Protein AF-0000000067839565 (afdb_homodimer)

Foldseek 3Di:
DAEDEQVLLVVLADLVVLLVLLLVLLLQVVVVQKDKDDKDKDDDPVQQKMKIWTWMDGPPDQKIKIKMKMARPCVVVVVHDRIFIWMWIAGPVPRHTDYIYRNGCVLVLQLLLSVLLLQCLAAAFPDKQEEEEEDQDDSSLSNVVSVVVRDVAQEYEYADQDPVSQVVSCVSSVVVPHDYHYDNQLLVRQQRTQEYEYAAQALDERDEQVSHAFLHEYEYANFQDPRGEHHDLVNCLQAPAEEESDLVRVCRIWHVVVNVVVPSDDSVRYHYPSCVSVVVDHHDDHRRGYYYYIYNDGNSSVRSSVVSSVVSSVD/DAEDEQVLLVVLADLVVLLVLLLVLLLQVVVVQKDKDDKDKDDDPVQRKMKIWTWMDGPPDQKIKIKMKMARPCVVVVVHDRIFIWMWIAGPVPRHTDYIYRNGCVLVLQLLLSVLLLQCLQAAFPDKQEEEEEDQDDSSLSNVVSVVVRHVAQEYEYADQDPVSQVVSCVSSVVVPHDYHYDNQLLVRQQRTQEYEYAAQALDERDEQVSHAFLHEYEYANFQDPRGEHHDLVNCLQAPAEEESDLVRVCRIWHVVVNVVVPSDDSVRYHYPSCVSVVVDHHDDHRRGYYYYIYNDGNSSVRSSVVSSVVSSVD

Sequence (630 aa):
MRVFSKAQIVAHFNPELAVSQLEEGFIAYSEGKVQVPPVQGFAFKGANGDCCVKSAYIEGSPTFTVKLSTGFYDNPSKGLPSNDGLMLVLSAHTGQPLALLQDQGWLTAMRTALAGRIAARLLAPSQVKAIGILGTGMQAQMQLEQLRAVTDCRQVIVWGRHERGLAAYTAFARELGFAVHSTQDAAEVAGAANLIVCTTPSRQALLHSDWVQPGTHITAVGADAPGKQELDPALVARADRIIVDAIAQCSQYGEVAHALGCGRIDANQLIELGTLLAGRAKGREHDSQITLADLTGVAVQDAQVASHALAALCTMRVFSKAQIVAHFNPELAVSQLEEGFIAYSEGKVQVPPVQGFAFKGANGDCCVKSAYIEGSPTFTVKLSTGFYDNPSKGLPSNDGLMLVLSAHTGQPLALLQDQGWLTAMRTALAGRIAARLLAPSQVKAIGILGTGMQAQMQLEQLRAVTDCRQVIVWGRHERGLAAYTAFARELGFAVHSTQDAAEVAGAANLIVCTTPSRQALLHSDWVQPGTHITAVGADAPGKQELDPALVARADRIIVDAIAQCSQYGEVAHALGCGRIDANQLIELGTLLAGRAKGREHDSQITLADLTGVAVQDAQVASHALAALCT

Organism: Pseudomonas putida (strain ATCC 47054 / DSM 6125 / CFBP 8728 / NCIMB 11950 / KT2440) (NCBI:txid160488)

Solvent-accessible surface area (backbone atoms only — not comparable to full-atom values): 31027 Å² total; per-residue (Å²): 106,50,75,42,48,37,70,62,46,62,74,49,54,53,69,71,63,41,46,56,41,36,53,53,30,37,30,35,47,67,68,67,44,43,52,63,47,64,69,26,64,49,76,29,77,94,35,50,26,34,36,40,39,37,32,16,33,50,72,88,46,67,43,31,24,42,33,42,38,20,40,12,70,57,28,53,85,73,78,36,68,36,56,28,30,35,38,40,34,26,32,49,68,59,41,46,64,50,33,39,40,46,34,52,28,48,62,60,46,47,50,52,18,46,49,48,31,53,47,43,64,61,38,44,36,93,72,57,74,16,35,15,33,38,32,50,50,70,56,34,52,44,35,56,61,42,38,56,81,67,43,86,61,46,38,36,33,38,25,35,95,42,67,69,42,41,52,54,39,44,53,52,41,42,73,73,63,32,48,74,44,76,39,79,47,53,58,58,31,30,66,60,23,33,34,34,40,37,44,36,82,32,67,49,61,62,45,51,45,90,42,51,48,80,16,19,17,36,40,39,48,26,17,55,42,77,72,25,19,45,51,26,41,65,32,63,47,64,32,73,39,42,32,22,67,38,63,75,56,30,56,68,23,17,50,57,18,55,16,43,72,73,62,61,44,58,75,86,62,55,38,38,45,14,38,42,74,67,65,78,47,83,68,64,85,56,58,62,46,28,30,34,36,42,39,48,78,59,34,45,43,52,30,32,47,50,50,49,41,50,55,44,67,76,100,108,48,78,41,49,36,70,62,46,61,74,48,53,53,68,71,64,40,47,58,42,36,52,52,30,37,30,36,47,67,70,67,44,44,52,61,47,65,69,26,66,47,77,30,76,95,38,50,26,36,36,40,38,39,32,18,33,49,71,89,46,67,44,30,24,41,34,40,39,20,41,11,70,55,28,54,85,74,77,35,68,37,55,26,29,36,36,39,36,27,32,50,68,59,42,45,65,49,32,40,39,46,34,51,29,47,61,62,47,46,50,51,18,46,49,50,31,54,48,43,63,61,39,43,36,93,72,56,75,16,36,16,34,37,32,52,49,69,57,34,51,44,33,56,60,43,38,58,80,66,43,87,62,46,38,35,32,36,25,34,94,43,67,69,43,40,52,55,38,45,54,53,42,42,73,73,63,31,48,73,46,74,41,80,49,55,57,57,32,30,65,62,23,34,34,35,38,36,44,36,84,32,67,50,61,62,46,51,45,91,42,50,49,80,16,20,17,37,40,39,48,26,17,54,41,78,71,27,19,45,51,26,40,65,32,62,48,64,33,74,37,42,32,22,65,40,64,73,56,29,55,66,22,17,51,57,18,54,15,44,73,72,61,60,45,58,77,86,64,56,38,37,45,14,38,42,73,68,64,79,45,82,69,65,84,56,57,64,46,28,30,34,37,40,38,46,76,61,34,45,44,54,30,34,49,49,51,47,45,49,55,43,68,75,98

Structure (mmCIF, N/CA/C/O backbone):
data_AF-0000000067839565-model_v1
#
loop_
_entity.id
_entity.type
_entity.pdbx_description
1 polymer 'Ornithine cyclodeaminase/mu-crystallin family protein'
#
loop_
_atom_site.group_PDB
_atom_site.id
_atom_site.type_symbol
_atom_site.label_atom_id
_atom_site.label_alt_id
_atom_site.label_comp_id
_atom_site.label_asym_id
_atom_site.label_entity_id
_atom_site.label_seq_id
_atom_site.pdbx_PDB_ins_code
_atom_site.Cartn_x
_atom_site.Cartn_y
_atom_site.Cartn_z
_atom_site.occupancy
_atom_site.B_iso_or_equiv
_atom_site.auth_seq_id
_atom_site.auth_comp_id
_atom_site.auth_asym_id
_atom_site.auth_atom_id
_atom_site.pdbx_PDB_model_num
ATOM 1 N N . MET A 1 1 ? 11.969 -8.82 12.898 1 92.44 1 MET A N 1
ATOM 2 C CA . MET A 1 1 ? 11.453 -7.457 12.898 1 92.44 1 MET A CA 1
ATOM 3 C C . MET A 1 1 ? 11.117 -7.004 14.312 1 92.44 1 MET A C 1
ATOM 5 O O . MET A 1 1 ? 10.555 -7.77 15.102 1 92.44 1 MET A O 1
ATOM 9 N N . ARG A 1 2 ? 11.539 -5.766 14.719 1 95.38 2 ARG A N 1
ATOM 10 C CA . ARG A 1 2 ? 11.219 -5.191 16.016 1 95.38 2 ARG A CA 1
ATOM 11 C C . ARG A 1 2 ? 9.852 -4.52 16 1 95.38 2 ARG A C 1
ATOM 13 O O . ARG A 1 2 ? 9.453 -3.943 14.984 1 95.38 2 ARG A O 1
ATOM 20 N N . VAL A 1 3 ? 9.078 -4.613 17.062 1 96.81 3 VAL A N 1
ATOM 21 C CA . VAL A 1 3 ? 7.773 -3.973 17.219 1 96.81 3 VAL A CA 1
ATOM 22 C C . VAL A 1 3 ? 7.828 -2.936 18.328 1 96.81 3 VAL A C 1
ATOM 24 O O . VAL A 1 3 ? 8.242 -3.246 19.453 1 96.81 3 VAL A O 1
ATOM 27 N N . PHE A 1 4 ? 7.508 -1.722 18.062 1 98 4 PHE A N 1
ATOM 28 C CA . PHE A 1 4 ? 7.535 -0.645 19.047 1 98 4 PHE A CA 1
ATOM 29 C C . PHE A 1 4 ? 6.129 -0.125 19.312 1 98 4 PHE A C 1
ATOM 31 O O . PHE A 1 4 ? 5.359 0.113 18.391 1 98 4 PHE A O 1
ATOM 38 N N . SER A 1 5 ? 5.824 0.078 20.578 1 97.75 5 SER A N 1
ATOM 39 C CA . SER A 1 5 ? 4.512 0.566 20.984 1 97.75 5 SER A CA 1
ATOM 40 C C . SER A 1 5 ? 4.414 2.082 20.844 1 97.75 5 SER A C 1
ATOM 42 O O . SER A 1 5 ? 5.434 2.766 20.734 1 97.75 5 SER A O 1
ATOM 44 N N . LYS A 1 6 ? 3.188 2.561 20.875 1 97.88 6 LYS A N 1
ATOM 45 C CA . LYS A 1 6 ? 2.951 4 20.844 1 97.88 6 LYS A CA 1
ATOM 46 C C . LYS A 1 6 ? 3.67 4.703 22 1 97.88 6 LYS A C 1
ATOM 48 O O . LYS A 1 6 ? 4.293 5.75 21.797 1 97.88 6 LYS A O 1
ATOM 53 N N . ALA A 1 7 ? 3.559 4.164 23.172 1 98.19 7 ALA A N 1
ATOM 54 C CA . ALA A 1 7 ? 4.176 4.77 24.359 1 98.19 7 ALA A CA 1
ATOM 55 C C . ALA A 1 7 ? 5.684 4.914 24.172 1 98.19 7 ALA A C 1
ATOM 57 O O . ALA A 1 7 ? 6.258 5.957 24.5 1 98.19 7 ALA A O 1
ATOM 58 N N . GLN A 1 8 ? 6.352 3.834 23.656 1 98.19 8 GLN A N 1
ATOM 59 C CA . GLN A 1 8 ? 7.785 3.875 23.391 1 98.19 8 GLN A CA 1
ATOM 60 C C . GLN A 1 8 ? 8.125 4.945 22.359 1 98.19 8 GLN A C 1
ATOM 62 O O . GLN A 1 8 ? 9.102 5.688 22.516 1 98.19 8 GLN A O 1
ATOM 67 N N . ILE A 1 9 ? 7.309 5.066 21.312 1 98.56 9 ILE A N 1
ATOM 68 C CA . ILE A 1 9 ? 7.535 6 20.219 1 98.56 9 ILE A CA 1
ATOM 69 C C . ILE A 1 9 ? 7.422 7.434 20.734 1 98.56 9 ILE A C 1
ATOM 71 O O . ILE A 1 9 ? 8.312 8.25 20.5 1 98.56 9 ILE A O 1
ATOM 75 N N . VAL A 1 10 ? 6.34 7.703 21.453 1 97.94 10 VAL A N 1
ATOM 76 C CA . VAL A 1 10 ? 6.062 9.047 21.953 1 97.94 10 VAL A CA 1
ATOM 77 C C . VAL A 1 10 ? 7.16 9.477 22.922 1 97.94 10 VAL A C 1
ATOM 79 O O . VAL A 1 10 ? 7.613 10.617 22.891 1 97.94 10 VAL A O 1
ATOM 82 N N . ALA A 1 11 ? 7.648 8.57 23.734 1 97.81 11 ALA A N 1
ATOM 83 C CA . ALA A 1 11 ? 8.633 8.875 24.781 1 97.81 11 ALA A CA 1
ATOM 84 C C . ALA A 1 11 ? 9.969 9.273 24.172 1 97.81 11 ALA A C 1
ATOM 86 O O . ALA A 1 11 ? 10.742 10.008 24.781 1 97.81 11 ALA A O 1
ATOM 87 N N . HIS A 1 12 ? 10.234 8.828 22.984 1 97.69 12 HIS A N 1
ATOM 88 C CA . HIS A 1 12 ? 11.57 9.031 22.422 1 97.69 12 HIS A CA 1
ATOM 89 C C . HIS A 1 12 ? 11.539 10.008 21.25 1 97.69 12 HIS A C 1
ATOM 91 O O . HIS A 1 12 ? 12.578 10.352 20.703 1 97.69 12 HIS A O 1
ATOM 97 N N . PHE A 1 13 ? 10.375 10.516 20.906 1 97.75 13 PHE A N 1
ATOM 98 C CA . PHE A 1 13 ? 10.211 11.359 19.719 1 97.75 13 PHE A CA 1
ATOM 99 C C . PHE A 1 13 ? 10.609 12.797 20.031 1 97.75 13 PHE A C 1
ATOM 101 O O . PHE A 1 13 ? 10.227 13.352 21.062 1 97.75 13 PHE A O 1
ATOM 108 N N . ASN A 1 14 ? 11.414 13.391 19.141 1 97.75 14 ASN A N 1
ATOM 109 C CA . ASN A 1 14 ? 11.82 14.789 19.234 1 97.75 14 ASN A CA 1
ATOM 110 C C . ASN A 1 14 ? 11.258 15.609 18.078 1 97.75 14 ASN A C 1
ATOM 112 O O . ASN A 1 14 ? 11.781 15.547 16.953 1 97.75 14 ASN A O 1
ATOM 116 N N . PRO A 1 15 ? 10.258 16.453 18.328 1 97.38 15 PRO A N 1
ATOM 117 C CA . PRO A 1 15 ? 9.602 17.188 17.25 1 97.38 15 PRO A CA 1
ATOM 118 C C . PRO A 1 15 ? 10.562 18.109 16.5 1 97.38 15 PRO A C 1
ATOM 120 O O . PRO A 1 15 ? 10.438 18.281 15.281 1 97.38 15 PRO A O 1
ATOM 123 N N . GLU A 1 16 ? 11.562 18.719 17.172 1 97.69 16 GLU A N 1
ATOM 124 C CA . GLU A 1 16 ? 12.469 19.656 16.531 1 97.69 16 GLU A CA 1
ATOM 125 C C . GLU A 1 16 ? 13.344 18.953 15.492 1 97.69 16 GLU A C 1
ATOM 127 O O . GLU A 1 16 ? 13.523 19.469 14.375 1 97.69 16 GLU A O 1
ATOM 132 N N . LEU A 1 17 ? 13.82 17.828 15.883 1 97.56 17 LEU A N 1
ATOM 133 C CA . LEU A 1 17 ? 14.609 17.047 14.938 1 97.56 17 LEU A CA 1
ATOM 134 C C . LEU A 1 17 ? 13.742 16.531 13.797 1 97.56 17 LEU A C 1
ATOM 136 O O . LEU A 1 17 ? 14.18 16.5 12.641 1 97.56 17 LEU A O 1
ATOM 140 N N . ALA A 1 18 ? 12.539 16.156 14.117 1 98.38 18 ALA A N 1
ATOM 141 C CA . ALA A 1 18 ? 11.617 15.656 13.102 1 98.38 18 ALA A CA 1
ATOM 142 C C . ALA A 1 18 ? 11.289 16.734 12.078 1 98.38 18 ALA A C 1
ATOM 144 O O . ALA A 1 18 ? 11.164 16.453 10.883 1 98.38 18 ALA A O 1
ATOM 145 N N . VAL A 1 19 ? 11.125 18.016 12.531 1 98.56 19 VAL A N 1
ATOM 146 C CA . VAL A 1 19 ? 10.82 19.125 11.633 1 98.56 19 VAL A CA 1
ATOM 147 C C . VAL A 1 19 ? 11.914 19.25 10.578 1 98.56 19 VAL A C 1
ATOM 149 O O . VAL A 1 19 ? 11.617 19.359 9.383 1 98.56 19 VAL A O 1
ATOM 152 N N . SER A 1 20 ? 13.156 19.219 11.047 1 98.38 20 SER A N 1
ATOM 153 C CA . SER A 1 20 ? 14.281 19.328 10.133 1 98.38 20 SER A CA 1
ATOM 154 C C . SER A 1 20 ? 14.273 18.188 9.109 1 98.38 20 SER A C 1
ATOM 156 O O . SER A 1 20 ? 14.508 18.422 7.918 1 98.38 20 SER A O 1
ATOM 158 N N . GLN A 1 21 ? 13.977 17.047 9.523 1 98.31 21 GLN A N 1
ATOM 159 C CA . GLN A 1 21 ? 13.938 15.883 8.633 1 98.31 21 GLN A CA 1
ATOM 160 C C . GLN A 1 21 ? 12.766 15.969 7.664 1 98.31 21 GLN A C 1
ATOM 162 O O . GLN A 1 21 ? 12.891 15.586 6.5 1 98.31 21 GLN A O 1
ATOM 167 N N . LEU A 1 22 ? 11.641 16.438 8.148 1 98.81 22 LEU A N 1
ATOM 168 C CA . LEU A 1 22 ? 10.484 16.625 7.27 1 98.81 22 LEU A CA 1
ATOM 169 C C . LEU A 1 22 ? 10.805 17.625 6.164 1 98.81 22 LEU A C 1
ATOM 171 O O . LEU A 1 22 ? 10.438 17.422 5.008 1 98.81 22 LEU A O 1
ATOM 175 N N . GLU A 1 23 ? 11.469 18.75 6.523 1 98.81 23 GLU A N 1
ATOM 176 C CA . GLU A 1 23 ? 11.844 19.75 5.531 1 98.81 23 GLU A CA 1
ATOM 177 C C . GLU A 1 23 ? 12.734 19.141 4.453 1 98.81 23 GLU A C 1
ATOM 179 O O . GLU A 1 23 ? 12.523 19.375 3.26 1 98.81 23 GLU A O 1
ATOM 184 N N . GLU A 1 24 ? 13.68 18.328 4.863 1 98.62 24 GLU A N 1
ATOM 185 C CA . GLU A 1 24 ? 14.547 17.641 3.908 1 98.62 24 GLU A CA 1
ATOM 186 C C . GLU A 1 24 ? 13.734 16.734 2.994 1 98.62 24 GLU A C 1
ATOM 188 O O . GLU A 1 24 ? 14.016 16.625 1.799 1 98.62 24 GLU A O 1
ATOM 193 N N . GLY A 1 25 ? 12.781 16.078 3.561 1 98.75 25 GLY A N 1
ATOM 194 C CA . GLY A 1 25 ? 11.922 15.203 2.783 1 98.75 25 GLY A CA 1
ATOM 195 C C . GLY A 1 25 ? 11.109 15.938 1.732 1 98.75 25 GLY A C 1
ATOM 196 O O . GLY A 1 25 ? 11.039 15.5 0.581 1 98.75 25 GLY A O 1
ATOM 197 N N . PHE A 1 26 ? 10.5 17.062 2.145 1 98.88 26 PHE A N 1
ATOM 198 C CA . PHE A 1 26 ? 9.727 17.859 1.203 1 98.88 26 PHE A CA 1
ATOM 199 C C . PHE A 1 26 ? 10.602 18.344 0.049 1 98.88 26 PHE A C 1
ATOM 201 O O . PHE A 1 26 ? 10.18 18.312 -1.108 1 98.88 26 PHE A O 1
ATOM 208 N N . ILE A 1 27 ? 11.812 18.766 0.344 1 98.88 27 ILE A N 1
ATOM 209 C CA . ILE A 1 27 ? 12.742 19.25 -0.678 1 98.88 27 ILE A CA 1
ATOM 210 C C . ILE A 1 27 ? 13.086 18.094 -1.628 1 98.88 27 ILE A C 1
ATOM 212 O O . ILE A 1 27 ? 13.016 18.25 -2.85 1 98.88 27 ILE A O 1
ATOM 216 N N . ALA A 1 28 ? 13.406 16.922 -1.077 1 98.81 28 ALA A N 1
ATOM 217 C CA . ALA A 1 28 ? 13.742 15.758 -1.889 1 98.81 28 ALA A CA 1
ATOM 218 C C . ALA A 1 28 ? 12.586 15.383 -2.814 1 98.81 28 ALA A C 1
ATOM 220 O O . ALA A 1 28 ? 12.805 15.047 -3.984 1 98.81 28 ALA A O 1
ATOM 221 N N . TYR A 1 29 ? 11.406 15.477 -2.299 1 98.69 29 TYR A N 1
ATOM 222 C CA . TYR A 1 29 ? 10.227 15.148 -3.096 1 98.69 29 TYR A CA 1
ATOM 223 C C . TYR A 1 29 ? 10.102 16.094 -4.289 1 98.69 29 TYR A C 1
ATOM 225 O O . TYR A 1 29 ? 9.938 15.648 -5.426 1 98.69 29 TYR A O 1
ATOM 233 N N . SER A 1 30 ? 10.18 17.375 -4 1 98.62 30 SER A N 1
ATOM 234 C CA . SER A 1 30 ? 10.008 18.359 -5.055 1 98.62 30 SER A CA 1
ATOM 235 C C . SER A 1 30 ? 11.156 18.312 -6.059 1 98.62 30 SER A C 1
ATOM 237 O O . SER A 1 30 ? 11.016 18.781 -7.188 1 98.62 30 SER A O 1
ATOM 239 N N . GLU A 1 31 ? 12.297 17.703 -5.676 1 98.38 31 GLU A N 1
ATOM 240 C CA . GLU A 1 31 ? 13.453 17.562 -6.559 1 98.38 31 GLU A CA 1
ATOM 241 C C . GLU A 1 31 ? 13.391 16.266 -7.336 1 98.38 31 GLU A C 1
ATOM 243 O O . GLU A 1 31 ? 14.297 15.953 -8.117 1 98.38 31 GLU A O 1
ATOM 248 N N . GLY A 1 32 ? 12.422 15.469 -7.141 1 97.94 32 GLY A N 1
ATOM 249 C CA . GLY A 1 32 ? 12.25 14.234 -7.887 1 97.94 32 GLY A CA 1
ATOM 250 C C . GLY A 1 32 ? 13.148 13.109 -7.402 1 97.94 32 GLY A C 1
ATOM 251 O O . GLY A 1 32 ? 13.469 12.195 -8.164 1 97.94 32 GLY A O 1
ATOM 252 N N . LYS A 1 33 ? 13.523 13.156 -6.137 1 98.19 33 LYS A N 1
ATOM 253 C CA . LYS A 1 33 ? 14.477 12.195 -5.602 1 98.19 33 LYS A CA 1
ATOM 254 C C . LYS A 1 33 ? 13.789 11.18 -4.691 1 98.19 33 LYS A C 1
ATOM 256 O O . LYS A 1 33 ? 14.438 10.547 -3.857 1 98.19 33 LYS A O 1
ATOM 261 N N . VAL A 1 34 ? 12.492 11.086 -4.797 1 98.5 34 VAL A N 1
ATOM 262 C CA . VAL A 1 34 ? 11.711 10.203 -3.939 1 98.5 34 VAL A CA 1
ATOM 263 C C . VAL A 1 34 ? 10.766 9.352 -4.793 1 98.5 34 VAL A C 1
ATOM 265 O O . VAL A 1 34 ? 10.172 9.852 -5.75 1 98.5 34 VAL A O 1
ATOM 268 N N . GLN A 1 35 ? 10.75 8.023 -4.586 1 98.12 35 GLN A N 1
ATOM 269 C CA . GLN A 1 35 ? 9.672 7.188 -5.109 1 98.12 35 GLN A CA 1
ATOM 270 C C . GLN A 1 35 ? 8.43 7.27 -4.223 1 98.12 35 GLN A C 1
ATOM 272 O O . GLN A 1 35 ? 8.492 6.941 -3.035 1 98.12 35 GLN A O 1
ATOM 277 N N . VAL A 1 36 ? 7.371 7.738 -4.762 1 98 36 VAL A N 1
ATOM 278 C CA . VAL A 1 36 ? 6.078 7.812 -4.09 1 98 36 VAL A CA 1
ATOM 279 C C . VAL A 1 36 ? 4.996 7.215 -4.984 1 98 36 VAL A C 1
ATOM 281 O O . VAL A 1 36 ? 4.336 7.934 -5.738 1 98 36 VAL A O 1
ATOM 284 N N . PRO A 1 37 ? 4.781 5.93 -4.891 1 96.75 37 PRO A N 1
ATOM 285 C CA . PRO A 1 37 ? 3.75 5.301 -5.719 1 96.75 37 PRO A CA 1
ATOM 286 C C . PRO A 1 37 ? 2.348 5.82 -5.406 1 96.75 37 PRO A C 1
ATOM 288 O O . PRO A 1 37 ? 2.154 6.535 -4.422 1 96.75 37 PRO A O 1
ATOM 291 N N . PRO A 1 38 ? 1.381 5.512 -6.273 1 94.38 38 PRO A N 1
ATOM 292 C CA . PRO A 1 38 ? 0.015 5.996 -6.066 1 94.38 38 PRO A CA 1
ATOM 293 C C . PRO A 1 38 ? -0.574 5.551 -4.73 1 94.38 38 PRO A C 1
ATOM 295 O O . PRO A 1 38 ? -0.348 4.418 -4.301 1 94.38 38 PRO A O 1
ATOM 298 N N . VAL A 1 39 ? -1.341 6.457 -4.129 1 96.06 39 VAL A N 1
ATOM 299 C CA . VAL A 1 39 ? -2 6.145 -2.863 1 96.06 39 VAL A CA 1
ATOM 300 C C . VAL A 1 39 ? -3.029 5.039 -3.076 1 96.06 39 VAL A C 1
ATOM 302 O O . VAL A 1 39 ? -3.73 5.02 -4.09 1 96.06 39 VAL A O 1
ATOM 305 N N . GLN A 1 40 ? -3.012 4.098 -2.17 1 97.06 40 GLN A N 1
ATOM 306 C CA . GLN A 1 40 ? -4.098 3.125 -2.146 1 97.06 40 GLN A CA 1
ATOM 307 C C . GLN A 1 40 ? -5.199 3.553 -1.179 1 97.06 40 GLN A C 1
ATOM 309 O O . GLN A 1 40 ? -4.938 3.777 0.005 1 97.06 40 GLN A O 1
ATOM 314 N N . GLY A 1 41 ? -6.434 3.65 -1.672 1 95.62 41 GLY A N 1
ATOM 315 C CA . GLY A 1 41 ? -7.555 4.055 -0.839 1 95.62 41 GLY A CA 1
ATOM 316 C C . GLY A 1 41 ? -8.656 3.014 -0.78 1 95.62 41 GLY A C 1
ATOM 317 O O . GLY A 1 41 ? -8.922 2.326 -1.768 1 95.62 41 GLY A O 1
ATOM 318 N N . PHE A 1 42 ? -9.242 2.865 0.349 1 96.81 42 PHE A N 1
ATOM 319 C CA . PHE A 1 42 ? -10.422 2.035 0.564 1 96.81 42 PHE A CA 1
ATOM 320 C C . PHE A 1 42 ? -11.57 2.861 1.131 1 96.81 42 PHE A C 1
ATOM 322 O O . PHE A 1 42 ? -11.344 3.797 1.901 1 96.81 42 PHE A O 1
ATOM 329 N N . ALA A 1 43 ? -12.734 2.523 0.765 1 94.88 43 ALA A N 1
ATOM 330 C CA . ALA A 1 43 ? -13.953 3.061 1.356 1 94.88 43 ALA A CA 1
ATOM 331 C C . ALA A 1 43 ? -14.828 1.944 1.925 1 94.88 43 ALA A C 1
ATOM 333 O O . ALA A 1 43 ? -15.07 0.939 1.254 1 94.88 43 ALA A O 1
ATOM 334 N N . PHE A 1 44 ? -15.164 2.086 3.1 1 96.31 44 PHE A N 1
ATOM 335 C CA . PHE A 1 44 ? -16.062 1.16 3.781 1 96.31 44 PHE A CA 1
ATOM 336 C C . PHE A 1 44 ? -17.391 1.827 4.09 1 96.31 44 PHE A C 1
ATOM 338 O O . PHE A 1 44 ? -17.641 2.242 5.223 1 96.31 44 PHE A O 1
ATOM 345 N N . LYS A 1 45 ? -18.312 1.894 3.168 1 91.56 45 LYS A N 1
ATOM 346 C CA . LYS A 1 45 ? -19.547 2.662 3.258 1 91.56 45 LYS A CA 1
ATOM 347 C C . LYS A 1 45 ? -20.391 2.195 4.434 1 91.56 45 LYS A C 1
ATOM 349 O O . LYS A 1 45 ? -20.938 3.016 5.18 1 91.56 45 LYS A O 1
ATOM 354 N N . GLY A 1 46 ? -20.469 0.898 4.609 1 92.44 46 GLY A N 1
ATOM 355 C CA . GLY A 1 46 ? -21.297 0.358 5.68 1 92.44 46 GLY A CA 1
ATOM 356 C C . GLY A 1 46 ? -20.797 0.724 7.062 1 92.44 46 GLY A C 1
ATOM 357 O O . GLY A 1 46 ? -21.578 0.791 8.016 1 92.44 46 GLY A O 1
ATOM 358 N N . ALA A 1 47 ? -19.531 1.075 7.199 1 94.5 47 ALA A N 1
ATOM 359 C CA . ALA A 1 47 ? -18.922 1.356 8.492 1 94.5 47 ALA A CA 1
ATOM 360 C C . ALA A 1 47 ? -18.531 2.826 8.609 1 94.5 47 ALA A C 1
ATOM 362 O O . ALA A 1 47 ? -17.953 3.244 9.617 1 94.5 47 ALA A O 1
ATOM 363 N N . ASN A 1 48 ? -18.859 3.623 7.602 1 93.81 48 ASN A N 1
ATOM 364 C CA . ASN A 1 48 ? -18.422 5.016 7.57 1 93.81 48 ASN A CA 1
ATOM 365 C C . ASN A 1 48 ? -16.938 5.148 7.852 1 93.81 48 ASN A C 1
ATOM 367 O O . ASN A 1 48 ? -16.531 5.867 8.766 1 93.81 48 ASN A O 1
ATOM 371 N N . GLY A 1 49 ? -16.219 4.41 7.059 1 94.19 49 GLY A N 1
ATOM 372 C CA . GLY A 1 49 ? -14.781 4.355 7.285 1 94.19 49 GLY A CA 1
ATOM 373 C C . GLY A 1 49 ? -13.969 4.305 6.004 1 94.19 49 GLY A C 1
ATOM 374 O O . GLY A 1 49 ? -14.523 4.078 4.926 1 94.19 49 GLY A O 1
ATOM 375 N N . ASP A 1 50 ? -12.734 4.594 6.109 1 95.06 50 ASP A N 1
ATOM 376 C CA . ASP A 1 50 ? -11.805 4.531 4.984 1 95.06 50 ASP A CA 1
ATOM 377 C C . ASP A 1 50 ? -10.406 4.125 5.449 1 95.06 50 ASP A C 1
ATOM 379 O O . ASP A 1 50 ? -10.148 4.02 6.652 1 95.06 50 ASP A O 1
ATOM 383 N N . CYS A 1 51 ? -9.617 3.785 4.543 1 96.75 51 CYS A N 1
ATOM 384 C CA . CYS A 1 51 ? -8.211 3.471 4.773 1 96.75 51 CYS A CA 1
ATOM 385 C C . CYS A 1 51 ? -7.336 4.035 3.662 1 96.75 51 CYS A C 1
ATOM 387 O O . CYS A 1 51 ? -7.738 4.051 2.498 1 96.75 51 CYS A O 1
ATOM 389 N N . CYS A 1 52 ? -6.211 4.488 4.078 1 96.5 52 CYS A N 1
ATOM 390 C CA . CYS A 1 52 ? -5.203 4.965 3.135 1 96.5 52 CYS A CA 1
ATOM 391 C C . CYS A 1 52 ? -3.867 4.273 3.371 1 96.5 52 CYS A C 1
ATOM 393 O O . CYS A 1 52 ? -3.41 4.164 4.512 1 96.5 52 CYS A O 1
ATOM 395 N N . VAL A 1 53 ? -3.311 3.73 2.277 1 98.25 53 VAL A N 1
ATOM 396 C CA . VAL A 1 53 ? -1.964 3.17 2.293 1 98.25 53 VAL A CA 1
ATOM 397 C C . VAL A 1 53 ? -1.027 4.047 1.465 1 98.25 53 VAL A C 1
ATOM 399 O O . VAL A 1 53 ? -1.249 4.246 0.268 1 98.25 53 VAL A O 1
ATOM 402 N N . LYS A 1 54 ? -0.022 4.598 2.104 1 98.31 54 LYS A N 1
ATOM 403 C CA . LYS A 1 54 ? 1 5.41 1.451 1 98.31 54 LYS A CA 1
ATOM 404 C C . LYS A 1 54 ? 2.396 4.852 1.712 1 98.31 54 LYS A C 1
ATOM 406 O O . LYS A 1 54 ? 2.658 4.301 2.781 1 98.31 54 LYS A O 1
ATOM 411 N N . SER A 1 55 ? 3.285 5 0.732 1 98.75 55 SER A N 1
ATOM 412 C CA . SER A 1 55 ? 4.656 4.516 0.881 1 98.75 55 SER A CA 1
ATOM 413 C C . SER A 1 55 ? 5.641 5.422 0.154 1 98.75 55 SER A C 1
ATOM 415 O O . SER A 1 55 ? 5.27 6.137 -0.779 1 98.75 55 SER A O 1
ATOM 417 N N . ALA A 1 56 ? 6.852 5.375 0.644 1 98.88 56 ALA A N 1
ATOM 418 C CA . ALA A 1 56 ? 7.855 6.238 0.022 1 98.88 56 ALA A CA 1
ATOM 419 C C . ALA A 1 56 ? 9.266 5.699 0.26 1 98.88 56 ALA A C 1
ATOM 421 O O . ALA A 1 56 ? 9.516 5.031 1.266 1 98.88 56 ALA A O 1
ATOM 422 N N . TYR A 1 57 ? 10.125 5.973 -0.675 1 98.81 57 TYR A N 1
ATOM 423 C CA . TYR A 1 57 ? 11.562 5.723 -0.611 1 98.81 57 TYR A CA 1
ATOM 424 C C . TYR A 1 57 ? 12.344 6.941 -1.082 1 98.81 57 TYR A C 1
ATOM 426 O O . TYR A 1 57 ? 12.18 7.395 -2.217 1 98.81 57 TYR A O 1
ATOM 434 N N . ILE A 1 58 ? 13.07 7.512 -0.184 1 98.5 58 ILE A N 1
ATOM 435 C CA . ILE A 1 58 ? 13.984 8.578 -0.564 1 98.5 58 ILE A CA 1
ATOM 436 C C . ILE A 1 58 ? 15.281 7.977 -1.102 1 98.5 58 ILE A C 1
ATOM 438 O O . ILE A 1 58 ? 15.922 7.168 -0.428 1 98.5 58 ILE A O 1
ATOM 442 N N . GLU A 1 59 ? 15.719 8.375 -2.271 1 97.25 59 GLU A N 1
ATOM 443 C CA . GLU A 1 59 ? 16.922 7.836 -2.904 1 97.25 59 GLU A CA 1
ATOM 444 C C . GLU A 1 59 ? 18.125 7.906 -1.96 1 97.25 59 GLU A C 1
ATOM 446 O O . GLU A 1 59 ? 18.391 8.953 -1.361 1 97.25 59 GLU A O 1
ATOM 451 N N . GLY A 1 60 ? 18.766 6.781 -1.814 1 96.12 60 GLY A N 1
ATOM 452 C CA . GLY A 1 60 ? 19.953 6.73 -0.986 1 96.12 60 GLY A CA 1
ATOM 453 C C . GLY A 1 60 ? 19.656 6.402 0.465 1 96.12 60 GLY A C 1
ATOM 454 O O . GLY A 1 60 ? 20.562 6.086 1.233 1 96.12 60 GLY A O 1
ATOM 455 N N . SER A 1 61 ? 18.438 6.516 0.914 1 97.38 61 SER A N 1
ATOM 456 C CA . SER A 1 61 ? 18.062 6.172 2.283 1 97.38 61 SER A CA 1
ATOM 457 C C . SER A 1 61 ? 18.234 4.68 2.541 1 97.38 61 SER A C 1
ATOM 459 O O . SER A 1 61 ? 18.016 3.859 1.647 1 97.38 61 SER A O 1
ATOM 461 N N . PRO A 1 62 ? 18.609 4.301 3.746 1 97.44 62 PRO A N 1
ATOM 462 C CA . PRO A 1 62 ? 18.766 2.879 4.055 1 97.44 62 PRO A CA 1
ATOM 463 C C . PRO A 1 62 ? 17.422 2.162 4.219 1 97.44 62 PRO A C 1
ATOM 465 O O . PRO A 1 62 ? 17.391 0.93 4.262 1 97.44 62 PRO A O 1
ATOM 468 N N . THR A 1 63 ? 16.328 2.963 4.328 1 98.25 63 THR A N 1
ATOM 469 C CA . THR A 1 63 ? 15.031 2.357 4.586 1 98.25 63 THR A CA 1
ATOM 470 C C . THR A 1 63 ? 13.961 2.961 3.678 1 98.25 63 THR A C 1
ATOM 472 O O . THR A 1 63 ? 14.188 4 3.053 1 98.25 63 THR A O 1
ATOM 475 N N . PHE A 1 64 ? 12.898 2.289 3.5 1 98.62 64 PHE A N 1
ATOM 476 C CA . PHE A 1 64 ? 11.648 2.82 2.969 1 98.62 64 PHE A CA 1
ATOM 477 C C . PHE A 1 64 ? 10.477 2.467 3.879 1 98.62 64 PHE A C 1
ATOM 479 O O . PHE A 1 64 ? 10.609 1.635 4.777 1 98.62 64 PHE A O 1
ATOM 486 N N . THR A 1 65 ? 9.391 3.213 3.707 1 98.88 65 THR A N 1
ATOM 487 C CA . THR A 1 65 ? 8.32 3.117 4.691 1 98.88 65 THR A CA 1
ATOM 488 C C . THR A 1 65 ? 6.973 2.912 4 1 98.88 65 THR A C 1
ATOM 490 O O . THR A 1 65 ? 6.703 3.52 2.965 1 98.88 65 THR A O 1
ATOM 493 N N . VAL A 1 66 ? 6.152 2.025 4.566 1 98.88 66 VAL A N 1
ATOM 494 C CA . VAL A 1 66 ? 4.75 1.836 4.207 1 98.88 66 VAL A CA 1
ATOM 495 C C . VAL A 1 66 ? 3.857 2.209 5.391 1 98.88 66 VAL A C 1
ATOM 497 O O . VAL A 1 66 ? 4 1.652 6.48 1 98.88 66 VAL A O 1
ATOM 500 N N . LYS A 1 67 ? 2.994 3.105 5.141 1 98.75 67 LYS A N 1
ATOM 501 C CA . LYS A 1 67 ? 2.098 3.584 6.188 1 98.75 67 LYS A CA 1
ATOM 502 C C . LYS A 1 67 ? 0.651 3.197 5.895 1 98.75 67 LYS A C 1
ATOM 504 O O . LYS A 1 67 ? 0.196 3.299 4.754 1 98.75 67 LYS A O 1
ATOM 509 N N . LEU A 1 68 ? -0.047 2.754 6.918 1 98.5 68 LEU A N 1
ATOM 510 C CA . LEU A 1 68 ? -1.493 2.568 6.887 1 98.5 68 LEU A CA 1
ATOM 511 C C . LEU A 1 68 ? -2.186 3.539 7.836 1 98.5 68 LEU A C 1
ATOM 513 O O . LEU A 1 68 ? -1.745 3.725 8.977 1 98.5 68 LEU A O 1
ATOM 517 N N . SER A 1 69 ? -3.145 4.137 7.359 1 97.44 69 SER A N 1
ATOM 518 C CA . SER A 1 69 ? -3.988 5.012 8.164 1 97.44 69 SER A CA 1
ATOM 519 C C . SER A 1 69 ? -5.469 4.715 7.941 1 97.44 69 SER A C 1
ATOM 521 O O . SER A 1 69 ? -5.914 4.59 6.801 1 97.44 69 SER A O 1
ATOM 523 N N . THR A 1 70 ? -6.188 4.59 9.008 1 96.88 70 THR A N 1
ATOM 524 C CA . THR A 1 70 ? -7.617 4.316 8.914 1 96.88 70 THR A CA 1
ATOM 525 C C . THR A 1 70 ? -8.422 5.395 9.625 1 96.88 70 THR A C 1
ATOM 527 O O . THR A 1 70 ? -7.961 5.973 10.609 1 96.88 70 THR A O 1
ATOM 530 N N . GLY A 1 71 ? -9.5 5.742 9.07 1 94.5 71 GLY A N 1
ATOM 531 C CA . GLY A 1 71 ? -10.523 6.578 9.68 1 94.5 71 GLY A CA 1
ATOM 532 C C . GLY A 1 71 ? -11.891 5.922 9.703 1 94.5 71 GLY A C 1
ATOM 533 O O . GLY A 1 71 ? -12.438 5.562 8.656 1 94.5 71 GLY A O 1
ATOM 534 N N . PHE A 1 72 ? -12.359 5.617 10.844 1 96 72 PHE A N 1
ATOM 535 C CA . PHE A 1 72 ? -13.688 5.07 11.062 1 96 72 PHE A CA 1
ATOM 536 C C . PHE A 1 72 ? -14.484 5.961 12.008 1 96 72 PHE A C 1
ATOM 538 O O . PHE A 1 72 ? -14.305 5.906 13.227 1 96 72 PHE A O 1
ATOM 545 N N . TYR A 1 73 ? -15.398 6.648 11.508 1 91.31 73 TYR A N 1
ATOM 546 C CA . TYR A 1 73 ? -15.891 7.875 12.117 1 91.31 73 TYR A CA 1
ATOM 547 C C . TYR A 1 73 ? -17.078 7.59 13.039 1 91.31 73 TYR A C 1
ATOM 549 O O . TYR A 1 73 ? -17.516 8.469 13.781 1 91.31 73 TYR A O 1
ATOM 557 N N . ASP A 1 74 ? -17.594 6.336 13.07 1 94 74 ASP A N 1
ATOM 558 C CA . ASP A 1 74 ? -18.609 5.926 14.023 1 94 74 ASP A CA 1
ATOM 559 C C . ASP A 1 74 ? -17.984 5.27 15.25 1 94 74 ASP A C 1
ATOM 561 O O . ASP A 1 74 ? -18.688 4.961 16.219 1 94 74 ASP A O 1
ATOM 565 N N . ASN A 1 75 ? -16.719 5.125 15.188 1 94.75 75 ASN A N 1
ATOM 566 C CA . ASN A 1 75 ? -16 4.422 16.25 1 94.75 75 ASN A CA 1
ATOM 567 C C . ASN A 1 75 ? -16.219 5.09 17.609 1 94.75 75 ASN A C 1
ATOM 569 O O . ASN A 1 75 ? -16.406 4.406 18.609 1 94.75 75 ASN A O 1
ATOM 573 N N . PRO A 1 76 ? -16.219 6.422 17.672 1 88.94 76 PRO A N 1
ATOM 574 C CA . PRO A 1 76 ? -16.375 7.051 18.984 1 88.94 76 PRO A CA 1
ATOM 575 C C . PRO A 1 76 ? -17.656 6.641 19.688 1 88.94 76 PRO A C 1
ATOM 577 O O . PRO A 1 76 ? -17.672 6.504 20.922 1 88.94 76 PRO A O 1
ATOM 580 N N . SER A 1 77 ? -18.688 6.434 18.984 1 90.69 77 SER A N 1
ATOM 581 C CA . SER A 1 77 ? -19.953 5.996 19.578 1 90.69 77 SER A CA 1
ATOM 582 C C . SER A 1 77 ? -19.812 4.605 20.188 1 90.69 77 SER A C 1
ATOM 584 O O . SER A 1 77 ? -20.641 4.203 21.016 1 90.69 77 SER A O 1
ATOM 586 N N . LYS A 1 78 ? -18.766 3.879 19.812 1 91.12 78 LYS A N 1
ATOM 587 C CA . LYS A 1 78 ? -18.5 2.535 20.328 1 91.12 78 LYS A CA 1
ATOM 588 C C . LYS A 1 78 ? -17.344 2.547 21.328 1 91.12 78 LYS A C 1
ATOM 590 O O . LYS A 1 78 ? -16.828 1.491 21.703 1 91.12 78 LYS A O 1
ATOM 595 N N . GLY A 1 79 ? -16.859 3.748 21.641 1 90.56 79 GLY A N 1
ATOM 596 C CA . GLY A 1 79 ? -15.766 3.873 22.594 1 90.56 79 GLY A CA 1
ATOM 597 C C . GLY A 1 79 ? -14.406 3.641 21.969 1 90.56 79 GLY A C 1
ATOM 598 O O . GLY A 1 79 ? -13.438 3.34 22.656 1 90.56 79 GLY A O 1
ATOM 599 N N . LEU A 1 80 ? -14.312 3.66 20.672 1 93.12 80 LEU A N 1
ATOM 600 C CA . LEU A 1 80 ? -13.078 3.467 19.938 1 93.12 80 LEU A CA 1
ATOM 601 C C . LEU A 1 80 ? -12.625 4.77 19.281 1 93.12 80 LEU A C 1
ATOM 603 O O . LEU A 1 80 ? -13.453 5.637 18.984 1 93.12 80 LEU A O 1
ATOM 607 N N . PRO A 1 81 ? -11.344 4.906 19.141 1 90.94 81 PRO A N 1
ATOM 608 C CA . PRO A 1 81 ? -10.875 6.086 18.406 1 90.94 81 PRO A CA 1
ATOM 609 C C . PRO A 1 81 ? -11.305 6.074 16.938 1 90.94 81 PRO A C 1
ATOM 611 O O . PRO A 1 81 ? -11.367 5.012 16.312 1 90.94 81 PRO A O 1
ATOM 614 N N . SER A 1 82 ? -11.484 7.277 16.391 1 92 82 SER A N 1
ATOM 615 C CA . SER A 1 82 ? -11.891 7.402 15 1 92 82 SER A CA 1
ATOM 616 C C . SER A 1 82 ? -10.734 7.09 14.062 1 92 82 SER A C 1
ATOM 618 O O . SER A 1 82 ? -10.945 6.617 12.938 1 92 82 SER A O 1
ATOM 620 N N . ASN A 1 83 ? -9.492 7.422 14.523 1 94 83 ASN A N 1
ATOM 621 C CA . ASN A 1 83 ? -8.312 7.242 13.68 1 94 83 ASN A CA 1
ATOM 622 C C . ASN A 1 83 ? -7.371 6.188 14.258 1 94 83 ASN A C 1
ATOM 624 O O . ASN A 1 83 ? -7.25 6.051 15.477 1 94 83 ASN A O 1
ATOM 628 N N . ASP A 1 84 ? -6.793 5.41 13.422 1 96.38 84 ASP A N 1
ATOM 629 C CA . ASP A 1 84 ? -5.773 4.418 13.75 1 96.38 84 ASP A CA 1
ATOM 630 C C . ASP A 1 84 ? -4.742 4.297 12.633 1 96.38 84 ASP A C 1
ATOM 632 O O . ASP A 1 84 ? -4.836 4.988 11.617 1 96.38 84 ASP A O 1
ATOM 636 N N . GLY A 1 85 ? -3.734 3.531 12.938 1 97.25 85 GLY A N 1
ATOM 637 C CA . GLY A 1 85 ? -2.725 3.344 11.906 1 97.25 85 GLY A CA 1
ATOM 638 C C . GLY A 1 85 ? -1.435 2.746 12.438 1 97.25 85 GLY A C 1
ATOM 639 O O . GLY A 1 85 ? -1.341 2.412 13.625 1 97.25 85 GLY A O 1
ATOM 640 N N . LEU A 1 86 ? -0.54 2.537 11.547 1 98.69 86 LEU A N 1
ATOM 641 C CA . LEU A 1 86 ? 0.794 2.023 11.836 1 98.69 86 LEU A CA 1
ATOM 642 C C . LEU A 1 86 ? 1.745 2.295 10.672 1 98.69 86 LEU A C 1
ATOM 644 O O . LEU A 1 86 ? 1.312 2.711 9.594 1 98.69 86 LEU A O 1
ATOM 648 N N . MET A 1 87 ? 3.037 2.113 10.93 1 98.75 87 MET A N 1
ATOM 649 C CA . MET A 1 87 ? 4.043 2.246 9.883 1 98.75 87 MET A CA 1
ATOM 650 C C . MET A 1 87 ? 4.992 1.051 9.883 1 98.75 87 MET A C 1
ATOM 652 O O . MET A 1 87 ? 5.406 0.584 10.945 1 98.75 87 MET A O 1
ATOM 656 N N . LEU A 1 88 ? 5.246 0.536 8.719 1 98.75 88 LEU A N 1
ATOM 657 C CA . LEU A 1 88 ? 6.238 -0.51 8.492 1 98.75 88 LEU A CA 1
ATOM 658 C C . LEU A 1 88 ? 7.508 0.066 7.879 1 98.75 88 LEU A C 1
ATOM 660 O O . LEU A 1 88 ? 7.445 0.779 6.875 1 98.75 88 LEU A O 1
ATOM 664 N N . VAL A 1 89 ? 8.594 -0.216 8.555 1 98.75 89 VAL A N 1
ATOM 665 C CA . VAL A 1 89 ? 9.898 0.218 8.055 1 98.75 89 VAL A CA 1
ATOM 666 C C . VAL A 1 89 ? 10.68 -0.987 7.535 1 98.75 89 VAL A C 1
ATOM 668 O O . VAL A 1 89 ? 10.859 -1.975 8.25 1 98.75 89 VAL A O 1
ATOM 671 N N . LEU A 1 90 ? 11.164 -0.887 6.273 1 98.69 90 LEU A N 1
ATOM 672 C CA . LEU A 1 90 ? 11.898 -1.985 5.656 1 98.69 90 LEU A CA 1
ATOM 673 C C . LEU A 1 90 ? 13.281 -1.528 5.199 1 98.69 90 LEU A C 1
ATOM 675 O O . LEU A 1 90 ? 13.5 -0.336 4.973 1 98.69 90 LEU A O 1
ATOM 679 N N . SER A 1 91 ? 14.172 -2.475 5.066 1 98.31 91 SER A N 1
ATOM 680 C CA . SER A 1 91 ? 15.508 -2.203 4.555 1 98.31 91 SER A CA 1
ATOM 681 C C . SER A 1 91 ? 15.484 -1.955 3.049 1 98.31 91 SER A C 1
ATOM 683 O O . SER A 1 91 ? 14.945 -2.762 2.289 1 98.31 91 SER A O 1
ATOM 685 N N . ALA A 1 92 ? 16.062 -0.853 2.623 1 98 92 ALA A N 1
ATOM 686 C CA . ALA A 1 92 ? 16.203 -0.573 1.196 1 98 92 ALA A CA 1
ATOM 687 C C . ALA A 1 92 ? 17.375 -1.342 0.597 1 98 92 ALA A C 1
ATOM 689 O O . ALA A 1 92 ? 17.547 -1.361 -0.623 1 98 92 ALA A O 1
ATOM 690 N N . HIS A 1 93 ? 18.125 -2.045 1.447 1 97.5 93 HIS A N 1
ATOM 691 C CA . HIS A 1 93 ? 19.312 -2.783 1.005 1 97.5 93 HIS A CA 1
ATOM 692 C C . HIS A 1 93 ? 19 -4.27 0.85 1 97.5 93 HIS A C 1
ATOM 694 O O . HIS A 1 93 ? 19.594 -4.945 0.003 1 97.5 93 HIS A O 1
ATOM 700 N N . THR A 1 94 ? 18.062 -4.785 1.656 1 97.62 94 THR A N 1
ATOM 701 C CA . THR A 1 94 ? 17.828 -6.227 1.661 1 97.62 94 THR A CA 1
ATOM 702 C C . THR A 1 94 ? 16.344 -6.543 1.493 1 97.62 94 THR A C 1
ATOM 704 O O . THR A 1 94 ? 15.977 -7.691 1.237 1 97.62 94 THR A O 1
ATOM 707 N N . GLY A 1 95 ? 15.5 -5.57 1.688 1 97.88 95 GLY A N 1
ATOM 708 C CA . GLY A 1 95 ? 14.07 -5.77 1.567 1 97.88 95 GLY A CA 1
ATOM 709 C C . GLY A 1 95 ? 13.438 -6.348 2.82 1 97.88 95 GLY A C 1
ATOM 710 O O . GLY A 1 95 ? 12.219 -6.484 2.9 1 97.88 95 GLY A O 1
ATOM 711 N N . GLN A 1 96 ? 14.242 -6.648 3.861 1 97.56 96 GLN A N 1
ATOM 712 C CA . GLN A 1 96 ? 13.727 -7.266 5.078 1 97.56 96 GLN A CA 1
ATOM 713 C C . GLN A 1 96 ? 12.938 -6.262 5.914 1 97.56 96 GLN A C 1
ATOM 715 O O . GLN A 1 96 ? 13.312 -5.086 5.996 1 97.56 96 GLN A O 1
ATOM 720 N N . PRO A 1 97 ? 11.812 -6.688 6.496 1 97.81 97 PRO A N 1
ATOM 721 C CA . PRO A 1 97 ? 11.148 -5.828 7.477 1 97.81 97 PRO A CA 1
ATOM 722 C C . PRO A 1 97 ? 12.016 -5.562 8.711 1 97.81 97 PRO A C 1
ATOM 724 O O . PRO A 1 97 ? 12.516 -6.504 9.328 1 97.81 97 PRO A O 1
ATOM 727 N N . LEU A 1 98 ? 12.172 -4.301 9.047 1 97.62 98 LEU A N 1
ATOM 728 C CA . LEU A 1 98 ? 13.047 -3.941 10.156 1 97.62 98 LEU A CA 1
ATOM 729 C C . LEU A 1 98 ? 12.234 -3.637 11.414 1 97.62 98 LEU A C 1
ATOM 731 O O . LEU A 1 98 ? 12.617 -4.035 12.516 1 97.62 98 LEU A O 1
ATOM 735 N N . ALA A 1 99 ? 11.117 -2.908 11.219 1 98.12 99 ALA A N 1
ATOM 736 C CA . ALA A 1 99 ? 10.375 -2.463 12.391 1 98.12 99 ALA A CA 1
ATOM 737 C C . ALA A 1 99 ? 8.906 -2.232 12.055 1 98.12 99 ALA A C 1
ATOM 739 O O . ALA A 1 99 ? 8.578 -1.783 10.953 1 98.12 99 ALA A O 1
ATOM 740 N N . LEU A 1 100 ? 8.07 -2.617 12.938 1 98.31 100 LEU A N 1
ATOM 741 C CA . LEU A 1 100 ? 6.672 -2.197 12.977 1 98.31 100 LEU A CA 1
ATOM 742 C C . LEU A 1 100 ? 6.453 -1.134 14.047 1 98.31 100 LEU A C 1
ATOM 744 O O . LEU A 1 100 ? 6.645 -1.395 15.234 1 98.31 100 LEU A O 1
ATOM 748 N N . LEU A 1 101 ? 6.133 0.033 13.594 1 98.56 101 LEU A N 1
ATOM 749 C CA . LEU A 1 101 ? 5.773 1.107 14.516 1 98.56 101 LEU A CA 1
ATOM 750 C C . LEU A 1 101 ? 4.27 1.135 14.758 1 98.56 101 LEU A C 1
ATOM 752 O O . LEU A 1 101 ? 3.52 1.704 13.961 1 98.56 101 LEU A O 1
ATOM 756 N N . GLN A 1 102 ? 3.898 0.564 15.883 1 97.94 102 GLN A N 1
ATOM 757 C CA . GLN A 1 102 ? 2.488 0.536 16.25 1 97.94 102 GLN A CA 1
ATOM 758 C C . GLN A 1 102 ? 2.074 1.838 16.938 1 97.94 102 GLN A C 1
ATOM 760 O O . GLN A 1 102 ? 1.737 1.845 18.125 1 97.94 102 GLN A O 1
ATOM 765 N N . ASP A 1 103 ? 1.943 2.799 16.156 1 97.94 103 ASP A N 1
ATOM 766 C CA . ASP A 1 103 ? 1.821 4.145 16.703 1 97.94 103 ASP A CA 1
ATOM 767 C C . ASP A 1 103 ? 0.356 4.559 16.828 1 97.94 103 ASP A C 1
ATOM 769 O O . ASP A 1 103 ? 0.052 5.645 17.328 1 97.94 103 ASP A O 1
ATOM 773 N N . GLN A 1 104 ? -0.577 3.701 16.328 1 97.44 104 GLN A N 1
ATOM 774 C CA . GLN A 1 104 ? -2.014 3.949 16.406 1 97.44 104 GLN A CA 1
ATOM 775 C C . GLN A 1 104 ? -2.377 5.289 15.773 1 97.44 104 GLN A C 1
ATOM 777 O O . GLN A 1 104 ? -3.238 6.008 16.281 1 97.44 104 GLN A O 1
ATOM 782 N N . GLY A 1 105 ? -1.633 5.645 14.75 1 97 105 GLY A N 1
ATOM 783 C CA . GLY A 1 105 ? -1.931 6.84 13.984 1 97 105 GLY A CA 1
ATOM 784 C C . GLY A 1 105 ? -1.234 8.078 14.508 1 97 105 GLY A C 1
ATOM 785 O O . GLY A 1 105 ? -1.319 9.148 13.906 1 97 105 GLY A O 1
ATOM 786 N N . TRP A 1 106 ? -0.507 7.992 15.609 1 97.81 106 TRP A N 1
ATOM 787 C CA . TRP A 1 106 ? 0.098 9.156 16.25 1 97.81 106 TRP A CA 1
ATOM 788 C C . TRP A 1 106 ? 1.178 9.766 15.367 1 97.81 106 TRP A C 1
ATOM 790 O O . TRP A 1 106 ? 1.262 10.992 15.227 1 97.81 106 TRP A O 1
ATOM 800 N N . LEU A 1 107 ? 2.014 8.953 14.766 1 98.62 107 LEU A N 1
ATOM 801 C CA . LEU A 1 107 ? 3.072 9.469 13.898 1 98.62 107 LEU A CA 1
ATOM 802 C C . LEU A 1 107 ? 2.484 10.195 12.688 1 98.62 107 LEU A C 1
ATOM 804 O O . LEU A 1 107 ? 3.012 11.219 12.266 1 98.62 107 LEU A O 1
ATOM 808 N N . THR A 1 108 ? 1.418 9.602 12.125 1 98 108 THR A N 1
ATOM 809 C CA . THR A 1 108 ? 0.727 10.266 11.023 1 98 108 THR A CA 1
ATOM 810 C C . THR A 1 108 ? 0.217 11.641 11.461 1 98 108 THR A C 1
ATOM 812 O O . THR A 1 108 ? 0.404 12.633 10.758 1 98 108 THR A O 1
ATOM 815 N N . ALA A 1 109 ? -0.4 11.664 12.609 1 97.38 109 ALA A N 1
ATOM 816 C CA . ALA A 1 109 ? -0.935 12.914 13.133 1 97.38 109 ALA A CA 1
ATOM 817 C C . ALA A 1 109 ? 0.183 13.922 13.398 1 97.38 109 ALA A C 1
ATOM 819 O O . ALA A 1 109 ? 0.057 15.102 13.07 1 97.38 109 ALA A O 1
ATOM 820 N N . MET A 1 110 ? 1.228 13.438 13.945 1 98.38 110 MET A N 1
ATOM 821 C CA . MET A 1 110 ? 2.34 14.305 14.312 1 98.38 110 MET A CA 1
ATOM 822 C C . MET A 1 110 ? 3.004 14.898 13.078 1 98.38 110 MET A C 1
ATOM 824 O O . MET A 1 110 ? 3.217 16.109 13 1 98.38 110 MET A O 1
ATOM 828 N N . ARG A 1 111 ? 3.342 14.047 12.125 1 98.56 111 ARG A N 1
ATOM 829 C CA . ARG A 1 111 ? 3.994 14.586 10.938 1 98.56 111 ARG A CA 1
ATOM 830 C C . ARG A 1 111 ? 3.072 15.547 10.195 1 98.56 111 ARG A C 1
ATOM 832 O O . ARG A 1 111 ? 3.535 16.5 9.555 1 98.56 111 ARG A O 1
ATOM 839 N N . THR A 1 112 ? 1.751 15.391 10.242 1 98.38 112 THR A N 1
ATOM 840 C CA . THR A 1 112 ? 0.785 16.312 9.656 1 98.38 112 THR A CA 1
ATOM 841 C C . THR A 1 112 ? 0.821 17.656 10.383 1 98.38 112 THR A C 1
ATOM 843 O O . THR A 1 112 ? 0.873 18.703 9.742 1 98.38 112 THR A O 1
ATOM 846 N N . ALA A 1 113 ? 0.83 17.578 11.695 1 98.62 113 ALA A N 1
ATOM 847 C CA . ALA A 1 113 ? 0.887 18.797 12.492 1 98.62 113 ALA A CA 1
ATOM 848 C C . ALA A 1 113 ? 2.197 19.547 12.266 1 98.62 113 ALA A C 1
ATOM 850 O O . ALA A 1 113 ? 2.213 20.781 12.18 1 98.62 113 ALA A O 1
ATOM 851 N N . LEU A 1 114 ? 3.273 18.797 12.164 1 98.81 114 LEU A N 1
ATOM 852 C CA . LEU A 1 114 ? 4.574 19.422 11.922 1 98.81 114 LEU A CA 1
ATOM 853 C C . LEU A 1 114 ? 4.621 20.062 10.539 1 98.81 114 LEU A C 1
ATOM 855 O O . LEU A 1 114 ? 5.273 21.094 10.352 1 98.81 114 LEU A O 1
ATOM 859 N N . ALA A 1 115 ? 3.986 19.469 9.578 1 98.81 115 ALA A N 1
ATOM 860 C CA . ALA A 1 115 ? 3.877 20.109 8.266 1 98.81 115 ALA A CA 1
ATOM 861 C C . ALA A 1 115 ? 3.135 21.438 8.367 1 98.81 115 ALA A C 1
ATOM 863 O O . ALA A 1 115 ? 3.504 22.422 7.707 1 98.81 115 ALA A O 1
ATOM 864 N N . GLY A 1 116 ? 2.09 21.453 9.156 1 98.81 116 GLY A N 1
ATOM 865 C CA . GLY A 1 116 ? 1.398 22.703 9.414 1 98.81 116 GLY A CA 1
ATOM 866 C C . GLY A 1 116 ? 2.283 23.75 10.062 1 98.81 116 GLY A C 1
ATOM 867 O O . GLY A 1 116 ? 2.23 24.922 9.703 1 98.81 116 GLY A O 1
ATOM 868 N N . ARG A 1 117 ? 3.062 23.344 11.016 1 98.81 117 ARG A N 1
ATOM 869 C CA . ARG A 1 117 ? 4.039 24.219 11.656 1 98.81 117 ARG A CA 1
ATOM 870 C C . ARG A 1 117 ? 4.996 24.812 10.633 1 98.81 117 ARG A C 1
ATOM 872 O O . ARG A 1 117 ? 5.27 26.016 10.648 1 98.81 117 ARG A O 1
ATOM 879 N N . ILE A 1 118 ? 5.523 23.953 9.742 1 98.88 118 ILE A N 1
ATOM 880 C CA . ILE A 1 118 ? 6.453 24.375 8.703 1 98.88 118 ILE A CA 1
ATOM 881 C C . ILE A 1 118 ? 5.773 25.406 7.805 1 98.88 118 ILE A C 1
ATOM 883 O O . ILE A 1 118 ? 6.344 26.469 7.516 1 98.88 118 ILE A O 1
ATOM 887 N N . ALA A 1 119 ? 4.543 25.125 7.414 1 98.81 119 ALA A N 1
ATOM 888 C CA . ALA A 1 119 ? 3.795 26.031 6.551 1 98.81 119 ALA A CA 1
ATOM 889 C C . ALA A 1 119 ? 3.576 27.391 7.234 1 98.81 119 ALA A C 1
ATOM 891 O O . ALA A 1 119 ? 3.783 28.438 6.625 1 98.81 119 ALA A O 1
ATOM 892 N N . ALA A 1 120 ? 3.172 27.359 8.477 1 98.69 120 ALA A N 1
ATOM 893 C CA . ALA A 1 120 ? 2.922 28.594 9.219 1 98.69 120 ALA A CA 1
ATOM 894 C C . ALA A 1 120 ? 4.199 29.406 9.375 1 98.69 120 ALA A C 1
ATOM 896 O O . ALA A 1 120 ? 4.18 30.625 9.219 1 98.69 120 ALA A O 1
ATOM 897 N N . ARG A 1 121 ? 5.301 28.75 9.656 1 98.25 121 ARG A N 1
ATOM 898 C CA . ARG A 1 121 ? 6.578 29.438 9.789 1 98.25 121 ARG A CA 1
ATOM 899 C C . ARG A 1 121 ? 6.93 30.203 8.516 1 98.25 121 ARG A C 1
ATOM 901 O O . ARG A 1 121 ? 7.441 31.312 8.57 1 98.25 121 ARG A O 1
ATOM 908 N N . LEU A 1 122 ? 6.617 29.625 7.402 1 97.88 122 LEU A N 1
ATOM 909 C CA . LEU A 1 122 ? 7.027 30.172 6.109 1 97.88 122 LEU A CA 1
ATOM 910 C C . LEU A 1 122 ? 6.027 31.203 5.613 1 97.88 122 LEU A C 1
ATOM 912 O O . LEU A 1 122 ? 6.395 32.125 4.867 1 97.88 122 LEU A O 1
ATOM 916 N N . LEU A 1 123 ? 4.707 31.094 6.098 1 98.62 123 LEU A N 1
ATOM 917 C CA . LEU A 1 123 ? 3.686 31.781 5.316 1 98.62 123 LEU A CA 1
ATOM 918 C C . LEU A 1 123 ? 2.811 32.656 6.215 1 98.62 123 LEU A C 1
ATOM 920 O O . LEU A 1 123 ? 2.068 33.5 5.727 1 98.62 123 LEU A O 1
ATOM 924 N N . ALA A 1 124 ? 2.836 32.406 7.492 1 98.12 124 ALA A N 1
ATOM 925 C CA . ALA A 1 124 ? 2.004 33.219 8.391 1 98.12 124 ALA A CA 1
ATOM 926 C C . ALA A 1 124 ? 2.396 34.688 8.344 1 98.12 124 ALA A C 1
ATOM 928 O O . ALA A 1 124 ? 3.523 35.031 7.973 1 98.12 124 ALA A O 1
ATOM 929 N N . PRO A 1 125 ? 1.416 35.594 8.672 1 97.75 125 PRO A N 1
ATOM 930 C CA . PRO A 1 125 ? 1.789 37 8.766 1 97.75 125 PRO A CA 1
ATOM 931 C C . PRO A 1 125 ? 2.725 37.281 9.945 1 97.75 125 PRO A C 1
ATOM 933 O O . PRO A 1 125 ? 2.803 36.5 10.883 1 97.75 125 PRO A O 1
ATOM 936 N N . SER A 1 126 ? 3.428 38.406 9.836 1 96.62 126 SER A N 1
ATOM 937 C CA . SER A 1 126 ? 4.391 38.781 10.875 1 96.62 126 SER A CA 1
ATOM 938 C C . SER A 1 126 ? 3.711 38.938 12.234 1 96.62 126 SER A C 1
ATOM 940 O O . SER A 1 126 ? 4.289 38.594 13.266 1 96.62 126 SER A O 1
ATOM 942 N N . GLN A 1 127 ? 2.52 39.406 12.156 1 96.75 127 GLN A N 1
ATOM 943 C CA . GLN A 1 127 ? 1.733 39.562 13.375 1 96.75 127 GLN A CA 1
ATOM 944 C C . GLN A 1 127 ? 0.483 38.688 13.32 1 96.75 127 GLN A C 1
ATOM 946 O O . GLN A 1 127 ? -0.405 38.906 12.5 1 96.75 127 GLN A O 1
ATOM 951 N N . VAL A 1 128 ? 0.435 37.688 14.18 1 98.44 128 VAL A N 1
ATOM 952 C CA . VAL A 1 128 ? -0.748 36.844 14.32 1 98.44 128 VAL A CA 1
ATOM 953 C C . VAL A 1 128 ? -1.638 37.375 15.438 1 98.44 128 VAL A C 1
ATOM 955 O O . VAL A 1 128 ? -1.238 37.406 16.609 1 98.44 128 VAL A O 1
ATOM 958 N N . LYS A 1 129 ? -2.836 37.781 15.078 1 97.69 129 LYS A N 1
ATOM 959 C CA . LYS A 1 129 ? -3.764 38.375 16.047 1 97.69 129 LYS A CA 1
ATOM 960 C C . LYS A 1 129 ? -4.543 37.281 16.797 1 97.69 129 LYS A C 1
ATOM 962 O O . LYS A 1 129 ? -4.809 37.438 17.984 1 97.69 129 LYS A O 1
ATOM 967 N N . ALA A 1 130 ? -4.895 36.344 16.109 1 98.69 130 ALA A N 1
ATOM 968 C CA . ALA A 1 130 ? -5.613 35.188 16.656 1 98.69 130 ALA A CA 1
ATOM 969 C C . ALA A 1 130 ? -5.453 33.969 15.75 1 98.69 130 ALA A C 1
ATOM 971 O O . ALA A 1 130 ? -5.293 34.094 14.531 1 98.69 130 ALA A O 1
ATOM 972 N N . ILE A 1 131 ? -5.484 32.812 16.453 1 98.94 131 ILE A N 1
ATOM 973 C CA . ILE A 1 131 ? -5.438 31.547 15.734 1 98.94 131 ILE A CA 1
ATOM 974 C C . ILE A 1 131 ? -6.844 30.969 15.609 1 98.94 131 ILE A C 1
ATOM 976 O O . ILE A 1 131 ? -7.594 30.938 16.578 1 98.94 131 ILE A O 1
ATOM 980 N N . GLY A 1 132 ? -7.258 30.688 14.391 1 98.88 132 GLY A N 1
ATOM 981 C CA . GLY A 1 132 ? -8.516 30 14.141 1 98.88 132 GLY A CA 1
ATOM 982 C C . GLY A 1 132 ? -8.352 28.531 13.859 1 98.88 132 GLY A C 1
ATOM 983 O O . GLY A 1 132 ? -7.48 28.141 13.078 1 98.88 132 GLY A O 1
ATOM 984 N N . ILE A 1 133 ? -9.141 27.719 14.516 1 98.81 133 ILE A N 1
ATOM 985 C CA . ILE A 1 133 ? -9.125 26.266 14.297 1 98.81 133 ILE A CA 1
ATOM 986 C C . ILE A 1 133 ? -10.523 25.781 13.906 1 98.81 133 ILE A C 1
ATOM 988 O O . ILE A 1 133 ? -11.492 26.047 14.617 1 98.81 133 ILE A O 1
ATOM 992 N N . LEU A 1 134 ? -10.625 25.141 12.773 1 98.69 134 LEU A N 1
ATOM 993 C CA . LEU A 1 134 ? -11.859 24.453 12.422 1 98.69 134 LEU A CA 1
ATOM 994 C C . LEU A 1 134 ? -11.727 22.953 12.664 1 98.69 134 LEU A C 1
ATOM 996 O O . LEU A 1 134 ? -11.008 22.266 11.93 1 98.69 134 LEU A O 1
ATOM 1000 N N . GLY A 1 135 ? -12.492 22.453 13.594 1 97.25 135 GLY A N 1
ATOM 1001 C CA . GLY A 1 135 ? -12.391 21.078 14.07 1 97.25 135 GLY A CA 1
ATOM 1002 C C . GLY A 1 135 ? -11.922 20.984 15.508 1 97.25 135 GLY A C 1
ATOM 1003 O O . GLY A 1 135 ? -11.25 21.891 16.016 1 97.25 135 GLY A O 1
ATOM 1004 N N . THR A 1 136 ? -12.281 19.859 16.156 1 96.12 136 THR A N 1
ATOM 1005 C CA . THR A 1 136 ? -11.953 19.719 17.562 1 96.12 136 THR A CA 1
ATOM 1006 C C . THR A 1 136 ? -11.234 18.391 17.828 1 96.12 136 THR A C 1
ATOM 1008 O O . THR A 1 136 ? -11.031 18 18.969 1 96.12 136 THR A O 1
ATOM 1011 N N . GLY A 1 137 ? -10.844 17.672 16.797 1 92.62 137 GLY A N 1
ATOM 1012 C CA . GLY A 1 137 ? -10.258 16.359 16.938 1 92.62 137 GLY A CA 1
ATOM 1013 C C . GLY A 1 137 ? -8.766 16.391 17.203 1 92.62 137 GLY A C 1
ATOM 1014 O O . GLY A 1 137 ? -8.203 17.438 17.516 1 92.62 137 GLY A O 1
ATOM 1015 N N . MET A 1 138 ? -8.18 15.266 17.016 1 92.5 138 MET A N 1
ATOM 1016 C CA . MET A 1 138 ? -6.766 15.062 17.312 1 92.5 138 MET A CA 1
ATOM 1017 C C . MET A 1 138 ? -5.895 16 16.484 1 92.5 138 MET A C 1
ATOM 1019 O O . MET A 1 138 ? -4.977 16.641 17.016 1 92.5 138 MET A O 1
ATOM 1023 N N . GLN A 1 139 ? -6.188 16.062 15.258 1 95.25 139 GLN A N 1
ATOM 1024 C CA . GLN A 1 139 ? -5.379 16.922 14.406 1 95.25 139 GLN A CA 1
ATOM 1025 C C . GLN A 1 139 ? -5.52 18.391 14.812 1 95.25 139 GLN A C 1
ATOM 1027 O O . GLN A 1 139 ? -4.539 19.141 14.805 1 95.25 139 GLN A O 1
ATOM 1032 N N . ALA A 1 140 ? -6.707 18.781 15.141 1 97.5 140 ALA A N 1
ATOM 1033 C CA . ALA A 1 140 ? -6.922 20.141 15.609 1 97.5 140 ALA A CA 1
ATOM 1034 C C . ALA A 1 140 ? -6.031 20.469 16.812 1 97.5 140 ALA A C 1
ATOM 1036 O O . ALA A 1 140 ? -5.379 21.5 16.844 1 97.5 140 ALA A O 1
ATOM 1037 N N . GLN A 1 141 ? -6.004 19.547 17.719 1 97.81 141 GLN A N 1
ATOM 1038 C CA . GLN A 1 141 ? -5.207 19.719 18.938 1 97.81 141 GLN A CA 1
ATOM 1039 C C . GLN A 1 141 ? -3.719 19.781 18.609 1 97.81 141 GLN A C 1
ATOM 1041 O O . GLN A 1 141 ? -3.018 20.688 19.047 1 97.81 141 GLN A O 1
ATOM 1046 N N . MET A 1 142 ? -3.271 18.906 17.812 1 97.94 142 MET A N 1
ATOM 1047 C CA . MET A 1 142 ? -1.845 18.797 17.531 1 97.94 142 MET A CA 1
ATOM 1048 C C . MET A 1 142 ? -1.367 20 16.703 1 97.94 142 MET A C 1
ATOM 1050 O O . MET A 1 142 ? -0.241 20.469 16.875 1 97.94 142 MET A O 1
ATOM 1054 N N . GLN A 1 143 ? -2.197 20.469 15.844 1 98.62 143 GLN A N 1
ATOM 1055 C CA . GLN A 1 143 ? -1.856 21.672 15.086 1 98.62 143 GLN A CA 1
ATOM 1056 C C . GLN A 1 143 ? -1.638 22.859 16.016 1 98.62 143 GLN A C 1
ATOM 1058 O O . GLN A 1 143 ? -0.64 23.578 15.883 1 98.62 143 GLN A O 1
ATOM 1063 N N . LEU A 1 144 ? -2.549 23.047 16.938 1 98.81 144 LEU A N 1
ATOM 1064 C CA . LEU A 1 144 ? -2.408 24.156 17.875 1 98.81 144 LEU A CA 1
ATOM 1065 C C . LEU A 1 144 ? -1.136 24.016 18.703 1 98.81 144 LEU A C 1
ATOM 1067 O O . LEU A 1 144 ? -0.39 24.984 18.859 1 98.81 144 LEU A O 1
ATOM 1071 N N . GLU A 1 145 ? -0.896 22.844 19.172 1 98.5 145 GLU A N 1
ATOM 1072 C CA . GLU A 1 145 ? 0.305 22.578 19.953 1 98.5 145 GLU A CA 1
ATOM 1073 C C . GLU A 1 145 ? 1.564 22.984 19.188 1 98.5 145 GLU A C 1
ATOM 1075 O O . GLU A 1 145 ? 2.451 23.641 19.734 1 98.5 145 GLU A O 1
ATOM 1080 N N . GLN A 1 146 ? 1.596 22.594 17.969 1 98.5 146 GLN A N 1
ATOM 1081 C CA . GLN A 1 146 ? 2.818 22.781 17.203 1 98.5 146 GLN A CA 1
ATOM 1082 C C . GLN A 1 146 ? 2.959 24.234 16.734 1 98.5 146 GLN A C 1
ATOM 1084 O O . GLN A 1 146 ? 4.066 24.688 16.453 1 98.5 146 GLN A O 1
ATOM 1089 N N . LEU A 1 147 ? 1.875 25 16.672 1 98.5 147 LEU A N 1
ATOM 1090 C CA . LEU A 1 147 ? 1.93 26.391 16.266 1 98.5 147 LEU A CA 1
ATOM 1091 C C . LEU A 1 147 ? 2.596 27.25 17.344 1 98.5 147 LEU A C 1
ATOM 1093 O O . LEU A 1 147 ? 3.047 28.359 17.062 1 98.5 147 LEU A O 1
ATOM 1097 N N . ARG A 1 148 ? 2.67 26.719 18.562 1 97.94 148 ARG A N 1
ATOM 1098 C CA . ARG A 1 148 ? 3.301 27.453 19.656 1 97.94 148 ARG A CA 1
ATOM 1099 C C . ARG A 1 148 ? 4.766 27.734 19.344 1 97.94 148 ARG A C 1
ATOM 1101 O O . ARG A 1 148 ? 5.324 28.734 19.828 1 97.94 148 ARG A O 1
ATOM 1108 N N . ALA A 1 149 ? 5.332 26.953 18.547 1 96.94 149 ALA A N 1
ATOM 1109 C CA . ALA A 1 149 ? 6.754 27.078 18.234 1 96.94 149 ALA A CA 1
ATOM 1110 C C . ALA A 1 149 ? 7 28.188 17.219 1 96.94 149 ALA A C 1
ATOM 1112 O O . ALA A 1 149 ? 8.133 28.625 17.047 1 96.94 149 ALA A O 1
ATOM 1113 N N . VAL A 1 150 ? 5.91 28.703 16.594 1 97.25 150 VAL A N 1
ATOM 1114 C CA . VAL A 1 150 ? 6.184 29.578 15.469 1 97.25 150 VAL A CA 1
ATOM 1115 C C . VAL A 1 150 ? 5.473 30.922 15.672 1 97.25 150 VAL A C 1
ATOM 1117 O O . VAL A 1 150 ? 5.656 31.859 14.883 1 97.25 150 VAL A O 1
ATOM 1120 N N . THR A 1 151 ? 4.676 31.078 16.703 1 98.19 151 TH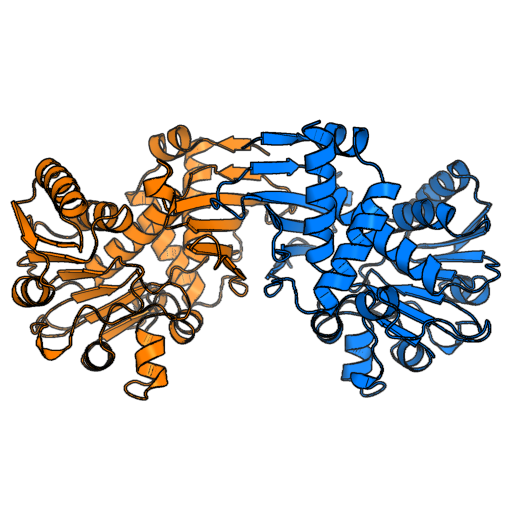R A N 1
ATOM 1121 C CA . THR A 1 151 ? 4.016 32.344 17.016 1 98.19 151 THR A CA 1
ATOM 1122 C C . THR A 1 151 ? 3.842 32.5 18.531 1 98.19 151 THR A C 1
ATOM 1124 O O . THR A 1 151 ? 3.66 31.5 19.234 1 98.19 151 THR A O 1
ATOM 1127 N N . ASP A 1 152 ? 3.822 33.688 19.031 1 97.69 152 ASP A N 1
ATOM 1128 C CA . ASP A 1 152 ? 3.611 34 20.438 1 97.69 152 ASP A CA 1
ATOM 1129 C C . ASP A 1 152 ? 2.133 34.219 20.734 1 97.69 152 ASP A C 1
ATOM 1131 O O . ASP A 1 152 ? 1.75 34.406 21.891 1 97.69 152 ASP A O 1
ATOM 1135 N N . CYS A 1 153 ? 1.346 34.188 19.672 1 98.62 153 CYS A N 1
ATOM 1136 C CA . CYS A 1 153 ? -0.084 34.406 19.859 1 98.62 153 CYS A CA 1
ATOM 1137 C C . CYS A 1 153 ? -0.683 33.344 20.781 1 98.62 153 CYS A C 1
ATOM 1139 O O . CYS A 1 153 ? -0.416 32.156 20.625 1 98.62 153 CYS A O 1
ATOM 1141 N N . ARG A 1 154 ? -1.49 33.812 21.734 1 98.69 154 ARG A N 1
ATOM 1142 C CA . ARG A 1 154 ? -2.123 32.875 22.672 1 98.69 154 ARG A CA 1
ATOM 1143 C C . ARG A 1 154 ? -3.631 33.094 22.719 1 98.69 154 ARG A C 1
ATOM 1145 O O . ARG A 1 154 ? -4.262 32.875 23.766 1 98.69 154 ARG A O 1
ATOM 1152 N N . GLN A 1 155 ? -4.223 33.594 21.625 1 98.75 155 GLN A N 1
ATOM 1153 C CA . GLN A 1 155 ? -5.66 33.688 21.391 1 98.75 155 GLN A CA 1
ATOM 1154 C C . GLN A 1 155 ? -6.105 32.688 20.328 1 98.75 155 GLN A C 1
ATOM 1156 O O . GLN A 1 155 ? -5.566 32.656 19.219 1 98.75 155 GLN A O 1
ATOM 1161 N N . VAL A 1 156 ? -7.043 31.844 20.719 1 98.81 156 VAL A N 1
ATOM 1162 C CA . VAL A 1 156 ? -7.516 30.859 19.75 1 98.81 156 VAL A CA 1
ATOM 1163 C C . VAL A 1 156 ? -9.039 30.891 19.688 1 98.81 156 VAL A C 1
ATOM 1165 O O . VAL A 1 156 ? -9.711 31.047 20.719 1 98.81 156 VAL A O 1
ATOM 1168 N N . ILE A 1 157 ? -9.602 30.938 18.531 1 98.81 157 ILE A N 1
ATOM 1169 C CA . ILE A 1 157 ? -11.023 30.75 18.266 1 98.81 157 ILE A CA 1
ATOM 1170 C C . ILE A 1 157 ? -11.242 29.406 17.594 1 98.81 157 ILE A C 1
ATOM 1172 O O . ILE A 1 157 ? -10.664 29.125 16.531 1 98.81 157 ILE A O 1
ATOM 1176 N N . VAL A 1 158 ? -12.094 28.531 18.203 1 98.81 158 VAL A N 1
ATOM 1177 C CA . VAL A 1 158 ? -12.258 27.156 17.703 1 98.81 158 VAL A CA 1
ATOM 1178 C C . VAL A 1 158 ? -13.711 26.938 17.297 1 98.81 158 VAL A C 1
ATOM 1180 O O . VAL A 1 158 ? -14.633 27.312 18.016 1 98.81 158 VAL A O 1
ATOM 1183 N N . TRP A 1 159 ? -13.82 26.406 16.109 1 98.75 159 TRP A N 1
ATOM 1184 C CA . TRP A 1 159 ? -15.133 26.016 15.594 1 98.75 159 TRP A CA 1
ATOM 1185 C C . TRP A 1 159 ? -15.32 24.5 15.68 1 98.75 159 TRP A C 1
ATOM 1187 O O . TRP A 1 159 ? -14.391 23.734 15.414 1 98.75 159 TRP A O 1
ATOM 1197 N N . GLY A 1 160 ? -16.422 24.031 16.062 1 97.31 160 GLY A N 1
ATOM 1198 C CA . GLY A 1 160 ? -16.844 22.641 16.047 1 97.31 160 GLY A CA 1
ATOM 1199 C C . GLY A 1 160 ? -18.344 22.469 15.953 1 97.31 160 GLY A C 1
ATOM 1200 O O . GLY A 1 160 ? -19.094 23.422 16.203 1 97.31 160 GLY A O 1
ATOM 1201 N N . ARG A 1 161 ? -18.906 21.328 15.594 1 92.5 161 ARG A N 1
ATOM 1202 C CA . ARG A 1 161 ? -20.312 21.062 15.375 1 92.5 161 ARG A CA 1
ATOM 1203 C C . ARG A 1 161 ? -21.016 20.688 16.672 1 92.5 161 ARG A C 1
ATOM 1205 O O . ARG A 1 161 ? -22.219 20.938 16.844 1 92.5 161 ARG A O 1
ATOM 1212 N N . HIS A 1 162 ? -20.094 20.125 17.5 1 92 162 HIS A N 1
ATOM 1213 C CA . HIS A 1 162 ? -20.719 19.578 18.703 1 92 162 HIS A CA 1
ATOM 1214 C C . HIS A 1 162 ? -20.172 20.234 19.953 1 92 162 HIS A C 1
ATOM 1216 O O . HIS A 1 162 ? -18.969 20.469 20.078 1 92 162 HIS A O 1
ATOM 1222 N N . GLU A 1 163 ? -21.062 20.375 20.922 1 94.94 163 GLU A N 1
ATOM 1223 C CA . GLU A 1 163 ? -20.688 21.047 22.172 1 94.94 163 GLU A CA 1
ATOM 1224 C C . GLU A 1 163 ? -19.672 20.234 22.953 1 94.94 163 GLU A C 1
ATOM 1226 O O . GLU A 1 163 ? -18.766 20.797 23.578 1 94.94 163 GLU A O 1
ATOM 1231 N N . ARG A 1 164 ? -19.953 19.047 22.906 1 92.44 164 ARG A N 1
ATOM 1232 C CA . ARG A 1 164 ? -19.047 18.172 23.656 1 92.44 164 ARG A CA 1
ATOM 1233 C C . ARG A 1 164 ? -17.609 18.312 23.156 1 92.44 164 ARG A C 1
ATOM 1235 O O . ARG A 1 164 ? -16.672 18.422 23.953 1 92.44 164 ARG A O 1
ATOM 1242 N N . GLY A 1 165 ? -17.406 18.344 21.844 1 94.62 165 GLY A N 1
ATOM 1243 C CA . GLY A 1 165 ? -16.094 18.531 21.25 1 94.62 165 GLY A CA 1
ATOM 1244 C C . GLY A 1 165 ? -15.5 19.891 21.562 1 94.62 165 GLY A C 1
ATOM 1245 O O . GLY A 1 165 ? -14.305 19.984 21.859 1 94.62 165 GLY A O 1
ATOM 1246 N N . LEU A 1 166 ? -16.312 20.875 21.516 1 97.94 166 LEU A N 1
ATOM 1247 C CA . LEU A 1 166 ? -15.859 22.234 21.781 1 97.94 166 LEU A CA 1
ATOM 1248 C C . LEU A 1 166 ? -15.398 22.375 23.234 1 97.94 166 LEU A C 1
ATOM 1250 O O . LEU A 1 166 ? -14.391 23.016 23.516 1 97.94 166 LEU A O 1
ATOM 1254 N N . ALA A 1 167 ? -16.125 21.766 24.109 1 98 167 ALA A N 1
ATOM 1255 C CA . ALA A 1 167 ?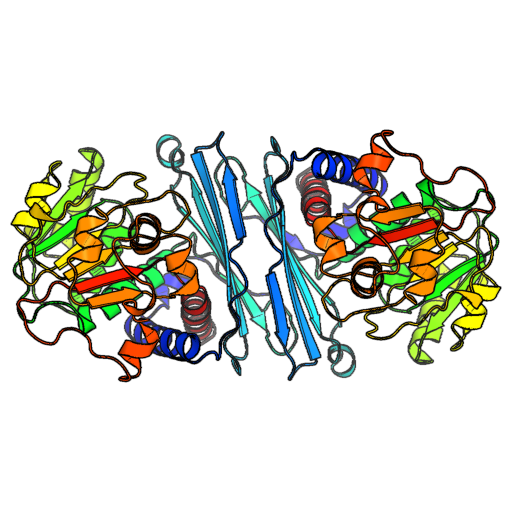 -15.766 21.812 25.531 1 98 167 ALA A CA 1
ATOM 1256 C C . ALA A 1 167 ? -14.422 21.141 25.781 1 98 167 ALA A C 1
ATOM 1258 O O . ALA A 1 167 ? -13.57 21.672 26.484 1 98 167 ALA A O 1
ATOM 1259 N N . ALA A 1 168 ? -14.289 19.984 25.234 1 96.88 168 ALA A N 1
ATOM 1260 C CA . ALA A 1 168 ? -13.047 19.234 25.375 1 96.88 168 ALA A CA 1
ATOM 1261 C C . ALA A 1 168 ? -11.867 20.016 24.797 1 96.88 168 ALA A C 1
ATOM 1263 O O . ALA A 1 168 ? -10.797 20.078 25.406 1 96.88 168 ALA A O 1
ATOM 1264 N N . TYR A 1 169 ? -12.086 20.578 23.641 1 97.94 169 TYR A N 1
ATOM 1265 C CA . TYR A 1 169 ? -11.023 21.344 23 1 97.94 169 TYR A CA 1
ATOM 1266 C C . TYR A 1 169 ? -10.68 22.578 23.828 1 97.94 169 TYR A C 1
ATOM 1268 O O . TYR A 1 169 ? -9.508 22.953 23.953 1 97.94 169 TYR A O 1
ATOM 1276 N N . THR A 1 170 ? -11.672 23.25 24.344 1 98.56 170 THR A N 1
ATOM 1277 C CA . THR A 1 170 ? -11.469 24.438 25.172 1 98.56 170 THR A CA 1
ATOM 1278 C C . THR A 1 170 ? -10.609 24.109 26.391 1 98.56 170 THR A C 1
ATOM 1280 O O . THR A 1 170 ? -9.664 24.828 26.703 1 98.56 170 THR A O 1
ATOM 1283 N N . ALA A 1 171 ? -10.938 23.047 27.031 1 98.62 171 ALA A N 1
ATOM 1284 C CA . ALA A 1 171 ? -10.156 22.625 28.188 1 98.62 171 ALA A CA 1
ATOM 1285 C C . ALA A 1 171 ? -8.703 22.344 27.812 1 98.62 171 ALA A C 1
ATOM 1287 O O . ALA A 1 171 ? -7.781 22.797 28.484 1 98.62 171 ALA A O 1
ATOM 1288 N N . PHE A 1 172 ? -8.516 21.641 26.781 1 98.06 172 PHE A N 1
ATOM 1289 C CA . PHE A 1 172 ? -7.199 21.312 26.25 1 98.06 172 PHE A CA 1
ATOM 1290 C C . PHE A 1 172 ? -6.398 22.578 25.969 1 98.06 172 PHE A C 1
ATOM 1292 O O . PHE A 1 172 ? -5.266 22.719 26.438 1 98.06 172 PHE A O 1
ATOM 1299 N N . ALA A 1 173 ? -6.996 23.516 25.203 1 98.69 173 ALA A N 1
ATOM 1300 C CA . ALA A 1 173 ? -6.305 24.719 24.766 1 98.69 173 ALA A CA 1
ATOM 1301 C C . ALA A 1 173 ? -5.969 25.625 25.953 1 98.69 173 ALA A C 1
ATOM 1303 O O . ALA A 1 173 ? -4.906 26.25 25.984 1 98.69 173 ALA A O 1
ATOM 1304 N N . ARG A 1 174 ? -6.848 25.672 26.922 1 98.69 174 ARG A N 1
ATOM 1305 C CA . ARG A 1 174 ? -6.59 26.469 28.125 1 98.69 174 ARG A CA 1
ATOM 1306 C C . ARG A 1 174 ? -5.41 25.891 28.906 1 98.69 174 ARG A C 1
ATOM 1308 O O . ARG A 1 174 ? -4.586 26.656 29.438 1 98.69 174 ARG A O 1
ATOM 1315 N N . GLU A 1 175 ? -5.383 24.625 28.953 1 98.38 175 GLU A N 1
ATOM 1316 C CA . GLU A 1 175 ? -4.266 23.969 29.609 1 98.38 175 GLU A CA 1
ATOM 1317 C C . GLU A 1 175 ? -2.941 24.297 28.922 1 98.38 175 GLU A C 1
ATOM 1319 O O . GLU A 1 175 ? -1.897 24.375 29.578 1 98.38 175 GLU A O 1
ATOM 1324 N N . LEU A 1 176 ? -3.01 24.578 27.703 1 97.88 176 LEU A N 1
ATOM 1325 C CA . LEU A 1 176 ? -1.823 24.906 26.922 1 97.88 176 LEU A CA 1
ATOM 1326 C C . LEU A 1 176 ? -1.471 26.391 27.078 1 97.88 176 LEU A C 1
ATOM 1328 O O . LEU A 1 176 ? -0.44 26.844 26.578 1 97.88 176 LEU A O 1
ATOM 1332 N N . GLY A 1 177 ? -2.363 27.156 27.688 1 98.19 177 GLY A N 1
ATOM 1333 C CA . GLY A 1 177 ? -2.07 28.547 27.969 1 98.19 177 GLY A CA 1
ATOM 1334 C C . GLY A 1 177 ? -2.781 29.5 27.031 1 98.19 177 GLY A C 1
ATOM 1335 O O . GLY A 1 177 ? -2.436 30.688 26.969 1 98.19 177 GLY A O 1
ATOM 1336 N N . PHE A 1 178 ? -3.783 29.016 26.328 1 98.75 178 PHE A N 1
ATOM 1337 C CA . PHE A 1 178 ? -4.477 29.875 25.375 1 98.75 178 PHE A CA 1
ATOM 1338 C C . PHE A 1 178 ? -5.742 30.453 26 1 98.75 178 PHE A C 1
ATOM 1340 O O . PHE A 1 178 ? -6.41 29.781 26.797 1 98.75 178 PHE A O 1
ATOM 1347 N N . ALA A 1 179 ? -6.027 31.703 25.625 1 98.75 179 ALA A N 1
ATOM 1348 C CA . ALA A 1 179 ? -7.395 32.188 25.734 1 98.75 179 ALA A CA 1
ATOM 1349 C C . ALA A 1 179 ? -8.273 31.656 24.609 1 98.75 179 ALA A C 1
ATOM 1351 O O . ALA A 1 179 ? -7.922 31.75 23.438 1 98.75 179 ALA A O 1
ATOM 1352 N N . VAL A 1 180 ? -9.461 31.094 25 1 98.69 180 VAL A N 1
ATOM 1353 C CA . VAL A 1 180 ? -10.211 30.312 24.016 1 98.69 180 VAL A CA 1
ATOM 1354 C C . VAL A 1 180 ? -11.602 30.922 23.844 1 98.69 180 VAL A C 1
ATOM 1356 O O . VAL A 1 180 ? -12.273 31.25 24.812 1 98.69 180 VAL A O 1
ATOM 1359 N N . HIS A 1 181 ? -11.977 31.141 22.641 1 98.56 181 HIS A N 1
ATOM 1360 C CA . HIS A 1 181 ? -13.344 31.406 22.234 1 98.56 181 HIS A CA 1
ATOM 1361 C C . HIS A 1 181 ? -13.891 30.281 21.359 1 98.56 181 HIS A C 1
ATOM 1363 O O . HIS A 1 181 ? -13.344 30 20.281 1 98.56 181 HIS A O 1
ATOM 1369 N N . SER A 1 182 ? -14.922 29.578 21.828 1 98.5 182 SER A N 1
ATOM 1370 C CA . SER A 1 182 ? -15.523 28.5 21.047 1 98.5 182 SER A CA 1
ATOM 1371 C C . SER A 1 182 ? -16.766 28.984 20.312 1 98.5 182 SER A C 1
ATOM 1373 O O . SER A 1 182 ? -17.469 29.875 20.797 1 98.5 182 SER A O 1
ATOM 1375 N N . THR A 1 183 ? -17 28.484 19.141 1 98.56 183 THR A N 1
ATOM 1376 C CA . THR A 1 183 ? -18.141 28.922 18.328 1 98.56 183 THR A CA 1
ATOM 1377 C C . THR A 1 183 ? -18.625 27.797 17.422 1 98.56 183 THR A C 1
ATOM 1379 O O . THR A 1 183 ? -17.891 26.844 17.156 1 98.56 183 THR A O 1
ATOM 1382 N N . GLN A 1 184 ? -19.844 27.844 16.969 1 98.25 184 GLN A N 1
ATOM 1383 C CA . GLN A 1 184 ? -20.391 26.969 15.945 1 98.25 184 GLN A CA 1
ATOM 1384 C C . GLN A 1 184 ? -20.625 27.719 14.633 1 98.25 184 GLN A C 1
ATOM 1386 O O . GLN A 1 184 ? -21.25 27.188 13.711 1 98.25 184 GLN A O 1
ATOM 1391 N N . ASP A 1 185 ? -20.062 28.953 14.602 1 98.19 185 ASP A N 1
ATOM 1392 C CA . ASP A 1 185 ? -20.141 29.797 13.414 1 98.19 185 ASP A CA 1
ATOM 1393 C C . ASP A 1 185 ? -18.75 30.016 12.812 1 98.19 185 ASP A C 1
ATOM 1395 O O . ASP A 1 185 ? -17.984 30.828 13.312 1 98.19 185 ASP A O 1
ATOM 1399 N N . ALA A 1 186 ? -18.562 29.406 11.664 1 98.25 186 ALA A N 1
ATOM 1400 C CA . ALA A 1 186 ? -17.25 29.469 11.031 1 98.25 186 ALA A CA 1
ATOM 1401 C C . ALA A 1 186 ? -16.906 30.891 10.602 1 98.25 186 ALA A C 1
ATOM 1403 O O . ALA A 1 186 ? -15.734 31.266 10.539 1 98.25 186 ALA A O 1
ATOM 1404 N N . ALA A 1 187 ? -17.891 31.688 10.328 1 98.5 187 ALA A N 1
ATOM 1405 C CA . ALA A 1 187 ? -17.672 33.062 9.938 1 98.5 187 ALA A CA 1
ATOM 1406 C C . ALA A 1 187 ? -16.984 33.844 11.055 1 98.5 187 ALA A C 1
ATOM 1408 O O . ALA A 1 187 ? -16.188 34.75 10.789 1 98.5 187 ALA A O 1
ATOM 1409 N N . GLU A 1 188 ? -17.281 33.531 12.227 1 98.5 188 GLU A N 1
ATOM 1410 C CA . GLU A 1 188 ? -16.656 34.156 13.375 1 98.5 188 GLU A CA 1
ATOM 1411 C C . GLU A 1 188 ? -15.156 33.875 13.406 1 98.5 188 GLU A C 1
ATOM 1413 O O . GLU A 1 188 ? -14.359 34.75 13.758 1 98.5 188 GLU A O 1
ATOM 1418 N N . VAL A 1 189 ? -14.773 32.688 13.062 1 98.62 189 VAL A N 1
ATOM 1419 C CA . VAL A 1 189 ? -13.359 32.281 13.023 1 98.62 189 VAL A CA 1
ATOM 1420 C C . VAL A 1 189 ? -12.625 33.156 11.992 1 98.62 189 VAL A C 1
ATOM 1422 O O . VAL A 1 189 ? -11.594 33.75 12.289 1 98.62 189 VAL A O 1
ATOM 1425 N N . ALA A 1 190 ? -13.203 33.25 10.812 1 98.19 190 ALA A N 1
ATOM 1426 C CA . ALA A 1 190 ? -12.586 33.969 9.703 1 98.19 190 ALA A CA 1
ATOM 1427 C C . ALA A 1 190 ? -12.477 35.438 10.008 1 98.19 190 ALA A C 1
ATOM 1429 O O . ALA A 1 190 ? -11.531 36.125 9.578 1 98.19 190 ALA A O 1
ATOM 1430 N N . GLY A 1 191 ? -13.461 35.938 10.727 1 97.56 191 GLY A N 1
ATOM 1431 C CA . GLY A 1 191 ? -13.484 37.344 11.039 1 97.56 191 GLY A CA 1
ATOM 1432 C C . GLY A 1 191 ? -12.531 37.75 12.148 1 97.56 191 GLY A C 1
ATOM 1433 O O . GLY A 1 191 ? -12.094 38.906 12.234 1 97.56 191 GLY A O 1
ATOM 1434 N N . ALA A 1 192 ? -12.156 36.812 12.914 1 97.75 192 ALA A N 1
ATOM 1435 C CA . ALA A 1 192 ? -11.398 37.125 14.117 1 97.75 192 ALA A CA 1
ATOM 1436 C C . ALA A 1 192 ? -9.945 36.719 13.977 1 97.75 192 ALA A C 1
ATOM 1438 O O . ALA A 1 192 ? -9.062 37.25 14.648 1 97.75 192 ALA A O 1
ATOM 1439 N N . ALA A 1 193 ? -9.648 35.75 13.18 1 98.62 193 ALA A N 1
ATOM 1440 C CA . ALA A 1 193 ? -8.32 35.156 13.133 1 98.62 193 ALA A CA 1
ATOM 1441 C C . ALA A 1 193 ? -7.645 35.438 11.789 1 98.62 193 ALA A C 1
ATOM 1443 O O . ALA A 1 193 ? -8.312 35.5 10.75 1 98.62 193 ALA A O 1
ATOM 1444 N N . ASN A 1 194 ? -6.281 35.594 11.883 1 98.75 194 ASN A N 1
ATOM 1445 C CA . ASN A 1 194 ? -5.531 35.75 10.641 1 98.75 194 ASN A CA 1
ATOM 1446 C C . ASN A 1 194 ? -4.496 34.656 10.469 1 98.75 194 ASN A C 1
ATOM 1448 O O . ASN A 1 194 ? -3.592 34.781 9.641 1 98.75 194 ASN A O 1
ATOM 1452 N N . LEU A 1 195 ? -4.484 33.656 11.203 1 98.88 195 LEU A N 1
ATOM 1453 C CA . LEU A 1 195 ? -3.861 32.344 11.047 1 98.88 195 LEU A CA 1
ATOM 1454 C C . LEU A 1 195 ? -4.871 31.219 11.312 1 98.88 195 LEU A C 1
ATOM 1456 O O . LEU A 1 195 ? -5.25 30.984 12.453 1 98.88 195 LEU A O 1
ATOM 1460 N N . ILE A 1 196 ? -5.305 30.531 10.242 1 98.94 196 ILE A N 1
ATOM 1461 C CA . ILE A 1 196 ? -6.418 29.594 10.344 1 98.94 196 ILE A CA 1
ATOM 1462 C C . ILE A 1 196 ? -5.961 28.203 9.93 1 98.94 196 ILE A C 1
ATOM 1464 O O . ILE A 1 196 ? -5.25 28.047 8.93 1 98.94 196 ILE A O 1
ATOM 1468 N N . VAL A 1 197 ? -6.293 27.203 10.727 1 98.88 197 VAL A N 1
ATOM 1469 C CA . VAL A 1 197 ? -6.051 25.812 10.383 1 98.88 197 VAL A CA 1
ATOM 1470 C C . VAL A 1 197 ? -7.383 25.062 10.273 1 98.88 197 VAL A C 1
ATOM 1472 O O . VAL A 1 197 ? -8.211 25.125 11.188 1 98.88 197 VAL A O 1
ATOM 1475 N N . CYS A 1 198 ? -7.574 24.406 9.141 1 98.5 198 CYS A N 1
ATOM 1476 C CA . CYS A 1 198 ? -8.75 23.562 8.93 1 98.5 198 CYS A CA 1
ATOM 1477 C C . CYS A 1 198 ? -8.406 22.094 9.039 1 98.5 198 CYS A C 1
ATOM 1479 O O . CYS A 1 198 ? -7.5 21.609 8.359 1 98.5 198 CYS A O 1
ATOM 1481 N N . THR A 1 199 ? -9.117 21.375 9.891 1 97.12 199 THR A N 1
ATOM 1482 C CA . THR A 1 199 ? -8.758 20 10.18 1 97.12 199 THR A CA 1
ATOM 1483 C C . THR A 1 199 ? -9.992 19.109 10.195 1 97.12 199 THR A C 1
ATOM 1485 O O . THR A 1 199 ? -10.125 18.234 11.055 1 97.12 199 THR A O 1
ATOM 1488 N N . THR A 1 200 ? -10.914 19.281 9.305 1 94.75 200 THR A N 1
ATOM 1489 C CA . THR A 1 200 ? -12.172 18.531 9.305 1 94.75 200 THR A CA 1
ATOM 1490 C C . THR A 1 200 ? -12.266 17.625 8.078 1 94.75 200 THR A C 1
ATOM 1492 O O . THR A 1 200 ? -11.828 18 6.992 1 94.75 200 THR A O 1
ATOM 1495 N N . PRO A 1 201 ? -12.867 16.453 8.273 1 91.56 201 PRO A N 1
ATOM 1496 C CA . PRO A 1 201 ? -13.156 15.617 7.105 1 91.56 201 PRO A CA 1
ATOM 1497 C C . PRO A 1 201 ? -14.453 16.016 6.402 1 91.56 201 PRO A C 1
ATOM 1499 O O . PRO A 1 201 ? -15.273 15.156 6.078 1 91.56 201 PRO A O 1
ATOM 1502 N N . SER A 1 202 ? -14.609 17.328 6.195 1 93.69 202 SER A N 1
ATOM 1503 C CA . SER A 1 202 ? -15.836 17.859 5.621 1 93.69 202 SER A CA 1
ATOM 1504 C C . SER A 1 202 ? -15.945 17.531 4.133 1 93.69 202 SER A C 1
ATOM 1506 O O . SER A 1 202 ? -14.938 17.219 3.49 1 93.69 202 SER A O 1
ATOM 1508 N N . ARG A 1 203 ? -17.156 17.469 3.641 1 93.81 203 ARG A N 1
ATOM 1509 C CA . ARG A 1 203 ? -17.391 17.281 2.213 1 93.81 203 ARG A CA 1
ATOM 1510 C C . ARG A 1 203 ? -18.047 18.516 1.6 1 93.81 203 ARG A C 1
ATOM 1512 O O . ARG A 1 203 ? -18.422 18.516 0.426 1 93.81 203 ARG A O 1
ATOM 1519 N N . GLN A 1 204 ? -18.172 19.531 2.428 1 95.94 204 GLN A N 1
ATOM 1520 C CA . GLN A 1 204 ? -18.641 20.844 2 1 95.94 204 GLN A CA 1
ATOM 1521 C C . GLN A 1 204 ? -17.75 21.953 2.533 1 95.94 204 GLN A C 1
ATOM 1523 O O . GLN A 1 204 ? -17.156 21.828 3.605 1 95.94 204 GLN A O 1
ATOM 1528 N N . ALA A 1 205 ? -17.797 23.078 1.856 1 97.88 205 ALA A N 1
ATOM 1529 C CA . ALA A 1 205 ? -16.984 24.203 2.283 1 97.88 205 ALA A CA 1
ATOM 1530 C C . ALA A 1 205 ? -17.422 24.734 3.645 1 97.88 205 ALA A C 1
ATOM 1532 O O . ALA A 1 205 ? -18.625 24.891 3.887 1 97.88 205 ALA A O 1
ATOM 1533 N N . LEU A 1 206 ? -16.5 24.953 4.445 1 98.25 206 LEU A N 1
ATOM 1534 C CA . LEU A 1 206 ? -16.75 25.516 5.762 1 98.25 206 LEU A CA 1
ATOM 1535 C C . LEU A 1 206 ? -16.359 27 5.797 1 98.25 206 LEU A C 1
ATOM 1537 O O . LEU A 1 206 ? -17.016 27.797 6.465 1 98.25 206 LEU A O 1
ATOM 1541 N N . LEU A 1 207 ? -15.273 27.344 5.102 1 98.44 207 LEU A N 1
ATOM 1542 C CA . LEU A 1 207 ? -14.773 28.719 5.059 1 98.44 207 LEU A CA 1
ATOM 1543 C C . LEU A 1 207 ? -15.047 29.344 3.701 1 98.44 207 LEU A C 1
ATOM 1545 O O . LEU A 1 207 ? -14.711 28.781 2.662 1 98.44 207 LEU A O 1
ATOM 1549 N N . HIS A 1 208 ? -15.57 30.531 3.771 1 98.25 208 HIS A N 1
ATOM 1550 C CA . HIS A 1 208 ? -15.945 31.219 2.539 1 98.25 208 HIS A CA 1
ATOM 1551 C C . HIS A 1 208 ? -15.062 32.438 2.297 1 98.25 208 HIS A C 1
ATOM 1553 O O . HIS A 1 208 ? -14.641 33.125 3.246 1 98.25 208 HIS A O 1
ATOM 1559 N N . SER A 1 209 ? -14.875 32.719 1.048 1 98.12 209 SER A N 1
ATOM 1560 C CA . SER A 1 209 ? -13.914 33.719 0.603 1 98.12 209 SER A CA 1
ATOM 1561 C C . SER A 1 209 ? -14.203 35.094 1.232 1 98.12 209 SER A C 1
ATOM 1563 O O . SER A 1 209 ? -13.297 35.75 1.76 1 98.12 209 SER A O 1
ATOM 1565 N N . ASP A 1 210 ? -15.453 35.469 1.273 1 97.44 210 ASP A N 1
ATOM 1566 C CA . ASP A 1 210 ? -15.828 36.812 1.691 1 97.44 210 ASP A CA 1
ATOM 1567 C C . ASP A 1 210 ? -15.641 37 3.197 1 97.44 210 ASP A C 1
ATOM 1569 O O . ASP A 1 210 ? -15.648 38.125 3.697 1 97.44 210 ASP A O 1
ATOM 1573 N N . TRP A 1 211 ? -15.492 35.906 3.834 1 98.5 211 TRP A N 1
ATOM 1574 C CA . TRP A 1 211 ? -15.352 36 5.285 1 98.5 211 TRP A CA 1
ATOM 1575 C C . TRP A 1 211 ? -13.906 36.281 5.684 1 98.5 211 TRP A C 1
ATOM 1577 O O . TRP A 1 211 ? -13.648 36.781 6.773 1 98.5 211 TRP A O 1
ATOM 1587 N N . VAL A 1 212 ? -12.93 35.906 4.867 1 98.38 212 VAL A N 1
ATOM 1588 C CA . VAL A 1 212 ? -11.516 35.844 5.223 1 98.38 212 VAL A CA 1
ATOM 1589 C C . VAL A 1 212 ? -10.898 37.25 5.09 1 98.38 212 VAL A C 1
ATOM 1591 O O . VAL A 1 212 ? -11.062 37.906 4.066 1 98.38 212 VAL A O 1
ATOM 1594 N N . GLN A 1 213 ? -10.148 37.625 6.051 1 97.56 213 GLN A N 1
ATOM 1595 C CA . GLN A 1 213 ? -9.516 38.969 6.109 1 97.56 213 GLN A CA 1
ATOM 1596 C C . GLN A 1 213 ? -8.258 39 5.246 1 97.56 213 GLN A C 1
ATOM 1598 O O . GLN A 1 213 ? -7.578 37.969 5.082 1 97.56 213 GLN A O 1
ATOM 1603 N N . PRO A 1 214 ? -7.965 40.25 4.746 1 97.31 214 PRO A N 1
ATOM 1604 C CA . PRO A 1 214 ? -6.645 40.375 4.133 1 97.31 214 PRO A CA 1
ATOM 1605 C C . PRO A 1 214 ? -5.512 40 5.086 1 97.31 214 PRO A C 1
ATOM 1607 O O . PRO A 1 214 ? -5.617 40.219 6.297 1 97.31 214 PRO A O 1
ATOM 1610 N N . GLY A 1 215 ? -4.48 39.406 4.555 1 98.31 215 GLY A N 1
ATOM 1611 C CA . GLY A 1 215 ? -3.305 39.062 5.344 1 98.31 215 GLY A CA 1
ATOM 1612 C C . GLY A 1 215 ? -3.375 37.719 5.992 1 98.31 215 GLY A C 1
ATOM 1613 O O . GLY A 1 215 ? -2.396 37.25 6.578 1 98.31 215 GLY A O 1
ATOM 1614 N N . THR A 1 216 ? -4.457 36.969 5.805 1 98.69 216 THR A N 1
ATOM 1615 C CA . THR A 1 216 ? -4.695 35.688 6.48 1 98.69 216 THR A CA 1
ATOM 1616 C C . THR A 1 216 ? -3.877 34.594 5.84 1 98.69 216 THR A C 1
ATOM 1618 O O . THR A 1 216 ? -3.736 34.531 4.617 1 98.69 216 THR A O 1
ATOM 1621 N N . HIS A 1 217 ? -3.281 33.75 6.695 1 98.88 217 HIS A N 1
ATOM 1622 C CA . HIS A 1 217 ? -2.742 32.469 6.262 1 98.88 217 HIS A CA 1
ATOM 1623 C C . HIS A 1 217 ? -3.67 31.328 6.641 1 98.88 217 HIS A C 1
ATOM 1625 O O . HIS A 1 217 ? -4.176 31.281 7.766 1 98.88 217 HIS A O 1
ATOM 1631 N N . ILE A 1 218 ? -3.883 30.406 5.672 1 98.94 218 ILE A N 1
ATOM 1632 C CA . ILE A 1 218 ? -4.734 29.25 5.914 1 98.94 218 ILE A CA 1
ATOM 1633 C C . ILE A 1 218 ? -3.947 27.969 5.652 1 98.94 218 ILE A C 1
ATOM 1635 O O . ILE A 1 218 ? -3.34 27.812 4.59 1 98.94 218 ILE A O 1
ATOM 1639 N N . THR A 1 219 ? -3.875 27.109 6.637 1 98.88 219 THR A N 1
ATOM 1640 C CA . THR A 1 219 ? -3.434 25.734 6.453 1 98.88 219 THR A CA 1
ATOM 1641 C C . THR A 1 219 ? -4.625 24.781 6.438 1 98.88 219 THR A C 1
ATOM 1643 O O . THR A 1 219 ? -5.344 24.656 7.434 1 98.88 219 THR A O 1
ATOM 1646 N N . ALA A 1 220 ? -4.832 24.141 5.336 1 98.75 220 ALA A N 1
ATOM 1647 C CA . ALA A 1 220 ? -5.926 23.172 5.215 1 98.75 220 ALA A CA 1
ATOM 1648 C C . ALA A 1 220 ? -5.398 21.75 5.16 1 98.75 220 ALA A C 1
ATOM 1650 O O . ALA A 1 220 ? -4.605 21.406 4.281 1 98.75 220 ALA A O 1
ATOM 1651 N N . VAL A 1 221 ? -5.875 20.891 6.098 1 97.5 221 VAL A N 1
ATOM 1652 C CA . VAL A 1 221 ? -5.309 19.547 6.172 1 97.5 221 VAL A CA 1
ATOM 1653 C C . VAL A 1 221 ? -6.43 18.5 6.078 1 97.5 221 VAL A C 1
ATOM 1655 O O . VAL A 1 221 ? -6.164 17.312 5.926 1 97.5 221 VAL A O 1
ATOM 1658 N N . GLY A 1 222 ? -7.652 18.844 6.027 1 94.44 222 GLY A N 1
ATOM 1659 C CA . GLY A 1 222 ? -8.766 17.922 6.168 1 94.44 222 GLY A CA 1
ATOM 1660 C C . GLY A 1 222 ? -9.141 17.234 4.863 1 94.44 222 GLY A C 1
ATOM 1661 O O . GLY A 1 222 ? -9.695 16.141 4.867 1 94.44 222 GLY A O 1
ATOM 1662 N N . ALA A 1 223 ? -8.945 17.875 3.764 1 93.5 223 ALA A N 1
ATOM 1663 C CA . ALA A 1 223 ? -9.336 17.344 2.461 1 93.5 223 ALA A CA 1
ATOM 1664 C C . ALA A 1 223 ? -8.25 16.422 1.907 1 93.5 223 ALA A C 1
ATOM 1666 O O . ALA A 1 223 ? -7.688 16.688 0.84 1 93.5 223 ALA A O 1
ATOM 1667 N N . ASP A 1 224 ? -8.156 15.227 2.551 1 89.56 224 ASP A N 1
ATOM 1668 C CA . ASP A 1 224 ? -7.039 14.328 2.25 1 89.56 224 ASP A CA 1
ATOM 1669 C C . ASP A 1 224 ? -7.496 13.164 1.376 1 89.56 224 ASP A C 1
ATOM 1671 O O . ASP A 1 224 ? -6.77 12.18 1.221 1 89.56 224 ASP A O 1
ATOM 1675 N N . ALA A 1 225 ? -8.719 13.172 0.927 1 89 225 ALA A N 1
ATOM 1676 C CA . ALA A 1 225 ? -9.281 12.141 0.054 1 89 225 ALA A CA 1
ATOM 1677 C C . ALA A 1 225 ? -10.289 12.742 -0.921 1 89 225 ALA A C 1
ATOM 1679 O O . ALA A 1 225 ? -10.797 13.836 -0.699 1 89 225 ALA A O 1
ATOM 1680 N N . PRO A 1 226 ? -10.602 11.969 -1.978 1 89.25 226 PRO A N 1
ATOM 1681 C CA . PRO A 1 226 ? -11.57 12.477 -2.949 1 89.25 226 PRO A CA 1
ATOM 1682 C C . PRO A 1 226 ? -12.914 12.82 -2.314 1 89.25 226 PRO A C 1
ATOM 1684 O O . PRO A 1 226 ? -13.414 12.07 -1.47 1 89.25 226 PRO A O 1
ATOM 1687 N N . GLY A 1 227 ? -13.383 13.961 -2.699 1 90.88 227 GLY A N 1
ATOM 1688 C CA . GLY A 1 227 ? -14.711 14.359 -2.25 1 90.88 227 GLY A CA 1
ATOM 1689 C C . GLY A 1 227 ? -14.68 15.25 -1.022 1 90.88 227 GLY A C 1
ATOM 1690 O O . GLY A 1 227 ? -15.656 15.945 -0.731 1 90.88 227 GLY A O 1
ATOM 1691 N N . LYS A 1 228 ? -13.641 15.266 -0.322 1 92.94 228 LYS A N 1
ATOM 1692 C CA . LYS A 1 228 ? -13.523 16.109 0.862 1 92.94 228 LYS A CA 1
ATOM 1693 C C . LYS A 1 228 ? -13.219 17.562 0.477 1 92.94 228 LYS A C 1
ATOM 1695 O O . LYS A 1 228 ? -12.555 17.812 -0.528 1 92.94 228 LYS A O 1
ATOM 1700 N N . GLN A 1 229 ? -13.766 18.453 1.35 1 97 229 GLN A N 1
ATOM 1701 C CA . GLN A 1 229 ? -13.617 19.875 1.09 1 97 229 GLN A CA 1
ATOM 1702 C C . GLN A 1 229 ? -13.836 20.703 2.357 1 97 229 GLN A C 1
ATOM 1704 O O . GLN A 1 229 ? -14.789 20.453 3.1 1 97 229 GLN A O 1
ATOM 1709 N N . GLU A 1 230 ? -12.93 21.625 2.564 1 98.19 230 GLU A N 1
ATOM 1710 C CA . GLU A 1 230 ? -13.078 22.531 3.707 1 98.19 230 GLU A CA 1
ATOM 1711 C C . GLU A 1 230 ? -13.211 23.984 3.258 1 98.19 230 GLU A C 1
ATOM 1713 O O . GLU A 1 230 ? -13.781 24.812 3.973 1 98.19 230 GLU A O 1
ATOM 1718 N N . LEU A 1 231 ? -12.695 24.312 2.078 1 98.69 231 LEU A N 1
ATOM 1719 C CA . LEU A 1 231 ? -12.609 25.703 1.639 1 98.69 231 LEU A CA 1
ATOM 1720 C C . LEU A 1 231 ? -13.469 25.922 0.398 1 98.69 231 LEU A C 1
ATOM 1722 O O . LEU A 1 231 ? -13.508 25.094 -0.502 1 98.69 231 LEU A O 1
ATOM 1726 N N . ASP A 1 232 ? -14.047 27.109 0.348 1 97.56 232 ASP A N 1
ATOM 1727 C CA . ASP A 1 232 ? -14.672 27.609 -0.874 1 97.56 232 ASP A CA 1
ATOM 1728 C C . ASP A 1 232 ? -13.641 27.766 -1.989 1 97.56 232 ASP A C 1
ATOM 1730 O O . ASP A 1 232 ? -12.602 28.406 -1.797 1 97.56 232 ASP A O 1
ATOM 1734 N N . PRO A 1 233 ? -14.008 27.188 -3.162 1 98.19 233 PRO A N 1
ATOM 1735 C CA . PRO A 1 233 ? -13.047 27.344 -4.258 1 98.19 233 PRO A CA 1
ATOM 1736 C C . PRO A 1 233 ? -12.703 28.797 -4.547 1 98.19 233 PRO A C 1
ATOM 1738 O O . PRO A 1 233 ? -11.586 29.109 -4.977 1 98.19 233 PRO A O 1
ATOM 1741 N N . ALA A 1 234 ? -13.602 29.672 -4.348 1 98.44 234 ALA A N 1
ATOM 1742 C CA . ALA A 1 234 ? -13.344 31.094 -4.555 1 98.44 234 ALA A CA 1
ATOM 1743 C C . ALA A 1 234 ? -12.273 31.594 -3.602 1 98.44 234 ALA A C 1
ATOM 1745 O O . ALA A 1 234 ? -11.5 32.5 -3.945 1 98.44 234 ALA A O 1
ATOM 1746 N N . LEU A 1 235 ? -12.25 31.062 -2.414 1 98.62 235 LEU A N 1
ATOM 1747 C CA . LEU A 1 235 ? -11.219 31.406 -1.439 1 98.62 235 LEU A CA 1
ATOM 1748 C C . LEU A 1 235 ? -9.844 30.953 -1.903 1 98.62 235 LEU A C 1
ATOM 1750 O O . LEU A 1 235 ? -8.867 31.688 -1.783 1 98.62 235 LEU A O 1
ATOM 1754 N N . VAL A 1 236 ? -9.805 29.75 -2.426 1 98.75 236 VAL A N 1
ATOM 1755 C CA . VAL A 1 236 ? -8.555 29.219 -2.971 1 98.75 236 VAL A CA 1
ATOM 1756 C C . VAL A 1 236 ? -8.047 30.141 -4.078 1 98.75 236 VAL A C 1
ATOM 1758 O O . VAL A 1 236 ? -6.863 30.484 -4.109 1 98.75 236 VAL A O 1
ATOM 1761 N N . ALA A 1 237 ? -8.922 30.562 -4.902 1 98.38 237 ALA A N 1
ATOM 1762 C CA . ALA A 1 237 ? -8.586 31.406 -6.051 1 98.38 237 ALA A CA 1
ATOM 1763 C C . ALA A 1 237 ? -8.133 32.781 -5.602 1 98.38 237 ALA A C 1
ATOM 1765 O O . ALA A 1 237 ? -7.355 33.438 -6.289 1 98.38 237 ALA A O 1
ATOM 1766 N N . ARG A 1 238 ? -8.617 33.25 -4.512 1 98.31 238 ARG A N 1
ATOM 1767 C CA . ARG A 1 238 ? -8.305 34.562 -3.996 1 98.31 238 ARG A CA 1
ATOM 1768 C C . ARG A 1 238 ? -6.914 34.594 -3.359 1 98.31 238 ARG A C 1
ATOM 1770 O O . ARG A 1 238 ? -6.332 35.656 -3.174 1 98.31 238 ARG A O 1
ATOM 1777 N N . ALA A 1 239 ? -6.371 33.469 -3.006 1 98.5 239 ALA A N 1
ATOM 1778 C CA . ALA A 1 239 ? -5.066 33.406 -2.348 1 98.5 239 ALA A CA 1
ATOM 1779 C C . ALA A 1 239 ? -3.961 33.938 -3.266 1 98.5 239 ALA A C 1
ATOM 1781 O O . ALA A 1 239 ? -3.93 33.594 -4.453 1 98.5 239 ALA A O 1
ATOM 1782 N N . ASP A 1 240 ? -3.072 34.75 -2.732 1 98.44 240 ASP A N 1
ATOM 1783 C CA . ASP A 1 240 ? -1.936 35.281 -3.475 1 98.44 240 ASP A CA 1
ATOM 1784 C C . ASP A 1 240 ? -0.857 34.219 -3.676 1 98.44 240 ASP A C 1
ATOM 1786 O O . ASP A 1 240 ? -0.109 34.25 -4.652 1 98.44 240 ASP A O 1
ATOM 1790 N N . ARG A 1 241 ? -0.721 33.375 -2.732 1 98.44 241 ARG A N 1
ATOM 1791 C CA . ARG A 1 241 ? 0.196 32.219 -2.766 1 98.44 241 ARG A CA 1
ATOM 1792 C C . ARG A 1 241 ? -0.526 30.938 -2.422 1 98.44 241 ARG A C 1
ATOM 1794 O O . ARG A 1 241 ? -1.188 30.844 -1.386 1 98.44 241 ARG A O 1
ATOM 1801 N N . ILE A 1 242 ? -0.444 29.984 -3.34 1 98.81 242 ILE A N 1
ATOM 1802 C CA . ILE A 1 242 ? -1.031 28.672 -3.105 1 98.81 242 ILE A CA 1
ATOM 1803 C C . ILE A 1 242 ? 0.073 27.625 -3.029 1 98.81 242 ILE A C 1
ATOM 1805 O O . ILE A 1 242 ? 0.643 27.234 -4.051 1 98.81 242 ILE A O 1
ATOM 1809 N N . ILE A 1 243 ? 0.346 27.234 -1.844 1 98.81 243 ILE A N 1
ATOM 1810 C CA . ILE A 1 243 ? 1.391 26.25 -1.585 1 98.81 243 ILE A CA 1
ATOM 1811 C C . ILE A 1 243 ? 0.761 24.875 -1.353 1 98.81 243 ILE A C 1
ATOM 1813 O O . ILE A 1 243 ? -0.212 24.75 -0.605 1 98.81 243 ILE A O 1
ATOM 1817 N N . VAL A 1 244 ? 1.294 23.844 -2 1 98.75 244 VAL A N 1
ATOM 1818 C CA . VAL A 1 244 ? 0.807 22.484 -1.84 1 98.75 244 VAL A CA 1
ATOM 1819 C C . VAL A 1 244 ? 1.958 21.562 -1.425 1 98.75 244 VAL A C 1
ATOM 1821 O O . VAL A 1 244 ? 3.125 21.859 -1.688 1 98.75 244 VAL A O 1
ATOM 1824 N N . ASP A 1 245 ? 1.609 20.5 -0.707 1 98.38 245 ASP A N 1
ATOM 1825 C CA . ASP A 1 245 ? 2.68 19.578 -0.352 1 98.38 245 ASP A CA 1
ATOM 1826 C C . ASP A 1 245 ? 3.098 18.734 -1.556 1 98.38 245 ASP A C 1
ATOM 1828 O O . ASP A 1 245 ? 4.238 18.266 -1.627 1 98.38 245 ASP A O 1
ATOM 1832 N N . ALA A 1 246 ? 2.184 18.484 -2.457 1 98 246 ALA A N 1
ATOM 1833 C CA . ALA A 1 246 ? 2.436 17.797 -3.719 1 98 246 ALA A CA 1
ATOM 1834 C C . ALA A 1 246 ? 1.43 18.219 -4.785 1 98 246 ALA A C 1
ATOM 1836 O O . ALA A 1 246 ? 0.23 17.969 -4.652 1 98 246 ALA A O 1
ATOM 1837 N N . ILE A 1 247 ? 1.909 18.75 -5.883 1 98 247 ILE A N 1
ATOM 1838 C CA . ILE A 1 247 ? 1.03 19.234 -6.941 1 98 247 ILE A CA 1
ATOM 1839 C C . ILE A 1 247 ? 0.208 18.078 -7.504 1 98 247 ILE A C 1
ATOM 1841 O O . ILE A 1 247 ? -1.018 18.172 -7.609 1 98 247 ILE A O 1
ATOM 1845 N N . ALA A 1 248 ? 0.857 16.984 -7.773 1 96.38 248 ALA A N 1
ATOM 1846 C CA . ALA A 1 248 ? 0.191 15.836 -8.375 1 96.38 248 ALA A CA 1
ATOM 1847 C C . ALA A 1 248 ? -0.919 15.312 -7.473 1 96.38 248 ALA A C 1
ATOM 1849 O O . ALA A 1 248 ? -2.027 15.031 -7.938 1 96.38 248 ALA A O 1
ATOM 1850 N N . GLN A 1 249 ? -0.667 15.18 -6.258 1 96.19 249 GLN A N 1
ATOM 1851 C CA . GLN A 1 249 ? -1.623 14.609 -5.316 1 96.19 249 GLN A CA 1
ATOM 1852 C C . GLN A 1 249 ? -2.742 15.594 -4.996 1 96.19 249 GLN A C 1
ATOM 1854 O O . GLN A 1 249 ? -3.92 15.234 -5.004 1 96.19 249 GLN A O 1
ATOM 1859 N N . CYS A 1 250 ? -2.396 16.828 -4.707 1 97.38 250 CYS A N 1
ATOM 1860 C CA . CYS A 1 250 ? -3.385 17.844 -4.352 1 97.38 250 CYS A CA 1
ATOM 1861 C C . CYS A 1 250 ? -4.324 18.109 -5.516 1 97.38 250 CYS A C 1
ATOM 1863 O O . CYS A 1 250 ? -5.488 18.469 -5.309 1 97.38 250 CYS A O 1
ATOM 1865 N N . SER A 1 251 ? -3.836 17.906 -6.723 1 96.5 251 SER A N 1
ATOM 1866 C CA . SER A 1 251 ? -4.672 18.125 -7.895 1 96.5 251 SER A CA 1
ATOM 1867 C C . SER A 1 251 ? -5.734 17.047 -8.031 1 96.5 251 SER A C 1
ATOM 1869 O O . SER A 1 251 ? -6.766 17.25 -8.68 1 96.5 251 SER A O 1
ATOM 1871 N N . GLN A 1 252 ? -5.449 15.922 -7.387 1 94.31 252 GLN A N 1
ATOM 1872 C CA . GLN A 1 252 ? -6.41 14.828 -7.441 1 94.31 252 GLN A CA 1
ATOM 1873 C C . GLN A 1 252 ? -7.473 14.969 -6.352 1 94.31 252 GLN A C 1
ATOM 1875 O O . GLN A 1 252 ? -8.641 14.656 -6.574 1 94.31 252 GLN A O 1
ATOM 1880 N N . TYR A 1 253 ? -6.863 15.242 -5.234 1 89.25 253 TYR A N 1
ATOM 1881 C CA . TYR A 1 253 ? -7.738 15.484 -4.094 1 89.25 253 TYR A CA 1
ATOM 1882 C C . TYR A 1 253 ? -7.141 16.531 -3.162 1 89.25 253 TYR A C 1
ATOM 1884 O O . TYR A 1 253 ? -5.973 16.906 -3.307 1 89.25 253 TYR A O 1
ATOM 1892 N N . GLY A 1 254 ? -7.77 17.406 -2.525 1 91.75 254 GLY A N 1
ATOM 1893 C CA . GLY A 1 254 ? -7.457 18.594 -1.742 1 91.75 254 GLY A CA 1
ATOM 1894 C C . GLY A 1 254 ? -8.344 19.781 -2.066 1 91.75 254 GLY A C 1
ATOM 1895 O O . GLY A 1 254 ? -9.242 19.672 -2.904 1 91.75 254 GLY A O 1
ATOM 1896 N N . GLU A 1 255 ? -7.891 20.812 -1.393 1 97.81 255 GLU A N 1
ATOM 1897 C CA . GLU A 1 255 ? -8.664 22.031 -1.615 1 97.81 255 GLU A CA 1
ATOM 1898 C C . GLU A 1 255 ? -8.461 22.562 -3.031 1 97.81 255 GLU A C 1
ATOM 1900 O O . GLU A 1 255 ? -9.406 23.031 -3.672 1 97.81 255 GLU A O 1
ATOM 1905 N N . VAL A 1 256 ? -7.262 22.422 -3.547 1 98.25 256 VAL A N 1
ATOM 1906 C CA . VAL A 1 256 ? -6.957 23 -4.852 1 98.25 256 VAL A CA 1
ATOM 1907 C C . VAL A 1 256 ? -7.629 22.188 -5.953 1 98.25 256 VAL A C 1
ATOM 1909 O O . VAL A 1 256 ? -7.898 22.703 -7.039 1 98.25 256 VAL A O 1
ATOM 1912 N N . ALA A 1 257 ? -7.84 20.844 -5.707 1 97.88 257 ALA A N 1
ATOM 1913 C CA . ALA A 1 257 ? -8.5 20.016 -6.703 1 97.88 257 ALA A CA 1
ATOM 1914 C C . ALA A 1 257 ? -9.875 20.578 -7.066 1 97.88 257 ALA A C 1
ATOM 1916 O O . ALA A 1 257 ? -10.266 20.562 -8.234 1 97.88 257 ALA A O 1
ATOM 1917 N N . HIS A 1 258 ? -10.586 21.078 -6.098 1 97.5 258 HIS A N 1
ATOM 1918 C CA . HIS A 1 258 ? -11.898 21.672 -6.324 1 97.5 258 HIS A CA 1
ATOM 1919 C C . HIS A 1 258 ? -11.789 22.938 -7.148 1 97.5 258 HIS A C 1
ATOM 1921 O O . HIS A 1 258 ? -12.594 23.172 -8.062 1 97.5 258 HIS A O 1
ATOM 1927 N N . ALA A 1 259 ? -10.836 23.734 -6.797 1 98.19 259 ALA A N 1
ATOM 1928 C CA . ALA A 1 259 ? -10.641 25 -7.516 1 98.19 259 ALA A CA 1
ATOM 1929 C C . ALA A 1 259 ? -10.18 24.75 -8.945 1 98.19 259 ALA A C 1
ATOM 1931 O O . ALA A 1 259 ? -10.625 25.422 -9.875 1 98.19 259 ALA A O 1
ATOM 1932 N N . LEU A 1 260 ? -9.281 23.797 -9.156 1 98.19 260 LEU A N 1
ATOM 1933 C CA . LEU A 1 260 ? -8.852 23.391 -10.492 1 98.19 260 LEU A CA 1
ATOM 1934 C C . LEU A 1 260 ? -10.031 22.859 -11.297 1 98.19 260 LEU A C 1
ATOM 1936 O O . LEU A 1 260 ? -10.211 23.234 -12.461 1 98.19 260 LEU A O 1
ATOM 1940 N N . GLY A 1 261 ? -10.789 22.047 -10.688 1 96.81 261 GLY A N 1
ATOM 1941 C CA . GLY A 1 261 ? -11.906 21.391 -11.344 1 96.81 261 GLY A CA 1
ATOM 1942 C C . GLY A 1 261 ? -12.938 22.375 -11.891 1 96.81 261 GLY A C 1
ATOM 1943 O O . GLY A 1 261 ? -13.539 22.125 -12.938 1 96.81 261 GLY A O 1
ATOM 1944 N N . CYS A 1 262 ? -13.133 23.438 -11.195 1 96.62 262 CYS A N 1
ATOM 1945 C CA . CYS A 1 262 ? -14.125 24.406 -11.641 1 96.62 262 CYS A CA 1
ATOM 1946 C C . CYS A 1 262 ? -13.477 25.547 -12.422 1 96.62 262 CYS A C 1
ATOM 1948 O O . CYS A 1 262 ? -14.125 26.547 -12.727 1 96.62 262 CYS A O 1
ATOM 1950 N N . GLY A 1 263 ? -12.164 25.453 -12.609 1 97.44 263 GLY A N 1
ATOM 1951 C CA . GLY A 1 263 ? -11.469 26.359 -13.508 1 97.44 263 GLY A CA 1
ATOM 1952 C C . GLY A 1 263 ? -11.125 27.688 -12.852 1 97.44 263 GLY A C 1
ATOM 1953 O O . GLY A 1 263 ? -10.852 28.672 -13.547 1 97.44 263 GLY A O 1
ATOM 1954 N N . ARG A 1 264 ? -11.109 27.75 -11.609 1 97.5 264 ARG A N 1
ATOM 1955 C CA . ARG A 1 264 ? -10.875 29.016 -10.922 1 97.5 264 ARG A CA 1
ATOM 1956 C C . ARG A 1 264 ? -9.383 29.297 -10.773 1 97.5 264 ARG A C 1
ATOM 1958 O O . ARG A 1 264 ? -8.969 30.438 -10.555 1 97.5 264 ARG A O 1
ATOM 1965 N N . ILE A 1 265 ? -8.664 28.234 -10.797 1 98.31 265 ILE A N 1
ATOM 1966 C CA . ILE A 1 265 ? -7.211 28.375 -10.789 1 98.31 265 ILE A CA 1
ATOM 1967 C C . ILE A 1 265 ? -6.59 27.453 -11.828 1 98.31 265 ILE A C 1
ATOM 1969 O O . ILE A 1 265 ? -7.277 26.594 -12.391 1 98.31 265 ILE A O 1
ATOM 1973 N N . ASP A 1 266 ? -5.289 27.719 -12.07 1 97.56 266 ASP A N 1
ATOM 1974 C CA . ASP A 1 266 ? -4.492 26.859 -12.938 1 97.56 266 ASP A CA 1
ATOM 1975 C C . ASP A 1 266 ? -3.361 26.188 -12.156 1 97.56 266 ASP A C 1
ATOM 1977 O O . ASP A 1 266 ? -2.865 26.734 -11.18 1 97.56 266 ASP A O 1
ATOM 1981 N N . ALA A 1 267 ? -2.961 25.062 -12.672 1 96.75 267 ALA A N 1
ATOM 1982 C CA . ALA A 1 267 ? -1.936 24.266 -11.992 1 96.75 267 ALA A CA 1
ATOM 1983 C C . ALA A 1 267 ? -0.629 25.047 -11.875 1 96.75 267 ALA A C 1
ATOM 1985 O O . ALA A 1 267 ? 0.139 24.844 -10.938 1 96.75 267 ALA A O 1
ATOM 1986 N N . ASN A 1 268 ? -0.369 25.922 -12.812 1 96.75 268 ASN A N 1
ATOM 1987 C CA . ASN A 1 268 ? 0.881 26.672 -12.82 1 96.75 268 ASN A CA 1
ATOM 1988 C C . ASN A 1 268 ? 0.941 27.672 -11.68 1 96.75 268 ASN A C 1
ATOM 1990 O O . ASN A 1 268 ? 2.002 28.234 -11.391 1 96.75 268 ASN A O 1
ATOM 1994 N N . GLN A 1 269 ? -0.209 27.906 -11.008 1 97.5 269 GLN A N 1
ATOM 1995 C CA . GLN A 1 269 ? -0.253 28.812 -9.859 1 97.5 269 GLN A CA 1
ATOM 1996 C C . GLN A 1 269 ? 0.2 28.094 -8.586 1 97.5 269 GLN A C 1
ATOM 1998 O O . GLN A 1 269 ? 0.427 28.734 -7.555 1 97.5 269 GLN A O 1
ATOM 2003 N N . LEU A 1 270 ? 0.272 26.812 -8.664 1 98.56 270 LEU A N 1
ATOM 2004 C CA . LEU A 1 270 ? 0.598 26.016 -7.488 1 98.56 270 LEU A CA 1
ATOM 2005 C C . LEU A 1 270 ? 2.107 25.938 -7.277 1 98.56 270 LEU A C 1
ATOM 2007 O O . LEU A 1 270 ? 2.865 25.797 -8.242 1 98.56 270 LEU A O 1
ATOM 2011 N N . ILE A 1 271 ? 2.494 26.125 -6.047 1 98.5 271 ILE A N 1
ATOM 2012 C CA . ILE A 1 271 ? 3.893 25.984 -5.656 1 98.5 271 ILE A CA 1
ATOM 2013 C C . ILE A 1 271 ? 4.031 24.859 -4.629 1 98.5 271 ILE A C 1
ATOM 2015 O O . ILE A 1 271 ? 3.295 24.812 -3.641 1 98.5 271 ILE A O 1
ATOM 2019 N N . GLU A 1 272 ? 4.945 23.984 -4.816 1 98.75 272 GLU A N 1
ATOM 2020 C CA . GLU A 1 272 ? 5.16 22.906 -3.852 1 98.75 272 GLU A CA 1
ATOM 2021 C C . GLU A 1 272 ? 5.93 23.406 -2.631 1 98.75 272 GLU A C 1
ATOM 2023 O O . GLU A 1 272 ? 6.867 24.188 -2.762 1 98.75 272 GLU A O 1
ATOM 2028 N N . LEU A 1 273 ? 5.574 22.891 -1.505 1 98.81 273 LEU A N 1
ATOM 2029 C CA . LEU A 1 273 ? 6.207 23.234 -0.239 1 98.81 273 LEU A CA 1
ATOM 2030 C C . LEU A 1 273 ? 7.711 23 -0.3 1 98.81 273 LEU A C 1
ATOM 2032 O O . LEU A 1 273 ? 8.5 23.797 0.206 1 98.81 273 LEU A O 1
ATOM 2036 N N . GLY A 1 274 ? 8.148 21.859 -0.892 1 98.81 274 GLY A N 1
ATOM 2037 C CA . GLY A 1 274 ? 9.562 21.562 -1.031 1 98.81 274 GLY A CA 1
ATOM 2038 C C . GLY A 1 274 ? 10.312 22.609 -1.836 1 98.81 274 GLY A C 1
ATOM 2039 O O . GLY A 1 274 ? 11.461 22.938 -1.529 1 98.81 274 GLY A O 1
ATOM 2040 N N . THR A 1 275 ? 9.672 23.141 -2.871 1 98.75 275 THR A N 1
ATOM 2041 C CA . THR A 1 275 ? 10.258 24.188 -3.695 1 98.75 275 THR A CA 1
ATOM 2042 C C . THR A 1 275 ? 10.43 25.469 -2.893 1 98.75 275 THR A C 1
ATOM 2044 O O . THR A 1 275 ? 11.453 26.156 -3.006 1 98.75 275 THR A O 1
ATOM 2047 N N . LEU A 1 276 ? 9.43 25.781 -2.104 1 98.62 276 LEU A N 1
ATOM 2048 C CA . LEU A 1 276 ? 9.508 26.953 -1.223 1 98.62 276 LEU A CA 1
ATOM 2049 C C . LEU A 1 276 ? 10.625 26.781 -0.202 1 98.62 276 LEU A C 1
ATOM 2051 O O . LEU A 1 276 ? 11.406 27.719 0.017 1 98.62 276 LEU A O 1
ATOM 2055 N N . LEU A 1 277 ? 10.742 25.641 0.398 1 98.75 277 LEU A N 1
ATOM 2056 C CA . LEU A 1 277 ? 11.75 25.328 1.405 1 98.75 277 LEU A CA 1
ATOM 2057 C C . LEU A 1 277 ? 13.148 25.391 0.81 1 98.75 277 LEU A C 1
ATOM 2059 O O . LEU A 1 277 ? 14.102 25.797 1.488 1 98.75 277 LEU A O 1
ATOM 2063 N N . ALA A 1 278 ? 13.266 25.047 -0.432 1 98.44 278 ALA A N 1
ATOM 2064 C CA . ALA A 1 278 ? 14.555 25.031 -1.118 1 98.44 278 ALA A CA 1
ATOM 2065 C C . ALA A 1 278 ? 14.953 26.438 -1.561 1 98.44 278 ALA A C 1
ATOM 2067 O O . ALA A 1 278 ? 16.031 26.641 -2.117 1 98.44 278 ALA A O 1
ATOM 2068 N N . GLY A 1 279 ? 14.117 27.375 -1.413 1 97.69 279 GLY A N 1
ATOM 2069 C CA . GLY A 1 279 ? 14.398 28.75 -1.783 1 97.69 279 GLY A CA 1
ATOM 2070 C C . GLY A 1 279 ? 14.195 29.031 -3.262 1 97.69 279 GLY A C 1
ATOM 2071 O O . GLY A 1 279 ? 14.719 30.016 -3.793 1 97.69 279 GLY A O 1
ATOM 2072 N N . ARG A 1 280 ? 13.5 28.234 -3.992 1 97.19 280 ARG A N 1
ATOM 2073 C CA . ARG A 1 280 ? 13.344 28.359 -5.438 1 97.19 280 ARG A CA 1
ATOM 2074 C C . ARG A 1 280 ? 12 28.984 -5.793 1 97.19 280 ARG A C 1
ATOM 2076 O O . ARG A 1 280 ? 11.602 29 -6.961 1 97.19 280 ARG A O 1
ATOM 2083 N N . ALA A 1 281 ? 11.227 29.375 -4.75 1 97.69 281 ALA A N 1
ATOM 2084 C CA . ALA A 1 281 ? 9.977 30.109 -4.895 1 97.69 281 ALA A CA 1
ATOM 2085 C C . ALA A 1 281 ? 9.781 31.094 -3.736 1 97.69 281 ALA A C 1
ATOM 2087 O O . ALA A 1 281 ? 10.438 30.969 -2.697 1 97.69 281 ALA A O 1
ATOM 2088 N N . LYS A 1 282 ? 8.875 32 -4.016 1 96 282 LYS A N 1
ATOM 2089 C CA . LYS A 1 282 ? 8.602 33 -2.982 1 96 282 LYS A CA 1
ATOM 2090 C C . LYS A 1 282 ? 7.336 32.656 -2.205 1 96 282 LYS A C 1
ATOM 2092 O O . LYS A 1 282 ? 6.352 32.188 -2.785 1 96 282 LYS A O 1
ATOM 2097 N N . GLY A 1 283 ? 7.484 32.781 -0.889 1 96.06 283 GLY A N 1
ATOM 2098 C CA . GLY A 1 283 ? 6.312 32.688 -0.031 1 96.06 283 GLY A CA 1
ATOM 2099 C C . GLY A 1 283 ? 5.59 34.031 0.112 1 96.06 283 GLY A C 1
ATOM 2100 O O . GLY A 1 283 ? 5.324 34.719 -0.883 1 96.06 283 GLY A O 1
ATOM 2101 N N . ARG A 1 284 ? 5.23 34.312 1.355 1 97.12 284 ARG A N 1
ATOM 2102 C CA . ARG A 1 284 ? 4.621 35.594 1.634 1 97.12 284 ARG A CA 1
ATOM 2103 C C . ARG A 1 284 ? 5.602 36.719 1.372 1 97.12 284 ARG A C 1
ATOM 2105 O O . ARG A 1 284 ? 6.758 36.688 1.804 1 97.12 284 ARG A O 1
ATOM 2112 N N . GLU A 1 285 ? 5.156 37.719 0.701 1 96.31 285 GLU A N 1
ATOM 2113 C CA . GLU A 1 285 ? 6.047 38.812 0.367 1 96.31 285 GLU A CA 1
ATOM 2114 C C . GLU A 1 285 ? 5.691 40.062 1.169 1 96.31 285 GLU A C 1
ATOM 2116 O O . GLU A 1 285 ? 6.527 40.969 1.337 1 96.31 285 GLU A O 1
ATOM 2121 N N . HIS A 1 286 ? 4.461 40.219 1.542 1 95.25 286 HIS A N 1
ATOM 2122 C CA . HIS A 1 286 ? 4.023 41.281 2.418 1 95.25 286 HIS A CA 1
ATOM 2123 C C . HIS A 1 286 ? 2.783 40.906 3.209 1 95.25 286 HIS A C 1
ATOM 2125 O O . HIS A 1 286 ? 2.102 39.938 2.855 1 95.25 286 HIS A O 1
ATOM 2131 N N . ASP A 1 287 ? 2.387 41.562 4.223 1 94.94 287 ASP A N 1
ATOM 2132 C CA . ASP A 1 287 ? 1.455 41.125 5.258 1 94.94 287 ASP A CA 1
ATOM 2133 C C . ASP A 1 287 ? 0.016 41.156 4.746 1 94.94 287 ASP A C 1
ATOM 2135 O O . ASP A 1 287 ? -0.872 40.562 5.34 1 94.94 287 ASP A O 1
ATOM 2139 N N . SER A 1 288 ? -0.265 41.781 3.697 1 96.56 288 SER A N 1
ATOM 2140 C CA . SER A 1 288 ? -1.642 41.875 3.225 1 96.56 288 SER A CA 1
ATOM 2141 C C . SER A 1 288 ? -2.014 40.688 2.359 1 96.56 288 SER A C 1
ATOM 2143 O O . SER A 1 288 ? -3.189 40.469 2.059 1 96.56 288 SER A O 1
ATOM 2145 N N . GLN A 1 289 ? -1.035 39.844 1.992 1 98.25 289 GLN A N 1
ATOM 2146 C CA . GLN A 1 289 ? -1.288 38.688 1.123 1 98.25 289 GLN A CA 1
ATOM 2147 C C . GLN A 1 289 ? -2.057 37.594 1.861 1 98.25 289 GLN A C 1
ATOM 2149 O O . GLN A 1 289 ? -1.789 37.344 3.033 1 98.25 289 GLN A O 1
ATOM 2154 N N . ILE A 1 290 ? -2.971 37.062 1.151 1 98.62 290 ILE A N 1
ATOM 2155 C CA . ILE A 1 290 ? -3.586 35.812 1.604 1 98.62 290 ILE A CA 1
ATOM 2156 C C . ILE A 1 290 ? -2.777 34.625 1.094 1 98.62 290 ILE A C 1
ATOM 2158 O O . ILE A 1 290 ? -2.514 34.5 -0.106 1 98.62 290 ILE A O 1
ATOM 2162 N N . THR A 1 291 ? -2.318 33.812 2.025 1 98.88 291 THR A N 1
ATOM 2163 C CA . THR A 1 291 ? -1.568 32.625 1.648 1 98.88 291 THR A CA 1
ATOM 2164 C C . THR A 1 291 ? -2.311 31.359 2.074 1 98.88 291 THR A C 1
ATOM 2166 O O . THR A 1 291 ? -3.02 31.359 3.084 1 98.88 291 THR A O 1
ATOM 2169 N N . LEU A 1 292 ? -2.18 30.312 1.267 1 98.88 292 LEU A N 1
ATOM 2170 C CA . LEU A 1 292 ? -2.848 29.047 1.494 1 98.88 292 LEU A CA 1
ATOM 2171 C C . LEU A 1 292 ? -1.86 27.891 1.384 1 98.88 292 LEU A C 1
ATOM 2173 O O . LEU A 1 292 ? -1.079 27.812 0.432 1 98.88 292 LEU A O 1
ATOM 2177 N N . ALA A 1 293 ? -1.812 27.094 2.404 1 98.88 293 ALA A N 1
ATOM 2178 C CA . ALA A 1 293 ? -1.144 25.797 2.334 1 98.88 293 ALA A CA 1
ATOM 2179 C C . ALA A 1 293 ? -2.158 24.656 2.307 1 98.88 293 ALA A C 1
ATOM 2181 O O . ALA A 1 293 ? -2.914 24.469 3.262 1 98.88 293 ALA A O 1
ATOM 2182 N N . ASP A 1 294 ? -2.248 23.969 1.224 1 98.75 294 ASP A N 1
ATOM 2183 C CA . ASP A 1 294 ? -3.064 22.766 1.066 1 98.75 294 ASP A CA 1
ATOM 2184 C C . ASP A 1 294 ? -2.229 21.516 1.268 1 98.75 294 ASP A C 1
ATOM 2186 O O . ASP A 1 294 ? -1.436 21.141 0.4 1 98.75 294 ASP A O 1
ATOM 2190 N N . LEU A 1 295 ? -2.439 20.859 2.377 1 98.44 295 LEU A N 1
ATOM 2191 C CA . LEU A 1 295 ? -1.629 19.703 2.762 1 98.44 295 LEU A CA 1
ATOM 2192 C C . LEU A 1 295 ? -2.459 18.422 2.746 1 98.44 295 LEU A C 1
ATOM 2194 O O . LEU A 1 295 ? -3.35 18.25 3.58 1 98.44 295 LEU A O 1
ATOM 2198 N N . THR A 1 296 ? -2.164 17.516 1.856 1 96.88 296 THR A N 1
ATOM 2199 C CA . THR A 1 296 ? -2.895 16.266 1.746 1 96.88 296 THR A CA 1
ATOM 2200 C C . THR A 1 296 ? -2.104 15.117 2.375 1 96.88 296 THR A C 1
ATOM 2202 O O . THR A 1 296 ? -2.617 14.008 2.521 1 96.88 296 THR A O 1
ATOM 2205 N N . GLY A 1 297 ? -0.942 15.414 2.797 1 97.06 297 GLY A N 1
ATOM 2206 C CA . GLY A 1 297 ? -0.084 14.383 3.355 1 97.06 297 GLY A CA 1
ATOM 2207 C C . GLY A 1 297 ? 0.618 13.547 2.297 1 97.06 297 GLY A C 1
ATOM 2208 O O . GLY A 1 297 ? 0.04 12.609 1.755 1 97.06 297 GLY A O 1
ATOM 2209 N N . VAL A 1 298 ? 1.907 13.836 2.074 1 97.31 298 VAL A N 1
ATOM 2210 C CA . VAL A 1 298 ? 2.688 13.07 1.109 1 97.31 298 VAL A CA 1
ATOM 2211 C C . VAL A 1 298 ? 3.545 12.039 1.841 1 97.31 298 VAL A C 1
ATOM 2213 O O . VAL A 1 298 ? 4.066 12.312 2.924 1 97.31 298 VAL A O 1
ATOM 2216 N N . ALA A 1 299 ? 3.729 10.906 1.189 1 98.31 299 ALA A N 1
ATOM 2217 C CA . ALA A 1 299 ? 4.293 9.727 1.837 1 98.31 299 ALA A CA 1
ATOM 2218 C C . ALA A 1 299 ? 5.73 9.984 2.279 1 98.31 299 ALA A C 1
ATOM 2220 O O . ALA A 1 299 ? 6.246 9.289 3.164 1 98.31 299 ALA A O 1
ATOM 2221 N N . VAL A 1 300 ? 6.41 10.914 1.702 1 98.69 300 VAL A N 1
ATOM 2222 C CA . VAL A 1 300 ? 7.785 11.219 2.088 1 98.69 300 VAL A CA 1
ATOM 2223 C C . VAL A 1 300 ? 7.824 11.68 3.543 1 98.69 300 VAL A C 1
ATOM 2225 O O . VAL A 1 300 ? 8.805 11.43 4.254 1 98.69 300 VAL A O 1
ATOM 2228 N N . GLN A 1 301 ? 6.75 12.359 4.016 1 98.69 301 GLN A N 1
ATOM 2229 C CA . GLN A 1 301 ? 6.652 12.734 5.422 1 98.69 301 GLN A CA 1
ATOM 2230 C C . GLN A 1 301 ? 6.664 11.508 6.32 1 98.69 301 GLN A C 1
ATOM 2232 O O . GLN A 1 301 ? 7.285 11.516 7.387 1 98.69 301 GLN A O 1
ATOM 2237 N N . ASP A 1 302 ? 5.984 10.469 5.91 1 98.75 302 ASP A N 1
ATOM 2238 C CA . ASP A 1 302 ? 5.914 9.227 6.676 1 98.75 302 ASP A CA 1
ATOM 2239 C C . ASP A 1 302 ? 7.277 8.539 6.73 1 98.75 302 ASP A C 1
ATOM 2241 O O . ASP A 1 302 ? 7.68 8.031 7.777 1 98.75 302 ASP A O 1
ATOM 2245 N N . ALA A 1 303 ? 7.984 8.523 5.59 1 98.75 303 ALA A N 1
ATOM 2246 C CA . ALA A 1 303 ? 9.328 7.949 5.566 1 98.75 303 ALA A CA 1
ATOM 2247 C C . ALA A 1 303 ? 10.25 8.672 6.547 1 98.75 303 ALA A C 1
ATOM 2249 O O . ALA A 1 303 ? 10.992 8.031 7.297 1 98.75 303 ALA A O 1
ATOM 2250 N N . GLN A 1 304 ? 10.141 10 6.586 1 98.75 304 GLN A N 1
ATOM 2251 C CA . GLN A 1 304 ? 11.031 10.805 7.41 1 98.75 304 GLN A CA 1
ATOM 2252 C C . GLN A 1 304 ? 10.711 10.641 8.891 1 98.75 304 GLN A C 1
ATOM 2254 O O . GLN A 1 304 ? 11.609 10.453 9.719 1 98.75 304 GLN A O 1
ATOM 2259 N N . VAL A 1 305 ? 9.438 10.711 9.25 1 98.62 305 VAL A N 1
ATOM 2260 C CA . VAL A 1 305 ? 9.078 10.617 10.664 1 98.62 305 VAL A CA 1
ATOM 2261 C C . VAL A 1 305 ? 9.344 9.203 11.18 1 98.62 305 VAL A C 1
ATOM 2263 O O . VAL A 1 305 ? 9.734 9.023 12.336 1 98.62 305 VAL A O 1
ATOM 2266 N N . ALA A 1 306 ? 9.109 8.172 10.336 1 98.62 306 ALA A N 1
ATOM 2267 C CA . ALA A 1 306 ? 9.414 6.801 10.727 1 98.62 306 ALA A CA 1
ATOM 2268 C C . ALA A 1 306 ? 10.906 6.605 10.945 1 98.62 306 ALA A C 1
ATOM 2270 O O . ALA A 1 306 ? 11.32 5.961 11.914 1 98.62 306 ALA A O 1
ATOM 2271 N N . SER A 1 307 ? 11.711 7.145 10.023 1 97.56 307 SER A N 1
ATOM 2272 C CA . SER A 1 307 ? 13.156 7.086 10.164 1 97.56 307 SER A CA 1
ATOM 2273 C C . SER A 1 307 ? 13.617 7.758 11.461 1 97.56 307 SER A C 1
ATOM 2275 O O . SER A 1 307 ? 14.453 7.219 12.18 1 97.56 307 SER A O 1
ATOM 2277 N N . HIS A 1 308 ? 13.055 8.922 11.734 1 97.88 308 HIS A N 1
ATOM 2278 C CA . HIS A 1 308 ? 13.375 9.633 12.969 1 97.88 308 HIS A CA 1
ATOM 2279 C C . HIS A 1 308 ? 13.016 8.797 14.195 1 97.88 308 HIS A C 1
ATOM 2281 O O . HIS A 1 308 ? 13.828 8.648 15.109 1 97.88 308 HIS A O 1
ATOM 2287 N N . ALA A 1 309 ? 11.773 8.289 14.227 1 98.25 309 ALA A N 1
ATOM 2288 C CA . ALA A 1 309 ? 11.312 7.488 15.352 1 98.25 309 ALA A CA 1
ATOM 2289 C C . ALA A 1 309 ? 12.203 6.266 15.562 1 98.25 309 ALA A C 1
ATOM 2291 O O . ALA A 1 309 ? 12.602 5.969 16.688 1 98.25 309 ALA A O 1
ATOM 2292 N N . LEU A 1 310 ? 12.547 5.562 14.445 1 97.38 310 LEU A N 1
ATOM 2293 C CA . LEU A 1 310 ? 13.359 4.355 14.531 1 97.38 310 LEU A CA 1
ATOM 2294 C C . LEU A 1 310 ? 14.75 4.668 15.07 1 97.38 310 LEU A C 1
ATOM 2296 O O . LEU A 1 310 ? 15.273 3.943 15.922 1 97.38 310 LEU A O 1
ATOM 2300 N N . ALA A 1 311 ? 15.352 5.75 14.586 1 96.5 311 ALA A N 1
ATOM 2301 C CA . ALA A 1 311 ? 16.672 6.16 15.047 1 96.5 311 ALA A CA 1
ATOM 2302 C C . ALA A 1 311 ? 16.672 6.461 16.547 1 96.5 311 ALA A C 1
ATOM 2304 O O . ALA A 1 311 ? 17.609 6.105 17.266 1 96.5 311 ALA A O 1
ATOM 2305 N N . ALA A 1 312 ? 15.633 7.102 17.016 1 96.31 312 ALA A N 1
ATOM 2306 C CA . ALA A 1 312 ? 15.516 7.477 18.422 1 96.31 312 ALA A CA 1
ATOM 2307 C C . ALA A 1 312 ? 15.305 6.25 19.297 1 96.31 312 ALA A C 1
ATOM 2309 O O . ALA A 1 312 ? 15.742 6.219 20.453 1 96.31 312 ALA A O 1
ATOM 2310 N N . LEU A 1 313 ? 14.625 5.227 18.828 1 95.44 313 LEU A N 1
ATOM 2311 C CA . LEU A 1 313 ? 14.273 4.031 19.578 1 95.44 313 LEU A CA 1
ATOM 2312 C C . LEU A 1 313 ? 15.445 3.062 19.641 1 95.44 313 LEU A C 1
ATOM 2314 O O . LEU A 1 313 ? 15.531 2.238 20.562 1 95.44 313 LEU A O 1
ATOM 2318 N N . CYS A 1 314 ? 16.25 2.977 18.641 1 89.12 314 CYS A N 1
ATOM 2319 C CA . CYS A 1 314 ? 17.359 2.029 18.578 1 89.12 314 CYS A CA 1
ATOM 2320 C C . CYS A 1 314 ? 18.625 2.625 19.188 1 89.12 314 CYS A C 1
ATOM 2322 O O . CYS A 1 314 ? 19.656 1.951 19.266 1 89.12 314 CYS A O 1
ATOM 2324 N N . THR A 1 315 ? 18.672 3.865 19.547 1 72.94 315 THR A N 1
ATOM 2325 C CA . THR A 1 315 ? 19.75 4.461 20.312 1 72.94 315 THR A CA 1
ATOM 2326 C C . THR A 1 315 ? 19.562 4.211 21.812 1 72.94 315 THR A C 1
ATOM 2328 O O . THR A 1 315 ? 18.422 4.191 22.297 1 72.94 315 THR A O 1
ATOM 2331 N N . MET B 1 1 ? -2.982 -5.715 18.438 1 92.56 1 MET B N 1
ATOM 2332 C CA . MET B 1 1 ? -2.799 -6.527 17.234 1 92.56 1 MET B CA 1
ATOM 2333 C C . MET B 1 1 ? -1.983 -7.781 17.547 1 92.56 1 MET B C 1
ATOM 2335 O O . MET B 1 1 ? -1.003 -7.715 18.297 1 92.56 1 MET B O 1
ATOM 2339 N N . ARG B 1 2 ? -2.424 -8.977 17.062 1 95.44 2 ARG B N 1
ATOM 2340 C CA . ARG B 1 2 ? -1.695 -10.234 17.234 1 95.44 2 ARG B CA 1
ATOM 2341 C C . ARG B 1 2 ? -0.626 -10.391 16.156 1 95.44 2 ARG B C 1
ATOM 2343 O O . ARG B 1 2 ? -0.816 -9.969 15.016 1 95.44 2 ARG B O 1
ATOM 2350 N N . VAL B 1 3 ? 0.531 -10.953 16.484 1 96.88 3 VAL B N 1
ATOM 2351 C CA . VAL B 1 3 ? 1.615 -11.227 15.555 1 96.88 3 VAL B CA 1
ATOM 2352 C C . VAL B 1 3 ? 1.842 -12.734 15.453 1 96.88 3 VAL B C 1
ATOM 2354 O O . VAL B 1 3 ? 2.023 -13.414 16.469 1 96.88 3 VAL B O 1
ATOM 2357 N N . PHE B 1 4 ? 1.769 -13.281 14.289 1 98 4 PHE B N 1
ATOM 2358 C CA . PHE B 1 4 ? 1.951 -14.711 14.07 1 98 4 PHE B CA 1
ATOM 2359 C C . PHE B 1 4 ? 3.205 -14.977 13.242 1 98 4 PHE B C 1
ATOM 2361 O O . PHE B 1 4 ? 3.436 -14.312 12.234 1 98 4 PHE B O 1
ATOM 2368 N N . SER B 1 5 ? 3.959 -15.961 13.664 1 97.81 5 SER B N 1
ATOM 2369 C CA . SER B 1 5 ? 5.195 -16.312 12.977 1 97.81 5 SER B CA 1
ATOM 2370 C C . SER B 1 5 ? 4.922 -17.219 11.773 1 97.81 5 SER B C 1
ATOM 2372 O O . SER B 1 5 ? 3.838 -17.781 11.656 1 97.81 5 SER B O 1
ATOM 2374 N N . LYS B 1 6 ? 5.93 -17.328 10.938 1 97.88 6 LYS B N 1
ATOM 2375 C CA . LYS B 1 6 ? 5.84 -18.219 9.781 1 97.88 6 LYS B CA 1
ATOM 2376 C C . LYS B 1 6 ? 5.555 -19.641 10.219 1 97.88 6 LYS B C 1
ATOM 2378 O O . LYS B 1 6 ? 4.715 -20.328 9.625 1 97.88 6 LYS B O 1
ATOM 2383 N N . ALA B 1 7 ? 6.27 -20.125 11.203 1 98.19 7 ALA B N 1
ATOM 2384 C CA . ALA B 1 7 ? 6.105 -21.484 11.68 1 98.19 7 ALA B CA 1
ATOM 2385 C C . ALA B 1 7 ? 4.668 -21.75 12.117 1 98.19 7 ALA B C 1
ATOM 2387 O O . ALA B 1 7 ? 4.094 -22.797 11.797 1 98.19 7 ALA B O 1
ATOM 2388 N N . GLN B 1 8 ? 4.059 -20.781 12.891 1 98.19 8 GLN B N 1
ATOM 2389 C CA . GLN B 1 8 ? 2.672 -20.891 13.328 1 98.19 8 GLN B CA 1
ATOM 2390 C C . GLN B 1 8 ? 1.723 -20.938 12.133 1 98.19 8 GLN B C 1
ATOM 2392 O O . GLN B 1 8 ? 0.79 -21.75 12.109 1 98.19 8 GLN B O 1
ATOM 2397 N N . ILE B 1 9 ? 1.976 -20.109 11.133 1 98.56 9 ILE B N 1
ATOM 2398 C CA . ILE B 1 9 ? 1.121 -20 9.953 1 98.56 9 ILE B CA 1
ATOM 2399 C C . ILE B 1 9 ? 1.16 -21.297 9.164 1 98.56 9 ILE B C 1
ATOM 2401 O O . ILE B 1 9 ? 0.114 -21.875 8.836 1 98.56 9 ILE B O 1
ATOM 2405 N N . VAL B 1 10 ? 2.377 -21.797 8.914 1 97.94 10 VAL B N 1
ATOM 2406 C CA . VAL B 1 10 ? 2.57 -23 8.109 1 97.94 10 VAL B CA 1
ATOM 2407 C C . VAL B 1 10 ? 1.928 -24.203 8.805 1 97.94 10 VAL B C 1
ATOM 2409 O O . VAL B 1 10 ? 1.286 -25.031 8.156 1 97.94 10 VAL B O 1
ATOM 2412 N N . ALA B 1 11 ? 2.02 -24.281 10.102 1 97.81 11 ALA B N 1
ATOM 2413 C CA . ALA B 1 11 ? 1.536 -25.406 10.883 1 97.81 11 ALA B CA 1
ATOM 2414 C C . ALA B 1 11 ? 0.014 -25.5 10.836 1 97.81 11 ALA B C 1
ATOM 2416 O O . ALA B 1 11 ? -0.553 -26.594 10.969 1 97.81 11 ALA B O 1
ATOM 2417 N N . HIS B 1 12 ? -0.639 -24.406 10.602 1 97.69 12 HIS B N 1
ATOM 2418 C CA . HIS B 1 12 ? -2.092 -24.406 10.719 1 97.69 12 HIS B CA 1
ATOM 2419 C C . HIS B 1 12 ? -2.756 -24.219 9.359 1 97.69 12 HIS B C 1
ATOM 2421 O O . HIS B 1 12 ? -3.982 -24.25 9.25 1 97.69 12 HIS B O 1
ATOM 2427 N N . PHE B 1 13 ? -1.986 -24.078 8.32 1 97.69 13 PHE B N 1
ATOM 2428 C CA . PHE B 1 13 ? -2.512 -23.766 6.992 1 97.69 13 PHE B CA 1
ATOM 2429 C C . PHE B 1 13 ? -3.018 -25.016 6.301 1 97.69 13 PHE B C 1
ATOM 2431 O O . PHE B 1 13 ? -2.348 -26.047 6.312 1 97.69 13 PHE B 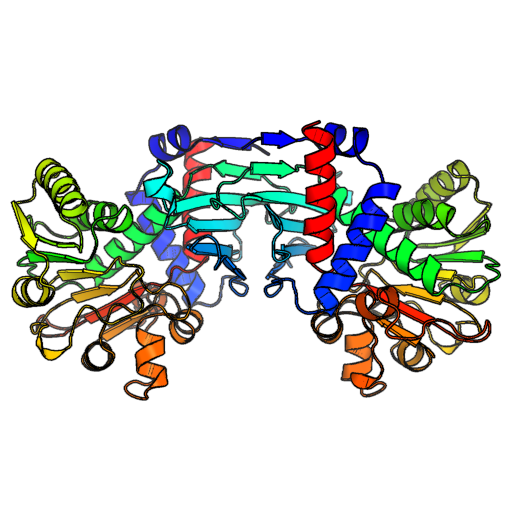O 1
ATOM 2438 N N . ASN B 1 14 ? -4.211 -24.938 5.727 1 97.69 14 ASN B N 1
ATOM 2439 C CA . ASN B 1 14 ? -4.805 -26.016 4.945 1 97.69 14 ASN B CA 1
ATOM 2440 C C . ASN B 1 14 ? -4.965 -25.625 3.479 1 97.69 14 ASN B C 1
ATOM 2442 O O . ASN B 1 14 ? -5.887 -24.891 3.127 1 97.69 14 ASN B O 1
ATOM 2446 N N . PRO B 1 15 ? -4.137 -26.188 2.584 1 97.38 15 PRO B N 1
ATOM 2447 C CA . PRO B 1 15 ? -4.164 -25.766 1.178 1 97.38 15 PRO B CA 1
ATOM 2448 C C . PRO B 1 15 ? -5.512 -26.047 0.51 1 97.38 15 PRO B C 1
ATOM 2450 O O . PRO B 1 15 ? -5.953 -25.266 -0.336 1 97.38 15 PRO B O 1
ATOM 2453 N N . GLU B 1 16 ? -6.223 -27.125 0.877 1 97.56 16 GLU B N 1
ATOM 2454 C CA . GLU B 1 16 ? -7.484 -27.469 0.232 1 97.56 16 GLU B CA 1
ATOM 2455 C C . GLU B 1 16 ? -8.562 -26.438 0.533 1 97.56 16 GLU B C 1
ATOM 2457 O O . GLU B 1 16 ? -9.289 -26 -0.365 1 97.56 16 GLU B O 1
ATOM 2462 N N . LEU B 1 17 ? -8.602 -26.047 1.76 1 97.5 17 LEU B N 1
ATOM 2463 C CA . LEU B 1 17 ? -9.547 -25 2.139 1 97.5 17 LEU B CA 1
ATOM 2464 C C . LEU B 1 17 ? -9.164 -23.672 1.506 1 97.5 17 LEU B C 1
ATOM 2466 O O . LEU B 1 17 ? -10.039 -22.906 1.076 1 97.5 17 LEU B O 1
ATOM 2470 N N . ALA B 1 18 ? -7.887 -23.422 1.442 1 98.31 18 ALA B N 1
ATOM 2471 C CA . ALA B 1 18 ? -7.402 -22.172 0.849 1 98.31 18 ALA B CA 1
ATOM 2472 C C . ALA B 1 18 ? -7.762 -22.094 -0.632 1 98.31 18 ALA B C 1
ATOM 2474 O O . ALA B 1 18 ? -8.109 -21.031 -1.138 1 98.31 18 ALA B O 1
ATOM 2475 N N . VAL B 1 19 ? -7.676 -23.25 -1.371 1 98.56 19 VAL B N 1
ATOM 2476 C CA . VAL B 1 19 ? -8 -23.281 -2.793 1 98.56 19 VAL B CA 1
ATOM 2477 C C . VAL B 1 19 ? -9.445 -22.828 -3.004 1 98.56 19 VAL B C 1
ATOM 2479 O O . VAL B 1 19 ? -9.711 -21.984 -3.859 1 98.56 19 VAL B O 1
ATOM 2482 N N . SER B 1 20 ? -10.344 -23.375 -2.193 1 98.31 20 SER B N 1
ATOM 2483 C CA . SER B 1 20 ? -11.75 -23.016 -2.295 1 98.31 20 SER B CA 1
ATOM 2484 C C . SER B 1 20 ? -11.953 -21.516 -2.053 1 98.31 20 SER B C 1
ATOM 2486 O O . SER B 1 20 ? -12.719 -20.859 -2.768 1 98.31 20 SER B O 1
ATOM 2488 N N . GLN B 1 21 ? -11.281 -21 -1.116 1 98.31 21 GLN B N 1
ATOM 2489 C CA . GLN B 1 21 ? -11.398 -19.578 -0.788 1 98.31 21 GLN B CA 1
ATOM 2490 C C . GLN B 1 21 ? -10.789 -18.719 -1.889 1 98.31 21 GLN B C 1
ATOM 2492 O O . GLN B 1 21 ? -11.32 -17.641 -2.199 1 98.31 21 GLN B O 1
ATOM 2497 N N . LEU B 1 22 ? -9.688 -19.156 -2.439 1 98.81 22 LEU B N 1
ATOM 2498 C CA . LEU B 1 22 ? -9.078 -18.422 -3.547 1 98.81 22 LEU B CA 1
ATOM 2499 C C . LEU B 1 22 ? -10.023 -18.359 -4.742 1 98.81 22 LEU B C 1
ATOM 2501 O O . LEU B 1 22 ? -10.156 -17.312 -5.383 1 98.81 22 LEU B O 1
ATOM 2505 N N . GLU B 1 23 ? -10.672 -19.484 -5.066 1 98.81 23 GLU B N 1
ATOM 2506 C CA . GLU B 1 23 ? -11.625 -19.516 -6.172 1 98.81 23 GLU B CA 1
ATOM 2507 C C . GLU B 1 23 ? -12.758 -18.516 -5.961 1 98.81 23 GLU B C 1
ATOM 2509 O O . GLU B 1 23 ? -13.117 -17.781 -6.875 1 98.81 23 GLU B O 1
ATOM 2514 N N . GLU B 1 24 ? -13.25 -18.453 -4.746 1 98.62 24 GLU B N 1
ATOM 2515 C CA . GLU B 1 24 ? -14.289 -17.484 -4.414 1 98.62 24 GLU B CA 1
ATOM 2516 C C . GLU B 1 24 ? -13.781 -16.047 -4.602 1 98.62 24 GLU B C 1
ATOM 2518 O O . GLU B 1 24 ? -14.516 -15.18 -5.074 1 98.62 24 GLU B O 1
ATOM 2523 N N . GLY B 1 25 ? -12.57 -15.836 -4.227 1 98.75 25 GLY B N 1
ATOM 2524 C CA . GLY B 1 25 ? -11.969 -14.523 -4.398 1 98.75 25 GLY B CA 1
ATOM 2525 C C . GLY B 1 25 ? -11.852 -14.109 -5.852 1 98.75 25 GLY B C 1
ATOM 2526 O O . GLY B 1 25 ? -12.188 -12.977 -6.207 1 98.75 25 GLY B O 1
ATOM 2527 N N . PHE B 1 26 ? -11.367 -15.031 -6.688 1 98.88 26 PHE B N 1
ATOM 2528 C CA . PHE B 1 26 ? -11.242 -14.742 -8.109 1 98.88 26 PHE B CA 1
ATOM 2529 C C . PHE B 1 26 ? -12.594 -14.406 -8.719 1 98.88 26 PHE B C 1
ATOM 2531 O O . PHE B 1 26 ? -12.711 -13.477 -9.516 1 98.88 26 PHE B O 1
ATOM 2538 N N . ILE B 1 27 ? -13.617 -15.141 -8.352 1 98.88 27 ILE B N 1
ATOM 2539 C CA . ILE B 1 27 ? -14.969 -14.906 -8.859 1 98.88 27 ILE B CA 1
ATOM 2540 C C . ILE B 1 27 ? -15.453 -13.531 -8.414 1 98.88 27 ILE B C 1
ATOM 2542 O O . ILE B 1 27 ? -15.938 -12.742 -9.227 1 98.88 27 ILE B O 1
ATOM 2546 N N . ALA B 1 28 ? -15.273 -13.203 -7.125 1 98.81 28 ALA B N 1
ATOM 2547 C CA . ALA B 1 28 ? -15.688 -11.906 -6.594 1 98.81 28 ALA B CA 1
ATOM 2548 C C . ALA B 1 28 ? -14.984 -10.766 -7.328 1 98.81 28 ALA B C 1
ATOM 2550 O O . ALA B 1 28 ? -15.609 -9.75 -7.641 1 98.81 28 ALA B O 1
ATOM 2551 N N . TYR B 1 29 ? 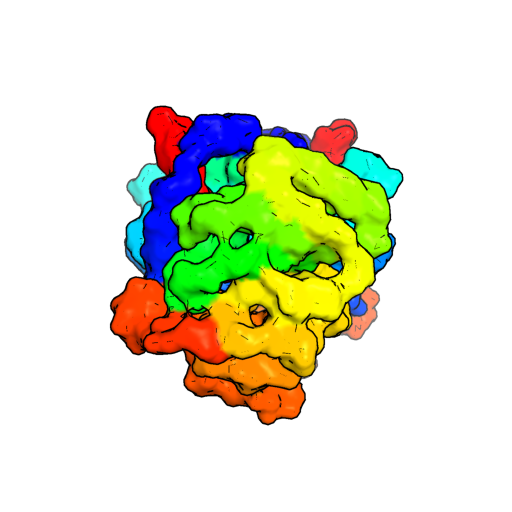-13.742 -10.969 -7.613 1 98.69 29 TYR B N 1
ATOM 2552 C CA . TYR B 1 29 ? -12.984 -9.945 -8.32 1 98.69 29 TYR B CA 1
ATOM 2553 C C . TYR B 1 29 ? -13.562 -9.695 -9.711 1 98.69 29 TYR B C 1
ATOM 2555 O O . TYR B 1 29 ? -13.812 -8.555 -10.086 1 98.69 29 TYR B O 1
ATOM 2563 N N . SER B 1 30 ? -13.75 -10.766 -10.438 1 98.62 30 SER B N 1
ATOM 2564 C CA . SER B 1 30 ? -14.242 -10.641 -11.805 1 98.62 30 SER B CA 1
ATOM 2565 C C . SER B 1 30 ? -15.672 -10.109 -11.836 1 98.62 30 SER B C 1
ATOM 2567 O O . SER B 1 30 ? -16.125 -9.594 -12.852 1 98.62 30 SER B O 1
ATOM 2569 N N . GLU B 1 31 ? -16.406 -10.219 -10.703 1 98.38 31 GLU B N 1
ATOM 2570 C CA . GLU B 1 31 ? -17.766 -9.719 -10.602 1 98.38 31 GLU B CA 1
ATOM 2571 C C . GLU B 1 31 ? -17.797 -8.266 -10.117 1 98.38 31 GLU B C 1
ATOM 2573 O O . GLU B 1 31 ? -18.875 -7.684 -9.945 1 98.38 31 GLU B O 1
ATOM 2578 N N . GLY B 1 32 ? -16.703 -7.691 -9.844 1 97.88 32 GLY B N 1
ATOM 2579 C CA . GLY B 1 32 ? -16.625 -6.293 -9.445 1 97.88 32 GLY B CA 1
ATOM 2580 C C . GLY B 1 32 ? -16.984 -6.066 -7.992 1 97.88 32 GLY B C 1
ATOM 2581 O O . GLY B 1 32 ? -17.422 -4.973 -7.617 1 97.88 32 GLY B O 1
ATOM 2582 N N . LYS B 1 33 ? -16.781 -7.082 -7.168 1 98.19 33 LYS B N 1
ATOM 2583 C CA . LYS B 1 33 ? -17.203 -7.012 -5.773 1 98.19 33 LYS B CA 1
ATOM 2584 C C . LYS B 1 33 ? -16.016 -6.844 -4.84 1 98.19 33 LYS B C 1
ATOM 2586 O O . LYS B 1 33 ? -16.094 -7.145 -3.648 1 98.19 33 LYS B O 1
ATOM 2591 N N . VAL B 1 34 ? -14.891 -6.453 -5.387 1 98.5 34 VAL B N 1
ATOM 2592 C CA . VAL B 1 34 ? -13.664 -6.328 -4.617 1 98.5 34 VAL B CA 1
ATOM 2593 C C . VAL B 1 34 ? -13.023 -4.965 -4.879 1 98.5 34 VAL B C 1
ATOM 2595 O O . VAL B 1 34 ? -13.008 -4.488 -6.016 1 98.5 34 VAL B O 1
ATOM 2598 N N . GLN B 1 35 ? -12.656 -4.211 -3.82 1 98.12 35 GLN B N 1
ATOM 2599 C CA . GLN B 1 35 ? -11.766 -3.066 -3.969 1 98.12 35 GLN B CA 1
ATOM 2600 C C . GLN B 1 35 ? -10.312 -3.512 -4.066 1 98.12 35 GLN B C 1
ATOM 2602 O O . GLN B 1 35 ? -9.789 -4.156 -3.152 1 98.12 35 GLN B O 1
ATOM 2607 N N . VAL B 1 36 ? -9.695 -3.232 -5.148 1 98 36 VAL B N 1
ATOM 2608 C CA . VAL B 1 36 ? -8.281 -3.512 -5.383 1 98 36 VAL B CA 1
ATOM 2609 C C . VAL B 1 36 ? -7.59 -2.26 -5.914 1 98 36 VAL B C 1
ATOM 2611 O O . VAL B 1 36 ? -7.473 -2.072 -7.129 1 98 36 VAL B O 1
ATOM 2614 N N . PRO B 1 37 ? -7.102 -1.43 -5.039 1 96.75 37 PRO B N 1
ATOM 2615 C CA . PRO B 1 37 ? -6.414 -0.217 -5.484 1 96.75 37 PRO B CA 1
ATOM 2616 C C . PRO B 1 37 ? -5.148 -0.52 -6.285 1 96.75 37 PRO B C 1
ATOM 2618 O O . PRO B 1 37 ? -4.699 -1.667 -6.328 1 96.75 37 PRO B O 1
ATOM 2621 N N . PRO B 1 38 ? -4.613 0.494 -6.969 1 94.38 38 PRO B N 1
ATOM 2622 C CA . PRO B 1 38 ? -3.414 0.281 -7.785 1 94.38 38 PRO B CA 1
ATOM 2623 C C . PRO B 1 38 ? -2.236 -0.254 -6.977 1 94.38 38 PRO B C 1
ATOM 2625 O O . PRO B 1 38 ? -2.027 0.16 -5.832 1 94.38 38 PRO B O 1
ATOM 2628 N N . VAL B 1 39 ? -1.473 -1.14 -7.609 1 96.06 39 VAL B N 1
ATOM 2629 C CA . VAL B 1 39 ? -0.29 -1.706 -6.969 1 96.06 39 VAL B CA 1
ATOM 2630 C C . VAL B 1 39 ? 0.744 -0.608 -6.73 1 96.06 39 VAL B C 1
ATOM 2632 O O . VAL B 1 39 ? 0.934 0.27 -7.574 1 96.06 39 VAL B O 1
ATOM 2635 N N . GLN B 1 40 ? 1.296 -0.625 -5.547 1 97 40 GLN B N 1
ATOM 2636 C CA . GLN B 1 40 ? 2.459 0.221 -5.301 1 97 40 GLN B CA 1
ATOM 2637 C C . GLN B 1 40 ? 3.758 -0.545 -5.539 1 97 40 GLN B C 1
ATOM 2639 O O . GLN B 1 40 ? 3.98 -1.599 -4.941 1 97 40 GLN B O 1
ATOM 2644 N N . GLY B 1 41 ? 4.625 -0.016 -6.402 1 95.62 41 GLY B N 1
ATOM 2645 C CA . GLY B 1 41 ? 5.891 -0.66 -6.707 1 95.62 41 GLY B CA 1
ATOM 2646 C C . GLY B 1 41 ? 7.094 0.213 -6.398 1 95.62 41 GLY B C 1
ATOM 2647 O O . GLY B 1 41 ? 7.043 1.433 -6.57 1 95.62 41 GLY B O 1
ATOM 2648 N N . PHE B 1 42 ? 8.109 -0.374 -5.906 1 96.88 42 PHE B N 1
ATOM 2649 C CA . PHE B 1 42 ? 9.406 0.26 -5.695 1 96.88 42 PHE B CA 1
ATOM 2650 C C . PHE B 1 42 ? 10.5 -0.474 -6.461 1 96.88 42 PHE B C 1
ATOM 2652 O O . PHE B 1 42 ? 10.445 -1.697 -6.609 1 96.88 42 PHE B O 1
ATOM 2659 N N . ALA B 1 43 ? 11.445 0.244 -6.922 1 95 43 ALA B N 1
ATOM 2660 C CA . ALA B 1 43 ? 12.672 -0.301 -7.504 1 95 43 ALA B CA 1
ATOM 2661 C C . ALA B 1 43 ? 13.898 0.21 -6.762 1 95 43 ALA B C 1
ATOM 2663 O O . ALA B 1 43 ? 14.039 1.412 -6.52 1 95 43 ALA B O 1
ATOM 2664 N N . PHE B 1 44 ? 14.664 -0.66 -6.348 1 96.38 44 PHE B N 1
ATOM 2665 C CA . PHE B 1 44 ? 15.93 -0.351 -5.691 1 96.38 44 PHE B CA 1
ATOM 2666 C C . PHE B 1 44 ? 17.109 -0.759 -6.562 1 96.38 44 PHE B C 1
ATOM 2668 O O . PHE B 1 44 ? 17.719 -1.801 -6.336 1 96.38 44 PHE B O 1
ATOM 2675 N N . LYS B 1 45 ? 17.5 0.039 -7.516 1 91.94 45 LYS B N 1
ATOM 2676 C CA . LYS B 1 45 ? 18.484 -0.298 -8.547 1 91.94 45 LYS B CA 1
ATOM 2677 C C . LYS B 1 45 ? 19.828 -0.663 -7.922 1 91.94 45 LYS B C 1
ATOM 2679 O O . LYS B 1 45 ? 20.469 -1.641 -8.328 1 91.94 45 LYS B O 1
ATOM 2684 N N . GLY B 1 46 ? 20.219 0.097 -6.922 1 92.62 46 GLY B N 1
ATOM 2685 C CA . GLY B 1 46 ? 21.5 -0.146 -6.293 1 92.62 46 GLY B CA 1
ATOM 2686 C C . GLY B 1 46 ? 21.578 -1.484 -5.582 1 92.62 46 GLY B C 1
ATOM 2687 O O . GLY B 1 46 ? 22.656 -2.061 -5.449 1 92.62 46 GLY B O 1
ATOM 2688 N N . ALA B 1 47 ? 20.469 -2.064 -5.219 1 94.62 47 ALA B N 1
ATOM 2689 C CA . ALA B 1 47 ? 20.422 -3.305 -4.449 1 94.62 47 ALA B CA 1
ATOM 2690 C C . ALA B 1 47 ? 19.844 -4.445 -5.277 1 94.62 47 ALA B C 1
ATOM 2692 O O . ALA B 1 47 ? 19.688 -5.562 -4.781 1 94.62 47 ALA B O 1
ATOM 2693 N N . ASN B 1 48 ? 19.547 -4.188 -6.539 1 94 48 ASN B N 1
ATOM 2694 C CA . ASN B 1 48 ? 18.875 -5.18 -7.379 1 94 48 ASN B CA 1
ATOM 2695 C C . ASN B 1 48 ? 17.656 -5.766 -6.688 1 94 48 ASN B C 1
ATOM 2697 O O . ASN B 1 48 ? 17.547 -6.984 -6.527 1 94 48 ASN B O 1
ATOM 2701 N N . GLY B 1 49 ? 16.828 -4.84 -6.281 1 94.31 49 GLY B N 1
ATOM 2702 C CA . GLY B 1 49 ? 15.664 -5.254 -5.508 1 94.31 49 GLY B CA 1
ATOM 2703 C C . GLY B 1 49 ? 14.422 -4.457 -5.836 1 94.31 49 GLY B C 1
ATOM 2704 O O . GLY B 1 49 ? 14.492 -3.42 -6.5 1 94.31 49 GLY B O 1
ATOM 2705 N N . ASP B 1 50 ? 13.312 -4.977 -5.453 1 95.12 50 ASP B N 1
ATOM 2706 C CA . ASP B 1 50 ? 12.023 -4.309 -5.633 1 95.12 50 ASP B CA 1
ATOM 2707 C C . ASP B 1 50 ? 11.07 -4.645 -4.492 1 95.12 50 ASP B C 1
ATOM 2709 O O . ASP B 1 50 ? 11.375 -5.488 -3.645 1 95.12 50 ASP B O 1
ATOM 2713 N N . CYS B 1 51 ? 10.047 -3.922 -4.414 1 96.75 51 CYS B N 1
ATOM 2714 C CA . CYS B 1 51 ? 8.969 -4.156 -3.465 1 96.75 51 CYS B CA 1
ATOM 2715 C C . CYS B 1 51 ? 7.609 -3.908 -4.113 1 96.75 51 CYS B C 1
ATOM 2717 O O . CYS B 1 51 ? 7.469 -3.008 -4.941 1 96.75 51 CYS B O 1
ATOM 2719 N N . CYS B 1 52 ? 6.707 -4.73 -3.721 1 96.5 52 CYS B N 1
ATOM 2720 C CA . CYS B 1 52 ? 5.324 -4.574 -4.156 1 96.5 52 CYS B CA 1
ATOM 2721 C C . CYS B 1 52 ? 4.379 -4.543 -2.961 1 96.5 52 CYS B C 1
ATOM 2723 O O . CYS B 1 52 ? 4.477 -5.379 -2.062 1 96.5 52 CYS B O 1
ATOM 2725 N N . VAL B 1 53 ? 3.531 -3.506 -2.945 1 98.19 53 VAL B N 1
ATOM 2726 C CA . VAL B 1 53 ? 2.459 -3.404 -1.961 1 98.19 53 VAL B CA 1
ATOM 2727 C C . VAL B 1 53 ? 1.107 -3.586 -2.648 1 98.19 53 VAL B C 1
ATOM 2729 O O . VAL B 1 53 ? 0.754 -2.82 -3.549 1 98.19 53 VAL B O 1
ATOM 2732 N N . LYS B 1 54 ? 0.385 -4.598 -2.258 1 98.31 54 LYS B N 1
ATOM 2733 C CA . LYS B 1 54 ? -0.954 -4.875 -2.766 1 98.31 54 LYS B CA 1
ATOM 2734 C C . LYS B 1 54 ? -1.967 -4.965 -1.628 1 98.31 54 LYS B C 1
ATOM 2736 O O . LYS B 1 54 ? -1.637 -5.414 -0.529 1 98.31 54 LYS B O 1
ATOM 2741 N N . SER B 1 55 ? -3.203 -4.539 -1.898 1 98.75 55 SER B N 1
ATOM 2742 C CA . SER B 1 55 ? -4.254 -4.594 -0.888 1 98.75 55 SER B CA 1
ATOM 2743 C C . SER B 1 55 ? -5.613 -4.871 -1.519 1 98.75 55 SER B C 1
ATOM 2745 O O . SER B 1 55 ? -5.816 -4.613 -2.707 1 98.75 55 SER B O 1
ATOM 2747 N N . ALA B 1 56 ? -6.469 -5.422 -0.692 1 98.88 56 ALA B N 1
ATOM 2748 C CA . ALA B 1 56 ? -7.789 -5.746 -1.227 1 98.88 56 ALA B CA 1
ATOM 2749 C C . ALA B 1 56 ? -8.828 -5.836 -0.11 1 98.88 56 ALA B C 1
ATOM 2751 O O . ALA B 1 56 ? -8.492 -6.16 1.031 1 98.88 56 ALA B O 1
ATOM 2752 N N . TYR B 1 57 ? -10.031 -5.52 -0.453 1 98.81 57 TYR B N 1
ATOM 2753 C CA . TYR B 1 57 ? -11.227 -5.684 0.372 1 98.81 57 TYR B CA 1
ATOM 2754 C C . TYR B 1 57 ? -12.359 -6.309 -0.429 1 98.81 57 TYR B C 1
ATOM 2756 O O . TYR B 1 57 ? -12.781 -5.762 -1.449 1 98.81 57 TYR B O 1
ATOM 2764 N N . ILE B 1 58 ? -12.727 -7.477 -0.036 1 98.5 58 ILE B N 1
ATOM 2765 C CA . ILE B 1 58 ? -13.914 -8.094 -0.621 1 98.5 58 ILE B CA 1
ATOM 2766 C C . ILE B 1 58 ? -15.164 -7.562 0.067 1 98.5 58 ILE B C 1
ATOM 2768 O O . ILE B 1 58 ? -15.289 -7.629 1.293 1 98.5 58 ILE B O 1
ATOM 2772 N N . GLU B 1 59 ? -16.125 -7.078 -0.669 1 97.25 59 GLU B N 1
ATOM 2773 C CA . GLU B 1 59 ? -17.359 -6.504 -0.118 1 97.25 59 GLU B CA 1
ATOM 2774 C C . GLU B 1 59 ? -18.016 -7.465 0.864 1 97.25 59 GLU B C 1
ATOM 2776 O O . GLU B 1 59 ? -18.203 -8.641 0.56 1 97.25 59 GLU B O 1
ATOM 2781 N N . GLY B 1 60 ? -18.312 -6.938 2.021 1 96.06 60 GLY B N 1
ATOM 2782 C CA . GLY B 1 60 ? -19 -7.73 3.023 1 96.06 60 GLY B CA 1
ATOM 2783 C C . GLY B 1 60 ? -18.047 -8.5 3.932 1 96.06 60 GLY B C 1
ATOM 2784 O O . GLY B 1 60 ? -18.469 -9.023 4.965 1 96.06 60 GLY B O 1
ATOM 2785 N N . SER B 1 61 ? -16.812 -8.664 3.57 1 97.38 61 SER B N 1
ATOM 2786 C CA . SER B 1 61 ? -15.828 -9.352 4.414 1 97.38 61 SER B CA 1
ATOM 2787 C C . SER B 1 61 ? -15.578 -8.57 5.703 1 97.38 61 SER B C 1
ATOM 2789 O O . SER B 1 61 ? -15.594 -7.34 5.703 1 97.38 61 SER B O 1
ATOM 2791 N N . PRO B 1 62 ? -15.328 -9.25 6.793 1 97.5 62 PRO B N 1
ATOM 2792 C CA . PRO B 1 62 ? -15.047 -8.555 8.055 1 97.5 62 PRO B CA 1
ATOM 2793 C C . PRO B 1 62 ? -13.656 -7.93 8.086 1 97.5 62 PRO B C 1
ATOM 2795 O O . PRO B 1 62 ? -13.359 -7.125 8.977 1 97.5 62 PRO B O 1
ATOM 2798 N N . THR B 1 63 ? -12.797 -8.336 7.109 1 98.25 63 THR B N 1
ATOM 2799 C CA . THR B 1 63 ? -11.414 -7.855 7.133 1 98.25 63 THR B CA 1
ATOM 2800 C C . THR B 1 63 ? -10.977 -7.398 5.742 1 98.25 63 THR B C 1
ATOM 2802 O O . THR B 1 63 ? -11.648 -7.691 4.746 1 98.25 63 THR B O 1
ATOM 2805 N N . PHE B 1 64 ? -9.984 -6.613 5.676 1 98.62 64 PHE B N 1
ATOM 2806 C CA . PHE B 1 64 ? -9.211 -6.34 4.469 1 98.62 64 PHE B CA 1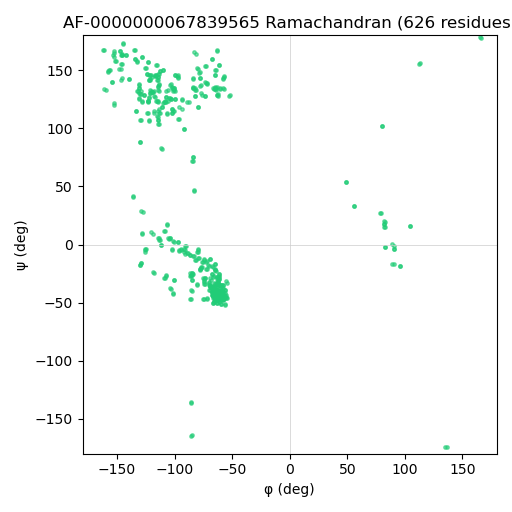
ATOM 2807 C C . PHE B 1 64 ? -7.723 -6.523 4.727 1 98.62 64 PHE B C 1
ATOM 2809 O O . PHE B 1 64 ? -7.297 -6.641 5.879 1 98.62 64 PHE B O 1
ATOM 2816 N N . THR B 1 65 ? -6.977 -6.676 3.637 1 98.88 65 THR B N 1
ATOM 2817 C CA . THR B 1 65 ? -5.594 -7.105 3.793 1 98.88 65 THR B CA 1
ATOM 2818 C C . THR B 1 65 ? -4.656 -6.211 2.984 1 98.88 65 THR B C 1
ATOM 2820 O O . THR B 1 65 ? -4.977 -5.824 1.858 1 98.88 65 THR B O 1
ATOM 2823 N N . VAL B 1 66 ? -3.527 -5.852 3.58 1 98.88 66 VAL B N 1
ATOM 2824 C CA . VAL B 1 66 ? -2.406 -5.195 2.92 1 98.88 66 VAL B CA 1
ATOM 2825 C C . VAL B 1 66 ? -1.188 -6.117 2.926 1 98.88 66 VAL B C 1
ATOM 2827 O O . VAL B 1 66 ? -0.741 -6.559 3.988 1 98.88 66 VAL B O 1
ATOM 2830 N N . LYS B 1 67 ? -0.696 -6.367 1.781 1 98.75 67 LYS B N 1
ATOM 2831 C CA . LYS B 1 67 ? 0.449 -7.258 1.633 1 98.75 67 LYS B CA 1
ATOM 2832 C C . LYS B 1 67 ? 1.676 -6.5 1.133 1 98.75 67 LYS B C 1
ATOM 2834 O O . LYS B 1 67 ? 1.571 -5.664 0.235 1 98.75 67 LYS B O 1
ATOM 2839 N N . LEU B 1 68 ? 2.809 -6.809 1.713 1 98.5 68 LEU B N 1
ATOM 2840 C CA . LEU B 1 68 ? 4.109 -6.379 1.214 1 98.5 68 LEU B CA 1
ATOM 2841 C C . LEU B 1 68 ? 4.938 -7.57 0.75 1 98.5 68 LEU B C 1
ATOM 2843 O O . LEU B 1 68 ? 4.992 -8.594 1.433 1 98.5 68 LEU B O 1
ATOM 2847 N N . SER B 1 69 ? 5.469 -7.441 -0.345 1 97.44 69 SER B N 1
ATOM 2848 C CA . SER B 1 69 ? 6.387 -8.445 -0.881 1 97.44 69 SER B CA 1
ATOM 2849 C C . SER B 1 69 ? 7.656 -7.793 -1.424 1 97.44 69 SER B C 1
ATOM 2851 O O . SER B 1 69 ? 7.59 -6.805 -2.156 1 97.44 69 SER B O 1
ATOM 2853 N N . THR B 1 70 ? 8.766 -8.32 -1.059 1 96.94 70 THR B N 1
ATOM 2854 C CA . THR B 1 70 ? 10.039 -7.793 -1.527 1 96.94 70 THR B CA 1
ATOM 2855 C C . THR B 1 70 ? 10.844 -8.867 -2.248 1 96.94 70 THR B C 1
ATOM 2857 O O . THR B 1 70 ? 10.734 -10.055 -1.922 1 96.94 70 THR B O 1
ATOM 2860 N N . GLY B 1 71 ? 11.484 -8.492 -3.264 1 94.62 71 GLY B N 1
ATOM 2861 C CA . GLY B 1 71 ? 12.484 -9.289 -3.965 1 94.62 71 GLY B CA 1
ATOM 2862 C C . GLY B 1 71 ? 13.836 -8.602 -4.062 1 94.62 71 GLY B C 1
ATOM 2863 O O . GLY B 1 71 ? 13.938 -7.512 -4.617 1 94.62 71 GLY B O 1
ATOM 2864 N N . PHE B 1 72 ? 14.789 -9.133 -3.422 1 96.12 72 PHE B N 1
ATOM 2865 C CA . PHE B 1 72 ? 16.172 -8.664 -3.477 1 96.12 72 PHE B CA 1
ATOM 2866 C C . PHE B 1 72 ? 17.094 -9.773 -3.934 1 96.12 72 PHE B C 1
ATOM 2868 O O . PHE B 1 72 ? 17.469 -10.641 -3.141 1 96.12 72 PHE B O 1
ATOM 2875 N N . TYR B 1 73 ? 17.547 -9.703 -5.09 1 91.5 73 TYR B N 1
ATOM 2876 C CA . TYR B 1 73 ? 18 -10.867 -5.844 1 91.5 73 TYR B CA 1
ATOM 2877 C C . TYR B 1 73 ? 19.484 -11.109 -5.621 1 91.5 73 TYR B C 1
ATOM 2879 O O . TYR B 1 73 ? 20.031 -12.148 -6.02 1 91.5 73 TYR B O 1
ATOM 2887 N N . ASP B 1 74 ? 20.203 -10.188 -4.938 1 94.19 74 ASP B N 1
ATOM 2888 C CA . ASP B 1 74 ? 21.594 -10.398 -4.551 1 94.19 74 ASP B CA 1
ATOM 2889 C C . ASP B 1 74 ? 21.688 -10.961 -3.133 1 94.19 74 ASP B C 1
ATOM 2891 O O . ASP B 1 74 ? 22.781 -11.312 -2.674 1 94.19 74 ASP B O 1
ATOM 2895 N N . ASN B 1 75 ? 20.562 -11.062 -2.521 1 94.88 75 ASN B N 1
ATOM 2896 C CA . ASN B 1 75 ? 20.531 -11.492 -1.127 1 94.88 75 ASN B CA 1
ATOM 2897 C C . ASN B 1 75 ? 21.172 -12.867 -0.948 1 94.88 75 ASN B C 1
ATOM 2899 O O . ASN B 1 75 ? 21.891 -13.102 0.019 1 94.88 75 ASN B O 1
ATOM 2903 N N . PRO B 1 76 ? 20.938 -13.812 -1.86 1 89.25 76 PRO B N 1
ATOM 2904 C CA . PRO B 1 76 ? 21.5 -15.148 -1.652 1 89.25 76 PRO B CA 1
ATOM 2905 C C . PRO B 1 76 ? 23.016 -15.125 -1.518 1 89.25 76 PRO B C 1
ATOM 2907 O O . PRO B 1 76 ? 23.594 -15.906 -0.75 1 89.25 76 PRO B O 1
ATOM 2910 N N . SER B 1 77 ? 23.672 -14.281 -2.195 1 90.94 77 SER B N 1
ATOM 2911 C CA . SER B 1 77 ? 25.125 -14.156 -2.098 1 90.94 77 SER B CA 1
ATOM 2912 C C . SER B 1 77 ? 25.547 -13.688 -0.711 1 90.94 77 SER B C 1
ATOM 2914 O O . SER B 1 77 ? 26.703 -13.836 -0.326 1 90.94 77 SER B O 1
ATOM 2916 N N . LYS B 1 78 ? 24.594 -13.141 0.057 1 91.19 78 LYS B N 1
ATOM 2917 C CA . LYS B 1 78 ? 24.828 -12.656 1.412 1 91.19 78 LYS B CA 1
ATOM 2918 C C . LYS B 1 78 ? 24.25 -13.609 2.451 1 91.19 78 LYS B C 1
ATOM 2920 O O . LYS B 1 78 ? 24.156 -13.266 3.633 1 91.19 78 LYS B O 1
ATOM 2925 N N . GLY B 1 79 ? 23.734 -14.742 1.967 1 90.69 79 GLY B N 1
ATOM 2926 C CA . GLY B 1 79 ? 23.156 -15.719 2.869 1 90.69 79 GLY B CA 1
ATOM 2927 C C . GLY B 1 79 ? 21.734 -15.383 3.273 1 90.69 79 GLY B C 1
ATOM 2928 O O . GLY B 1 79 ? 21.234 -15.867 4.293 1 90.69 79 GLY B O 1
ATOM 2929 N N . LEU B 1 80 ? 21.094 -14.492 2.58 1 93.19 80 LEU B N 1
ATOM 2930 C CA . LEU B 1 80 ? 19.719 -14.078 2.84 1 93.19 80 LEU B CA 1
ATOM 2931 C C . LEU B 1 80 ? 18.797 -14.57 1.735 1 93.19 80 LEU B C 1
ATOM 2933 O O . LEU B 1 80 ? 19.219 -14.773 0.598 1 93.19 80 LEU B O 1
ATOM 2937 N N . PRO B 1 81 ? 17.578 -14.812 2.107 1 91.12 81 PRO B N 1
ATOM 2938 C CA . PRO B 1 81 ? 16.609 -15.164 1.057 1 91.12 81 PRO B CA 1
ATOM 2939 C C . PRO B 1 81 ? 16.375 -14.023 0.073 1 91.12 81 PRO B C 1
ATOM 2941 O O . PRO B 1 81 ? 16.375 -12.852 0.464 1 91.12 81 PRO B O 1
ATOM 2944 N N . SER B 1 82 ? 16.062 -14.398 -1.159 1 92.12 82 SER B N 1
ATOM 2945 C CA . SER B 1 82 ? 15.805 -13.406 -2.193 1 92.12 82 SER B CA 1
ATOM 2946 C C . SER B 1 82 ? 14.445 -12.742 -2.004 1 92.12 82 SER B C 1
ATOM 2948 O O . SER B 1 82 ? 14.25 -11.594 -2.391 1 92.12 82 SER B O 1
ATOM 2950 N N . ASN B 1 83 ? 13.477 -13.531 -1.435 1 94.19 83 ASN B N 1
ATOM 2951 C CA . ASN B 1 83 ? 12.117 -13.039 -1.271 1 94.19 83 ASN B CA 1
ATOM 2952 C C . ASN B 1 83 ? 11.734 -12.922 0.202 1 94.19 83 ASN B C 1
ATOM 2954 O O . ASN B 1 83 ? 12.18 -13.719 1.028 1 94.19 83 ASN B O 1
ATOM 2958 N N . ASP B 1 84 ? 11.016 -11.914 0.54 1 96.44 84 ASP B N 1
ATOM 2959 C CA . ASP B 1 84 ? 10.453 -11.688 1.865 1 96.44 84 ASP B CA 1
ATOM 2960 C C . ASP B 1 84 ? 9.086 -11.016 1.771 1 96.44 84 ASP B C 1
ATOM 2962 O O . ASP B 1 84 ? 8.602 -10.727 0.672 1 96.44 84 ASP B O 1
ATOM 2966 N N . GLY B 1 85 ? 8.469 -10.922 2.908 1 97.25 85 GLY B N 1
ATOM 2967 C CA . GLY B 1 85 ? 7.176 -10.258 2.902 1 97.25 85 GLY B CA 1
ATOM 2968 C C . GLY B 1 85 ? 6.383 -10.492 4.176 1 97.25 85 GLY B C 1
ATOM 2969 O O . GLY B 1 85 ? 6.867 -11.133 5.105 1 97.25 85 GLY B O 1
ATOM 2970 N N . LEU B 1 86 ? 5.262 -9.875 4.215 1 98.69 86 LEU B N 1
ATOM 2971 C CA . LEU B 1 86 ? 4.309 -10.008 5.309 1 98.69 86 LEU B CA 1
ATOM 2972 C C . LEU B 1 86 ? 2.92 -9.539 4.879 1 98.69 86 LEU B C 1
ATOM 2974 O O . LEU B 1 86 ? 2.762 -8.961 3.801 1 98.69 86 LEU B O 1
ATOM 2978 N N . MET B 1 87 ? 1.919 -9.859 5.703 1 98.75 87 MET B N 1
ATOM 2979 C CA . MET B 1 87 ? 0.557 -9.398 5.457 1 98.75 87 MET B CA 1
ATOM 2980 C C . MET B 1 87 ? -0.046 -8.781 6.719 1 98.75 87 MET B C 1
ATOM 2982 O O . MET B 1 87 ? 0.133 -9.312 7.816 1 98.75 87 MET B O 1
ATOM 2986 N N . LEU B 1 88 ? -0.664 -7.656 6.551 1 98.75 88 LEU B N 1
ATOM 2987 C CA . LEU B 1 88 ? -1.427 -6.992 7.605 1 98.75 88 LEU B CA 1
ATOM 2988 C C . LEU B 1 88 ? -2.926 -7.184 7.391 1 98.75 88 LEU B C 1
ATOM 2990 O O . LEU B 1 88 ? -3.441 -6.922 6.305 1 98.75 88 LEU B O 1
ATOM 2994 N N . VAL B 1 89 ? -3.543 -7.703 8.43 1 98.75 89 VAL B N 1
ATOM 2995 C CA . VAL B 1 89 ? -4.988 -7.891 8.398 1 98.75 89 VAL B CA 1
ATOM 2996 C C . VAL B 1 89 ? -5.664 -6.867 9.312 1 98.75 89 VAL B C 1
ATOM 2998 O O . VAL B 1 89 ? -5.32 -6.758 10.492 1 98.75 89 VAL B O 1
ATOM 3001 N N . LEU B 1 90 ? -6.648 -6.129 8.75 1 98.69 90 LEU B N 1
ATOM 3002 C CA . LEU B 1 90 ? -7.344 -5.094 9.508 1 98.69 90 LEU B CA 1
ATOM 3003 C C . LEU B 1 90 ? -8.852 -5.348 9.516 1 98.69 90 LEU B C 1
ATOM 3005 O O . LEU B 1 90 ? -9.375 -6.027 8.633 1 98.69 90 LEU B O 1
ATOM 3009 N N . SER B 1 91 ? -9.5 -4.801 10.508 1 98.31 91 SER B N 1
ATOM 3010 C CA . SER B 1 91 ? -10.953 -4.883 10.594 1 98.31 91 SER B CA 1
ATOM 3011 C C . SER B 1 91 ? -11.625 -3.963 9.578 1 98.31 91 SER B C 1
ATOM 3013 O O . SER B 1 91 ? -11.312 -2.771 9.508 1 98.31 91 SER B O 1
ATOM 3015 N N . ALA B 1 92 ? -12.539 -4.504 8.789 1 98 92 ALA B N 1
ATOM 3016 C CA . ALA B 1 92 ? -13.32 -3.697 7.859 1 98 92 ALA B CA 1
ATOM 3017 C C . ALA B 1 92 ? -14.461 -2.984 8.578 1 98 92 ALA B C 1
ATOM 3019 O O . ALA B 1 92 ? -15.133 -2.133 7.992 1 98 92 ALA B O 1
ATOM 3020 N N . HIS B 1 93 ? -14.625 -3.262 9.875 1 97.44 93 HIS B N 1
ATOM 3021 C CA . HIS B 1 93 ? -15.711 -2.682 10.664 1 97.44 93 HIS B CA 1
ATOM 3022 C C . HIS B 1 93 ? -15.211 -1.515 11.508 1 97.44 93 HIS B C 1
ATOM 3024 O O . HIS B 1 93 ? -15.961 -0.57 11.773 1 97.44 93 HIS B O 1
ATOM 3030 N N . THR B 1 94 ? -13.93 -1.567 11.93 1 97.62 94 THR B N 1
ATOM 3031 C CA . THR B 1 94 ? -13.445 -0.562 12.867 1 97.62 94 THR B CA 1
ATOM 3032 C C . THR B 1 94 ? -12.148 0.06 12.367 1 97.62 94 THR B C 1
ATOM 3034 O O . THR B 1 94 ? -11.703 1.086 12.891 1 97.62 94 THR B O 1
ATOM 3037 N N . GLY B 1 95 ? -11.516 -0.57 11.422 1 97.88 95 GLY B N 1
ATOM 3038 C CA . GLY B 1 95 ? -10.258 -0.067 10.883 1 97.88 95 GLY B CA 1
ATOM 3039 C C . GLY B 1 95 ? -9.055 -0.457 11.727 1 97.88 95 GLY B C 1
ATOM 3040 O O . GLY B 1 95 ? -7.914 -0.189 11.344 1 97.88 95 GLY B O 1
ATOM 3041 N N . GLN B 1 96 ? -9.266 -1.146 12.859 1 97.56 96 GLN B N 1
ATOM 3042 C CA . GLN B 1 96 ? -8.172 -1.503 13.758 1 97.56 96 GLN B CA 1
ATOM 3043 C C . GLN B 1 96 ? -7.312 -2.619 13.164 1 97.56 96 GLN B C 1
ATOM 3045 O O . GLN B 1 96 ? -7.836 -3.535 12.523 1 97.56 96 GLN B O 1
ATOM 3050 N N . PRO B 1 97 ? -5.984 -2.529 13.312 1 97.81 97 PRO B N 1
ATOM 3051 C CA . PRO B 1 97 ? -5.152 -3.68 12.953 1 97.81 97 PRO B CA 1
ATOM 3052 C C . PRO B 1 97 ? -5.445 -4.91 13.812 1 97.81 97 PRO B C 1
ATOM 3054 O O . PRO B 1 97 ? -5.445 -4.824 15.039 1 97.81 97 PRO B O 1
ATOM 3057 N N . LEU B 1 98 ? -5.684 -6.02 13.164 1 97.69 98 LEU B N 1
ATOM 3058 C CA . LEU B 1 98 ? -6.051 -7.23 13.883 1 97.69 98 LEU B CA 1
ATOM 3059 C C . LEU B 1 98 ? -4.859 -8.172 14.016 1 97.69 98 LEU B C 1
ATOM 3061 O O . LEU B 1 98 ? -4.641 -8.766 15.07 1 97.69 98 LEU B O 1
ATOM 3065 N N . ALA B 1 99 ? -4.098 -8.305 12.906 1 98.19 99 ALA B N 1
ATOM 3066 C CA . ALA B 1 99 ? -3.023 -9.297 12.914 1 98.19 99 ALA B CA 1
ATOM 3067 C C . ALA B 1 99 ? -1.916 -8.922 11.938 1 98.19 99 ALA B C 1
ATOM 3069 O O . ALA B 1 99 ? -2.186 -8.375 10.867 1 98.19 99 ALA B O 1
ATOM 3070 N N . LEU B 1 100 ? -0.733 -9.125 12.344 1 98.31 100 LEU B N 1
ATOM 3071 C CA . LEU B 1 100 ? 0.433 -9.164 11.469 1 98.31 100 LEU B CA 1
ATOM 3072 C C . LEU B 1 100 ? 0.871 -10.594 11.203 1 98.31 100 LEU B C 1
ATOM 3074 O O . LEU B 1 100 ? 1.261 -11.312 12.125 1 98.31 100 LEU B O 1
ATOM 3078 N N . LEU B 1 101 ? 0.731 -10.984 9.984 1 98.56 101 LEU B N 1
ATOM 3079 C CA . LEU B 1 101 ? 1.229 -12.289 9.562 1 98.56 101 LEU B CA 1
ATOM 3080 C C . LEU B 1 101 ? 2.654 -12.188 9.039 1 98.56 101 LEU B C 1
ATOM 3082 O O . LEU B 1 101 ? 2.865 -11.844 7.871 1 98.56 101 LEU B O 1
ATOM 3086 N N . GLN B 1 102 ? 3.57 -12.547 9.906 1 97.94 102 GLN B N 1
ATOM 3087 C CA . GLN B 1 102 ? 4.98 -12.516 9.531 1 97.94 102 GLN B CA 1
ATOM 3088 C C . GLN B 1 102 ? 5.383 -13.789 8.797 1 97.94 102 GLN B C 1
ATOM 3090 O O . GLN B 1 102 ? 6.184 -14.578 9.305 1 97.94 102 GLN B O 1
ATOM 3095 N N . ASP B 1 103 ? 4.98 -13.852 7.625 1 97.94 103 ASP B N 1
ATOM 3096 C CA . ASP B 1 103 ? 5.055 -15.117 6.914 1 97.94 103 ASP B CA 1
ATOM 3097 C C . ASP B 1 103 ? 6.32 -15.195 6.059 1 97.94 103 ASP B C 1
ATOM 3099 O O . ASP B 1 103 ? 6.586 -16.219 5.426 1 97.94 103 ASP B O 1
ATOM 3103 N N . GLN B 1 104 ? 7.102 -14.086 6 1 97.44 104 GLN B N 1
ATOM 3104 C CA . GLN B 1 104 ? 8.352 -14.023 5.258 1 97.44 104 GLN B CA 1
ATOM 3105 C C . GLN B 1 104 ? 8.141 -14.398 3.793 1 97.44 104 GLN B C 1
ATOM 3107 O O . GLN B 1 104 ? 8.977 -15.078 3.191 1 97.44 104 GLN B O 1
ATOM 3112 N N . GLY B 1 105 ? 6.977 -14.047 3.289 1 97 105 GLY B N 1
ATOM 3113 C CA . GLY B 1 105 ? 6.676 -14.242 1.88 1 97 105 GLY B CA 1
ATOM 3114 C C . GLY B 1 105 ? 6.039 -15.594 1.586 1 97 105 GLY B C 1
ATOM 3115 O O . GLY B 1 105 ? 5.645 -15.859 0.45 1 97 105 GLY B O 1
ATOM 3116 N N . TRP B 1 106 ? 5.883 -16.469 2.566 1 97.81 106 TRP B N 1
ATOM 3117 C CA . TRP B 1 106 ? 5.391 -17.828 2.346 1 97.81 106 TRP B CA 1
ATOM 3118 C C . TRP B 1 106 ? 3.939 -17.797 1.879 1 97.81 106 TRP B C 1
ATOM 3120 O O . TRP B 1 106 ? 3.564 -18.547 0.967 1 97.81 106 TRP B O 1
ATOM 3130 N N . LEU B 1 107 ? 3.105 -17 2.48 1 98.62 107 LEU B N 1
ATOM 3131 C CA . LEU B 1 107 ? 1.701 -16.922 2.088 1 98.62 107 LEU B CA 1
ATOM 3132 C C . LEU B 1 107 ? 1.562 -16.438 0.653 1 98.62 107 LEU B C 1
ATOM 3134 O O . LEU B 1 107 ? 0.711 -16.922 -0.096 1 98.62 107 LEU B O 1
ATOM 3138 N N . THR B 1 108 ? 2.375 -15.414 0.302 1 98 108 THR B N 1
ATOM 3139 C CA . THR B 1 108 ? 2.383 -14.938 -1.078 1 98 108 THR B CA 1
ATOM 3140 C C . THR B 1 108 ? 2.748 -16.078 -2.035 1 98 108 THR B C 1
ATOM 3142 O O . THR B 1 108 ? 2.086 -16.266 -3.057 1 98 108 THR B O 1
ATOM 3145 N N . ALA B 1 109 ? 3.779 -16.797 -1.679 1 97.38 109 ALA B N 1
ATOM 3146 C CA . ALA B 1 109 ? 4.227 -17.891 -2.518 1 97.38 109 ALA B CA 1
ATOM 3147 C C . ALA B 1 109 ? 3.156 -18.984 -2.613 1 97.38 109 ALA B C 1
ATOM 3149 O O . ALA B 1 109 ? 2.893 -19.5 -3.697 1 97.38 109 ALA B O 1
ATOM 3150 N N . MET B 1 110 ? 2.568 -19.25 -1.518 1 98.38 110 MET B N 1
ATOM 3151 C CA . MET B 1 110 ? 1.572 -20.312 -1.462 1 98.38 110 MET B CA 1
ATOM 3152 C C . MET B 1 110 ? 0.341 -19.953 -2.287 1 98.38 110 MET B C 1
ATOM 3154 O O . MET B 1 110 ? -0.118 -20.75 -3.105 1 98.38 110 MET B O 1
ATOM 3158 N N . ARG B 1 111 ? -0.196 -18.766 -2.059 1 98.56 111 ARG B N 1
ATOM 3159 C CA . ARG B 1 111 ? -1.386 -18.406 -2.822 1 98.56 111 ARG B CA 1
ATOM 3160 C C . ARG B 1 111 ? -1.076 -18.344 -4.316 1 98.56 111 ARG B C 1
ATOM 3162 O O . ARG B 1 111 ? -1.946 -18.609 -5.148 1 98.56 111 ARG B O 1
ATOM 3169 N N . THR B 1 112 ? 0.142 -18 -4.734 1 98.38 112 THR B N 1
ATOM 3170 C CA . THR B 1 112 ? 0.563 -18.016 -6.133 1 98.38 112 THR B CA 1
ATOM 3171 C C . THR B 1 112 ? 0.574 -19.438 -6.684 1 98.38 112 THR B C 1
ATOM 3173 O O . THR B 1 112 ? 0.046 -19.688 -7.77 1 98.38 112 THR B O 1
ATOM 3176 N N . ALA B 1 113 ? 1.146 -20.328 -5.906 1 98.62 113 ALA B N 1
ATOM 3177 C CA . ALA B 1 113 ? 1.198 -21.734 -6.312 1 98.62 113 ALA B CA 1
ATOM 3178 C C . ALA B 1 113 ? -0.205 -22.312 -6.418 1 98.62 113 ALA B C 1
ATOM 3180 O O . ALA B 1 113 ? -0.494 -23.094 -7.34 1 98.62 113 ALA B O 1
ATOM 3181 N N . LEU B 1 114 ? -1.05 -21.969 -5.477 1 98.81 114 LEU B N 1
ATOM 3182 C CA . LEU B 1 114 ? -2.422 -22.453 -5.5 1 98.81 114 LEU B CA 1
ATOM 3183 C C . LEU B 1 114 ? -3.18 -21.906 -6.703 1 98.81 114 LEU B C 1
ATOM 3185 O O . LEU B 1 114 ? -4.039 -22.594 -7.266 1 98.81 114 LEU B O 1
ATOM 3189 N N . ALA B 1 115 ? -2.92 -20.703 -7.086 1 98.81 115 ALA B N 1
ATOM 3190 C CA . ALA B 1 115 ? -3.508 -20.172 -8.312 1 98.81 115 ALA B CA 1
ATOM 3191 C C . ALA B 1 115 ? -3.072 -20.984 -9.523 1 98.81 115 ALA B C 1
ATOM 3193 O O . ALA B 1 115 ? -3.871 -21.234 -10.43 1 98.81 115 ALA B O 1
ATOM 3194 N N . GLY B 1 116 ? -1.81 -21.344 -9.547 1 98.81 116 GLY B N 1
ATOM 3195 C CA . GLY B 1 116 ? -1.336 -22.234 -10.602 1 98.81 116 GLY B CA 1
ATOM 3196 C C . GLY B 1 116 ? -2.047 -23.578 -10.617 1 98.81 116 GLY B C 1
ATOM 3197 O O . GLY B 1 116 ? -2.387 -24.094 -11.68 1 98.81 116 GLY B O 1
ATOM 3198 N N . ARG B 1 117 ? -2.252 -24.125 -9.453 1 98.81 117 ARG B N 1
ATOM 3199 C CA . ARG B 1 117 ? -3.012 -25.375 -9.312 1 98.81 117 ARG B CA 1
ATOM 3200 C C . ARG B 1 117 ? -4.414 -25.219 -9.898 1 98.81 117 ARG B C 1
ATOM 3202 O O . ARG B 1 117 ? -4.879 -26.094 -10.633 1 98.81 117 ARG B O 1
ATOM 3209 N N . ILE B 1 118 ? -5.086 -24.109 -9.547 1 98.81 118 ILE B N 1
ATOM 3210 C CA . ILE B 1 118 ? -6.434 -23.844 -10.039 1 98.81 118 ILE B CA 1
ATOM 3211 C C . ILE B 1 118 ? -6.422 -23.75 -11.562 1 98.81 118 ILE B C 1
ATOM 3213 O O . ILE B 1 118 ? -7.254 -24.359 -12.234 1 98.81 118 ILE B O 1
ATOM 3217 N N . ALA B 1 119 ? -5.445 -23.031 -12.094 1 98.81 119 ALA B N 1
ATOM 3218 C CA . ALA B 1 119 ? -5.332 -22.875 -13.539 1 98.81 119 ALA B CA 1
ATOM 3219 C C . ALA B 1 119 ? -5.113 -24.219 -14.227 1 98.81 119 ALA B C 1
ATOM 3221 O O . ALA B 1 119 ? -5.762 -24.531 -15.227 1 98.81 119 ALA B O 1
ATOM 3222 N N . ALA B 1 120 ? -4.219 -25.016 -13.688 1 98.69 120 ALA B N 1
ATOM 3223 C CA . ALA B 1 120 ? -3.922 -26.328 -14.266 1 98.69 120 ALA B CA 1
ATOM 3224 C C . ALA B 1 120 ? -5.145 -27.234 -14.227 1 98.69 120 ALA B C 1
ATOM 3226 O O . ALA B 1 120 ? -5.434 -27.938 -15.195 1 98.69 120 ALA B O 1
ATOM 3227 N N . ARG B 1 121 ? -5.867 -27.219 -13.141 1 98.19 121 ARG B N 1
ATOM 3228 C CA . ARG B 1 121 ? -7.074 -28.031 -13.016 1 98.19 121 ARG B CA 1
ATOM 3229 C C . ARG B 1 121 ? -8.078 -27.688 -14.109 1 98.19 121 ARG B C 1
ATOM 3231 O O . ARG B 1 121 ? -8.727 -28.578 -14.664 1 98.19 121 ARG B O 1
ATOM 3238 N N . LEU B 1 122 ? -8.156 -26.453 -14.445 1 97.81 122 LEU B N 1
ATOM 3239 C CA . LEU B 1 122 ? -9.18 -25.953 -15.367 1 97.81 122 LEU B CA 1
ATOM 3240 C C . LEU B 1 122 ? -8.711 -26.109 -16.812 1 97.81 122 LEU B C 1
ATOM 3242 O O . LEU B 1 122 ? -9.531 -26.25 -17.719 1 97.81 122 LEU B O 1
ATOM 3246 N N . LEU B 1 123 ? -7.324 -26.125 -17.031 1 98.62 123 LEU B N 1
ATOM 3247 C CA . LEU B 1 123 ? -6.887 -25.828 -18.391 1 98.62 123 LEU B CA 1
ATOM 3248 C C . LEU B 1 123 ? -5.906 -26.875 -18.891 1 98.62 123 LEU B C 1
ATOM 3250 O O . LEU B 1 123 ? -5.621 -26.953 -20.094 1 98.62 123 LEU B O 1
ATOM 3254 N N . ALA B 1 124 ? -5.328 -27.625 -18 1 98.12 124 ALA B N 1
ATOM 3255 C CA . ALA B 1 124 ? -4.363 -28.641 -18.438 1 98.12 124 ALA B CA 1
ATOM 3256 C C . ALA B 1 124 ? -5.023 -29.672 -19.344 1 98.12 124 ALA B C 1
ATOM 3258 O O . ALA B 1 124 ? -6.242 -29.859 -19.312 1 98.12 124 ALA B O 1
ATOM 3259 N N . PRO B 1 125 ? -4.191 -30.328 -20.234 1 97.75 125 PRO B N 1
ATOM 3260 C CA . PRO B 1 125 ? -4.758 -31.406 -21.031 1 97.75 125 PRO B CA 1
ATOM 3261 C C . PRO B 1 125 ? -5.141 -32.625 -20.188 1 97.75 125 PRO B C 1
ATOM 3263 O O . PRO B 1 125 ? -4.656 -32.781 -19.062 1 97.75 125 PRO B O 1
ATOM 3266 N N . SER B 1 126 ? -6.039 -33.438 -20.766 1 96.62 126 SER B N 1
ATOM 3267 C CA . SER B 1 126 ? -6.52 -34.625 -20.047 1 96.62 126 SER B CA 1
ATOM 3268 C C . SER B 1 126 ? -5.371 -35.562 -19.703 1 96.62 126 SER B C 1
ATOM 3270 O O . SER B 1 126 ? -5.375 -36.188 -18.641 1 96.62 126 SER B O 1
ATOM 3272 N N . GLN B 1 127 ? -4.434 -35.594 -20.594 1 96.75 127 GLN B N 1
ATOM 3273 C CA . GLN B 1 127 ? -3.242 -36.406 -20.344 1 96.75 127 GLN B CA 1
ATOM 3274 C C . GLN B 1 127 ? -1.99 -35.531 -20.281 1 96.75 127 GLN B C 1
ATOM 3276 O O . GLN B 1 127 ? -1.604 -34.906 -21.281 1 96.75 127 GLN B O 1
ATOM 3281 N N . VAL B 1 128 ? -1.393 -35.5 -19.125 1 98.44 128 VAL B N 1
ATOM 3282 C CA . VAL B 1 128 ? -0.124 -34.781 -18.953 1 98.44 128 VAL B CA 1
ATOM 3283 C C . VAL B 1 128 ? 1.034 -35.781 -19.094 1 98.44 128 VAL B C 1
ATOM 3285 O O . VAL B 1 128 ? 1.175 -36.719 -18.297 1 98.44 128 VAL B O 1
ATOM 3288 N N . LYS B 1 129 ? 1.866 -35.531 -20.094 1 97.69 129 LYS B N 1
ATOM 3289 C CA . LYS B 1 129 ? 2.982 -36.438 -20.375 1 97.69 129 LYS B CA 1
ATOM 3290 C C . LYS B 1 129 ? 4.195 -36.094 -19.516 1 97.69 129 LYS B C 1
ATOM 3292 O O . LYS B 1 129 ? 4.914 -37 -19.078 1 97.69 129 LYS B O 1
ATOM 3297 N N . ALA B 1 130 ? 4.406 -34.906 -19.344 1 98.69 130 ALA B N 1
ATOM 3298 C CA . ALA B 1 130 ? 5.492 -34.375 -18.531 1 98.69 130 ALA B CA 1
ATOM 3299 C C . ALA B 1 130 ? 5.207 -32.969 -18.078 1 98.69 130 ALA B C 1
ATOM 3301 O O . ALA B 1 130 ? 4.52 -32.219 -18.781 1 98.69 130 ALA B O 1
ATOM 3302 N N . ILE B 1 131 ? 5.75 -32.688 -16.891 1 98.94 131 ILE B N 1
ATOM 3303 C CA . ILE B 1 131 ? 5.648 -31.328 -16.359 1 98.94 131 ILE B CA 1
ATOM 3304 C C . ILE B 1 131 ? 6.953 -30.578 -16.609 1 98.94 131 ILE B C 1
ATOM 3306 O O . ILE B 1 131 ? 8.039 -31.109 -16.359 1 98.94 131 ILE B O 1
ATOM 3310 N N . GLY B 1 132 ? 6.863 -29.438 -17.25 1 98.88 132 GLY B N 1
ATOM 3311 C CA . GLY B 1 132 ? 8.008 -28.562 -17.438 1 98.88 132 GLY B CA 1
ATOM 3312 C C . GLY B 1 132 ? 8.023 -27.391 -16.469 1 98.88 132 GLY B C 1
ATOM 3313 O O . GLY B 1 132 ? 7 -26.75 -16.234 1 98.88 132 GLY B O 1
ATOM 3314 N N . ILE B 1 133 ? 9.164 -27.156 -15.852 1 98.88 133 ILE B N 1
ATOM 3315 C CA . ILE B 1 133 ? 9.336 -26.047 -14.93 1 98.88 133 ILE B CA 1
ATOM 3316 C C . ILE B 1 133 ? 10.492 -25.172 -15.391 1 98.88 133 ILE B C 1
ATOM 3318 O O . ILE B 1 133 ? 11.609 -25.656 -15.594 1 98.88 133 ILE B O 1
ATOM 3322 N N . LEU B 1 134 ? 10.234 -23.906 -15.609 1 98.69 134 LEU B N 1
ATOM 3323 C CA . LEU B 1 134 ? 11.305 -22.938 -15.828 1 98.69 134 LEU B CA 1
ATOM 3324 C C . LEU B 1 134 ? 11.578 -22.141 -14.562 1 98.69 134 LEU B C 1
ATOM 3326 O O . LEU B 1 134 ? 10.766 -21.297 -14.164 1 98.69 134 LEU B O 1
ATOM 3330 N N . GLY B 1 135 ? 12.758 -22.312 -14.023 1 97.31 135 GLY B N 1
ATOM 3331 C CA . GLY B 1 135 ? 13.141 -21.766 -12.734 1 97.31 135 GLY B CA 1
ATOM 3332 C C . GLY B 1 135 ? 13.352 -22.812 -11.664 1 97.31 135 GLY B C 1
ATOM 3333 O O . GLY B 1 135 ? 12.805 -23.922 -11.75 1 97.31 135 GLY B O 1
ATOM 3334 N N . THR B 1 136 ? 14.172 -22.453 -10.656 1 96.19 136 THR B N 1
ATOM 3335 C CA . THR B 1 136 ? 14.516 -23.438 -9.633 1 96.19 136 THR B CA 1
ATOM 3336 C C . THR B 1 136 ? 14.25 -22.875 -8.234 1 96.19 136 THR B C 1
ATOM 3338 O O . THR B 1 136 ? 14.641 -23.484 -7.238 1 96.19 136 THR B O 1
ATOM 3341 N N . GLY B 1 137 ? 13.602 -21.75 -8.125 1 92.69 137 GLY B N 1
ATOM 3342 C CA . GLY B 1 137 ? 13.406 -21.078 -6.852 1 92.69 137 GLY B CA 1
ATOM 3343 C C . GLY B 1 137 ? 12.195 -21.578 -6.09 1 92.69 137 GLY B C 1
ATOM 3344 O O . GLY B 1 137 ? 11.648 -22.641 -6.418 1 92.69 137 GLY B O 1
ATOM 3345 N N . MET B 1 138 ? 11.812 -20.828 -5.145 1 92.56 138 MET B N 1
ATOM 3346 C CA . MET B 1 138 ? 10.734 -21.188 -4.23 1 92.56 138 MET B CA 1
ATOM 3347 C C . MET B 1 138 ? 9.43 -21.391 -4.992 1 92.56 138 MET B C 1
ATOM 3349 O O . MET B 1 138 ? 8.719 -22.375 -4.762 1 92.56 138 MET B O 1
ATOM 3353 N N . GLN B 1 139 ? 9.156 -20.484 -5.828 1 95.31 139 GLN B N 1
ATOM 3354 C CA . GLN B 1 139 ? 7.906 -20.609 -6.574 1 95.31 139 GLN B CA 1
ATOM 3355 C C . GLN B 1 139 ? 7.914 -21.859 -7.453 1 95.31 139 GLN B C 1
ATOM 3357 O O . GLN B 1 139 ? 6.895 -22.547 -7.574 1 95.31 139 GLN B O 1
ATOM 3362 N N . ALA B 1 140 ? 9.023 -22.109 -8.07 1 97.5 140 ALA B N 1
ATOM 3363 C CA . ALA B 1 140 ? 9.148 -23.328 -8.875 1 97.5 140 ALA B CA 1
ATOM 3364 C C . ALA B 1 140 ? 8.812 -24.562 -8.062 1 97.5 140 ALA B C 1
ATOM 3366 O O . ALA B 1 140 ? 8.047 -25.422 -8.516 1 97.5 140 ALA B O 1
ATOM 3367 N N . GLN B 1 141 ? 9.352 -24.609 -6.895 1 97.81 141 GLN B N 1
ATOM 3368 C CA . GLN B 1 141 ? 9.133 -25.75 -6.012 1 97.81 141 GLN B CA 1
ATOM 3369 C C . GLN B 1 141 ? 7.664 -25.859 -5.602 1 97.81 141 GLN B C 1
ATOM 3371 O O . GLN B 1 141 ? 7.051 -26.922 -5.719 1 97.81 141 GLN B O 1
ATOM 3376 N N . MET B 1 142 ? 7.109 -24.812 -5.223 1 97.94 142 MET B N 1
ATOM 3377 C CA . MET B 1 142 ? 5.746 -24.812 -4.699 1 97.94 142 MET B CA 1
ATOM 3378 C C . MET B 1 142 ? 4.738 -25.109 -5.805 1 97.94 142 MET B C 1
ATOM 3380 O O . MET B 1 142 ? 3.727 -25.766 -5.566 1 97.94 142 MET B O 1
ATOM 3384 N N . GLN B 1 143 ? 5.016 -24.641 -6.973 1 98.62 143 GLN B N 1
ATOM 3385 C CA . GLN B 1 143 ? 4.152 -24.969 -8.102 1 98.62 143 GLN B CA 1
ATOM 3386 C C . GLN B 1 143 ? 4.117 -26.469 -8.359 1 98.62 143 GLN B C 1
ATOM 3388 O O . GLN B 1 143 ? 3.043 -27.047 -8.516 1 98.62 143 GLN B O 1
ATOM 3393 N N . LEU B 1 144 ? 5.285 -27.078 -8.359 1 98.81 144 LEU B N 1
ATOM 3394 C CA . LEU B 1 144 ? 5.336 -28.516 -8.586 1 98.81 144 LEU B CA 1
ATOM 3395 C C . LEU B 1 144 ? 4.594 -29.266 -7.488 1 98.81 144 LEU B C 1
ATOM 3397 O O . LEU B 1 144 ? 3.812 -30.188 -7.773 1 98.81 144 LEU B O 1
ATOM 3401 N N . GLU B 1 145 ? 4.816 -28.859 -6.285 1 98.5 145 GLU B N 1
ATOM 3402 C CA . GLU B 1 145 ? 4.141 -29.5 -5.152 1 98.5 145 GLU B CA 1
ATOM 3403 C C . GLU B 1 145 ? 2.625 -29.453 -5.32 1 98.5 145 GLU B C 1
ATOM 3405 O O . GLU B 1 145 ? 1.945 -30.469 -5.117 1 98.5 145 GLU B O 1
ATOM 3410 N N . GLN B 1 146 ? 2.15 -28.328 -5.707 1 98.5 146 GLN B N 1
ATOM 3411 C CA . GLN B 1 146 ? 0.705 -28.141 -5.75 1 98.5 146 GLN B CA 1
ATOM 3412 C C . GLN B 1 146 ? 0.098 -28.812 -6.984 1 98.5 146 GLN B C 1
ATOM 3414 O O . GLN B 1 146 ? -1.09 -29.125 -7 1 98.5 146 GLN B O 1
ATOM 3419 N N . LEU B 1 147 ? 0.88 -29.047 -8.023 1 98.5 147 LEU B N 1
ATOM 3420 C CA . LEU B 1 147 ? 0.383 -29.703 -9.227 1 98.5 147 LEU B CA 1
ATOM 3421 C C . LEU B 1 147 ? 0.085 -31.188 -8.961 1 98.5 147 LEU B C 1
ATOM 3423 O O . LEU B 1 147 ? -0.647 -31.812 -9.719 1 98.5 147 LEU B O 1
ATOM 3427 N N . ARG B 1 148 ? 0.645 -31.719 -7.879 1 97.94 148 ARG B N 1
ATOM 3428 C CA . ARG B 1 148 ? 0.411 -33.125 -7.535 1 97.94 148 ARG B CA 1
ATOM 3429 C C . ARG B 1 148 ? -1.071 -33.375 -7.285 1 97.94 148 ARG B C 1
ATOM 3431 O O . ARG B 1 148 ? -1.553 -34.5 -7.496 1 97.94 148 ARG B O 1
ATOM 3438 N N . ALA B 1 149 ? -1.758 -32.406 -6.922 1 96.88 149 ALA B N 1
ATOM 3439 C CA . ALA B 1 149 ? -3.17 -32.531 -6.578 1 96.88 149 ALA B CA 1
ATOM 3440 C C . ALA B 1 149 ? -4.035 -32.594 -7.832 1 96.88 149 ALA B C 1
ATOM 3442 O O . ALA B 1 149 ? -5.203 -33 -7.77 1 96.88 149 ALA B O 1
ATOM 3443 N N . VAL B 1 150 ? -3.439 -32.281 -9.016 1 97.19 150 VAL B N 1
ATOM 3444 C CA . VAL B 1 150 ? -4.332 -32.125 -10.156 1 97.19 150 VAL B CA 1
ATOM 3445 C C . VAL B 1 150 ? -3.881 -33.031 -11.297 1 97.19 150 VAL B C 1
ATOM 3447 O O . VAL B 1 150 ? -4.566 -33.125 -12.32 1 97.19 150 VAL B O 1
ATOM 3450 N N . THR B 1 151 ? -2.768 -33.688 -11.18 1 98.19 151 THR B N 1
ATOM 3451 C CA . THR B 1 151 ? -2.297 -34.625 -12.188 1 98.19 151 THR B CA 1
ATOM 3452 C C . THR B 1 151 ? -1.528 -35.781 -11.539 1 98.19 151 THR B C 1
ATOM 3454 O O . THR B 1 151 ? -0.865 -35.594 -10.516 1 98.19 151 THR B O 1
ATOM 3457 N N . ASP B 1 152 ? -1.542 -36.938 -12.141 1 97.75 152 ASP B N 1
ATOM 3458 C CA . ASP B 1 152 ? -0.811 -38.125 -11.656 1 97.75 152 ASP B CA 1
ATOM 3459 C C . ASP B 1 152 ? 0.575 -38.188 -12.289 1 97.75 152 ASP B C 1
ATOM 3461 O O . ASP B 1 152 ? 1.369 -39.094 -11.953 1 97.75 152 ASP B O 1
ATOM 3465 N N . CYS B 1 153 ? 0.833 -37.25 -13.188 1 98.62 153 CYS B N 1
ATOM 3466 C CA . CYS B 1 153 ? 2.131 -37.25 -13.852 1 98.62 153 CYS B CA 1
ATOM 3467 C C . CYS B 1 153 ? 3.262 -37.094 -12.844 1 98.62 153 CYS B C 1
ATOM 3469 O O . CYS B 1 153 ? 3.195 -36.25 -11.953 1 98.62 153 CYS B O 1
ATOM 3471 N N . ARG B 1 154 ? 4.289 -37.906 -12.992 1 98.69 154 ARG B N 1
ATOM 3472 C CA . ARG B 1 154 ? 5.434 -37.844 -12.086 1 98.69 154 ARG B CA 1
ATOM 3473 C C . ARG B 1 154 ? 6.742 -37.75 -12.859 1 98.69 154 ARG B C 1
ATOM 3475 O O . ARG B 1 154 ? 7.785 -38.219 -12.398 1 98.69 154 ARG B O 1
ATOM 3482 N N . GLN B 1 155 ? 6.691 -37.156 -14.062 1 98.75 155 GLN B N 1
ATOM 3483 C CA . GLN B 1 155 ? 7.836 -36.781 -14.883 1 98.75 155 GLN B CA 1
ATOM 3484 C C . GLN B 1 155 ? 7.984 -35.25 -14.93 1 98.75 155 GLN B C 1
ATOM 3486 O O . GLN B 1 155 ? 7.039 -34.531 -15.289 1 98.75 155 GLN B O 1
ATOM 3491 N N . VAL B 1 156 ? 9.141 -34.781 -14.5 1 98.81 156 VAL B N 1
ATOM 3492 C CA . VAL B 1 156 ? 9.336 -33.344 -14.523 1 98.81 156 VAL B CA 1
ATOM 3493 C C . VAL B 1 156 ? 10.656 -33 -15.227 1 98.81 156 VAL B C 1
ATOM 3495 O O . VAL B 1 156 ? 11.648 -33.719 -15.062 1 98.81 156 VAL B O 1
ATOM 3498 N N . ILE B 1 157 ? 10.656 -32.125 -16.156 1 98.81 157 ILE B N 1
ATOM 3499 C CA . ILE B 1 157 ? 11.836 -31.516 -16.75 1 98.81 157 ILE B CA 1
ATOM 3500 C C . ILE B 1 157 ? 12 -30.078 -16.266 1 98.81 157 ILE B C 1
ATOM 3502 O O . ILE B 1 157 ? 11.094 -29.25 -16.406 1 98.81 157 ILE B O 1
ATOM 3506 N N . VAL B 1 158 ? 13.18 -29.766 -15.664 1 98.81 158 VAL B N 1
ATOM 3507 C CA . VAL B 1 158 ? 13.383 -28.469 -15.031 1 98.81 158 VAL B CA 1
ATOM 3508 C C . VAL B 1 158 ? 14.531 -27.734 -15.711 1 98.81 158 VAL B C 1
ATOM 3510 O O . VAL B 1 158 ? 15.578 -28.328 -15.984 1 98.81 158 VAL B O 1
ATOM 3513 N N . TRP B 1 159 ? 14.234 -26.5 -16.016 1 98.75 159 TRP B N 1
ATOM 3514 C CA . TRP B 1 159 ? 15.242 -25.609 -16.578 1 98.75 159 TRP B CA 1
ATOM 3515 C C . TRP B 1 159 ? 15.75 -24.625 -15.539 1 98.75 159 TRP B C 1
ATOM 3517 O O . TRP B 1 159 ? 14.961 -24.094 -14.742 1 98.75 159 TRP B O 1
ATOM 3527 N N . GLY B 1 160 ? 16.969 -24.359 -15.453 1 97.31 160 GLY B N 1
ATOM 3528 C CA . GLY B 1 160 ? 17.625 -23.344 -14.641 1 97.31 160 GLY B CA 1
ATOM 3529 C C . GLY B 1 160 ? 18.938 -22.859 -15.219 1 97.31 160 GLY B C 1
ATOM 3530 O O . GLY B 1 160 ? 19.516 -23.531 -16.078 1 97.31 160 GLY B O 1
ATOM 3531 N N . ARG B 1 161 ? 19.484 -21.734 -14.844 1 92.5 161 ARG B N 1
ATOM 3532 C CA . ARG B 1 161 ? 20.703 -21.125 -15.383 1 92.5 161 ARG B CA 1
ATOM 3533 C C . ARG B 1 161 ? 21.938 -21.672 -14.688 1 92.5 161 ARG B C 1
ATOM 3535 O O . ARG B 1 161 ? 23.016 -21.719 -15.281 1 92.5 161 ARG B O 1
ATOM 3542 N N . HIS B 1 162 ? 21.594 -22.062 -13.445 1 92.06 162 HIS B N 1
ATOM 3543 C CA . HIS B 1 162 ? 22.766 -22.422 -12.648 1 92.06 162 HIS B CA 1
ATOM 3544 C C . HIS B 1 162 ? 22.688 -23.875 -12.195 1 92.06 162 HIS B C 1
ATOM 3546 O O . HIS B 1 162 ? 21.625 -24.344 -11.773 1 92.06 162 HIS B O 1
ATOM 3552 N N . GLU B 1 163 ? 23.859 -24.484 -12.156 1 94.94 163 GLU B N 1
ATOM 3553 C CA . GLU B 1 163 ? 23.938 -25.906 -11.797 1 94.94 163 GLU B CA 1
ATOM 3554 C C . GLU B 1 163 ? 23.516 -26.125 -10.344 1 94.94 163 GLU B C 1
ATOM 3556 O O . GLU B 1 163 ? 22.875 -27.125 -10.023 1 94.94 163 GLU B O 1
ATOM 3561 N N . ARG B 1 164 ? 23.969 -25.234 -9.617 1 92.5 164 ARG B N 1
ATOM 3562 C CA . ARG B 1 164 ? 23.656 -25.375 -8.195 1 92.5 164 ARG B CA 1
ATOM 3563 C C . ARG B 1 164 ? 22.156 -25.391 -7.961 1 92.5 164 ARG B C 1
ATOM 3565 O O . ARG B 1 164 ? 21.641 -26.219 -7.207 1 92.5 164 ARG B O 1
ATOM 3572 N N . GLY B 1 165 ? 21.422 -24.516 -8.633 1 94.56 165 GLY B N 1
ATOM 3573 C CA . GLY B 1 165 ? 19.969 -24.484 -8.539 1 94.56 165 GLY B CA 1
ATOM 3574 C C . GLY B 1 165 ? 19.297 -25.719 -9.086 1 94.56 165 GLY B C 1
ATOM 3575 O O . GLY B 1 165 ? 18.359 -26.25 -8.484 1 94.56 165 GLY B O 1
ATOM 3576 N N . LEU B 1 166 ? 19.812 -26.188 -10.148 1 97.94 166 LEU B N 1
ATOM 3577 C CA . LEU B 1 166 ? 19.266 -27.375 -10.781 1 97.94 166 LEU B CA 1
ATOM 3578 C C . LEU B 1 166 ? 19.453 -28.609 -9.891 1 97.94 166 LEU B C 1
ATOM 3580 O O . LEU B 1 166 ? 18.547 -29.438 -9.766 1 97.94 166 LEU B O 1
ATOM 3584 N N . ALA B 1 167 ? 20.594 -28.672 -9.273 1 98 167 ALA B N 1
ATOM 3585 C CA . ALA B 1 167 ? 20.859 -29.797 -8.383 1 98 167 ALA B CA 1
ATOM 3586 C C . ALA B 1 167 ? 19.922 -29.781 -7.184 1 98 167 ALA B C 1
ATOM 3588 O O . ALA B 1 167 ? 19.359 -30.828 -6.809 1 98 167 ALA B O 1
ATOM 3589 N N . ALA B 1 168 ? 19.797 -28.641 -6.602 1 96.88 168 ALA B N 1
ATOM 3590 C CA . ALA B 1 168 ? 18.891 -28.5 -5.453 1 96.88 168 ALA B CA 1
ATOM 3591 C C . ALA B 1 168 ? 17.453 -28.828 -5.828 1 96.88 168 ALA B C 1
ATOM 3593 O O . ALA B 1 168 ? 16.766 -29.516 -5.078 1 96.88 168 ALA B O 1
ATOM 3594 N N . TYR B 1 169 ? 17.047 -28.344 -6.973 1 97.94 169 TYR B N 1
ATOM 3595 C CA . TYR B 1 169 ? 15.68 -28.609 -7.426 1 97.94 169 TYR B CA 1
ATOM 3596 C C . TYR B 1 169 ? 15.484 -30.094 -7.711 1 97.94 169 TYR B C 1
ATOM 3598 O O . TYR B 1 169 ? 14.43 -30.656 -7.41 1 97.94 169 TYR B O 1
ATOM 3606 N N . THR B 1 170 ? 16.453 -30.719 -8.32 1 98.56 170 THR B N 1
ATOM 3607 C CA . THR B 1 170 ? 16.391 -32.125 -8.633 1 98.56 170 THR B CA 1
ATOM 3608 C C . THR B 1 170 ? 16.219 -32.969 -7.355 1 98.56 170 THR B C 1
ATOM 3610 O O . THR B 1 170 ? 15.375 -33.844 -7.297 1 98.56 170 THR B O 1
ATOM 3613 N N . ALA B 1 171 ? 17 -32.656 -6.383 1 98.62 171 ALA B N 1
ATOM 3614 C CA . ALA B 1 171 ? 16.891 -33.344 -5.105 1 98.62 171 ALA B CA 1
ATOM 3615 C C . ALA B 1 171 ? 15.5 -33.188 -4.5 1 98.62 171 ALA B C 1
ATOM 3617 O O . ALA B 1 171 ? 14.883 -34.156 -4.051 1 98.62 171 ALA B O 1
ATOM 3618 N N . PHE B 1 172 ? 15.016 -32 -4.488 1 98.06 172 PHE B N 1
ATOM 3619 C CA . PHE B 1 172 ? 13.688 -31.672 -3.984 1 98.06 172 PHE B CA 1
ATOM 3620 C C . PHE B 1 172 ? 12.617 -32.469 -4.699 1 98.06 172 PHE B C 1
ATOM 3622 O O . PHE B 1 172 ? 11.789 -33.125 -4.059 1 98.06 172 PHE B O 1
ATOM 3629 N N . ALA B 1 173 ? 12.648 -32.438 -6.043 1 98.69 173 ALA B N 1
ATOM 3630 C CA . ALA B 1 173 ? 11.609 -33.062 -6.855 1 98.69 173 ALA B CA 1
ATOM 3631 C C . ALA B 1 173 ? 11.648 -34.594 -6.695 1 98.69 173 ALA B C 1
ATOM 3633 O O . ALA B 1 173 ? 10.602 -35.219 -6.676 1 98.69 173 ALA B O 1
ATOM 3634 N N . ARG B 1 174 ? 12.828 -35.156 -6.574 1 98.69 174 ARG B N 1
ATOM 3635 C CA . ARG B 1 174 ? 12.961 -36.594 -6.363 1 98.69 174 ARG B CA 1
ATOM 3636 C C . ARG B 1 174 ? 12.367 -37 -5.023 1 98.69 174 ARG B C 1
ATOM 3638 O O . ARG B 1 174 ? 11.711 -38.031 -4.922 1 98.69 174 ARG B O 1
ATOM 3645 N N . GLU B 1 175 ? 12.609 -36.188 -4.082 1 98.38 175 GLU B N 1
ATOM 3646 C CA . GLU B 1 175 ? 12.031 -36.438 -2.768 1 98.38 175 GLU B CA 1
ATOM 3647 C C . GLU B 1 175 ? 10.508 -36.438 -2.818 1 98.38 175 GLU B C 1
ATOM 3649 O O . GLU B 1 175 ? 9.852 -37.156 -2.059 1 98.38 175 GLU B O 1
ATOM 3654 N N . LEU B 1 176 ? 9.984 -35.719 -3.725 1 97.88 176 LEU B N 1
ATOM 3655 C CA . LEU B 1 176 ? 8.539 -35.625 -3.893 1 97.88 176 LEU B CA 1
ATOM 3656 C C . LEU B 1 176 ? 8.008 -36.781 -4.715 1 97.88 176 LEU B C 1
ATOM 3658 O O . LEU B 1 176 ? 6.793 -36.938 -4.883 1 97.88 176 LEU B O 1
ATOM 3662 N N . GLY B 1 177 ? 8.898 -37.562 -5.309 1 98.12 177 GLY B N 1
ATOM 3663 C CA . GLY B 1 177 ? 8.492 -38.75 -6.027 1 98.12 177 GLY B CA 1
ATOM 3664 C C . GLY B 1 177 ? 8.531 -38.594 -7.535 1 98.12 177 GLY B C 1
ATOM 3665 O O . GLY B 1 177 ? 7.973 -39.406 -8.273 1 98.12 177 GLY B O 1
ATOM 3666 N N . PHE B 1 178 ? 9.211 -37.562 -7.992 1 98.75 178 PHE B N 1
ATOM 3667 C CA . PHE B 1 178 ? 9.25 -37.312 -9.43 1 98.75 178 PHE B CA 1
ATOM 3668 C C . PHE B 1 178 ? 10.516 -37.875 -10.047 1 98.75 178 PHE B C 1
ATOM 3670 O O . PHE B 1 178 ? 11.578 -37.875 -9.414 1 98.75 178 PHE B O 1
ATOM 3677 N N . ALA B 1 179 ? 10.367 -38.406 -11.266 1 98.75 179 ALA B N 1
ATOM 3678 C CA . ALA B 1 179 ? 11.531 -38.562 -12.141 1 98.75 179 ALA B CA 1
ATOM 3679 C C . ALA B 1 179 ? 11.93 -37.219 -12.75 1 98.75 179 ALA B C 1
ATOM 3681 O O . ALA B 1 179 ? 11.102 -36.5 -13.32 1 98.75 179 ALA B O 1
ATOM 3682 N N . VAL B 1 180 ? 13.25 -36.875 -12.625 1 98.69 180 VAL B N 1
ATOM 3683 C CA . VAL B 1 180 ? 13.633 -35.5 -12.93 1 98.69 180 VAL B CA 1
ATOM 3684 C C . VAL B 1 180 ? 14.672 -35.5 -14.055 1 98.69 180 VAL B C 1
ATOM 3686 O O . VAL B 1 180 ? 15.617 -36.281 -14.031 1 98.69 180 VAL B O 1
ATOM 3689 N N . HIS B 1 181 ? 14.461 -34.719 -15.031 1 98.5 181 HIS B N 1
ATOM 3690 C CA . HIS B 1 181 ? 15.438 -34.344 -16.031 1 98.5 181 HIS B CA 1
ATOM 3691 C C . HIS B 1 181 ? 15.766 -32.844 -15.945 1 98.5 181 HIS B C 1
ATOM 3693 O O . HIS B 1 181 ? 14.883 -32 -16.094 1 98.5 181 HIS B O 1
ATOM 3699 N N . SER B 1 182 ? 17.016 -32.5 -15.602 1 98.5 182 SER B N 1
ATOM 3700 C CA . SER B 1 182 ? 17.422 -31.094 -15.523 1 98.5 182 SER B CA 1
ATOM 3701 C C . SER B 1 182 ? 18.109 -30.656 -16.812 1 98.5 182 SER B C 1
ATOM 3703 O O . SER B 1 182 ? 18.766 -31.453 -17.484 1 98.5 182 SER B O 1
ATOM 3705 N N . THR B 1 183 ? 17.922 -29.438 -17.188 1 98.56 183 THR B N 1
ATOM 3706 C CA . THR B 1 183 ? 18.5 -28.922 -18.438 1 98.56 183 THR B CA 1
ATOM 3707 C C . THR B 1 183 ? 18.75 -27.422 -18.344 1 98.56 183 THR B C 1
ATOM 3709 O O . THR B 1 183 ? 18.172 -26.75 -17.5 1 98.56 183 THR B O 1
ATOM 3712 N N . GLN B 1 184 ? 19.625 -26.875 -19.141 1 98.25 184 GLN B N 1
ATOM 3713 C CA . GLN B 1 184 ? 19.844 -25.453 -19.312 1 98.25 184 GLN B CA 1
ATOM 3714 C C . GLN B 1 184 ? 19.344 -24.969 -20.672 1 98.25 184 GLN B C 1
ATOM 3716 O O . GLN B 1 184 ? 19.609 -23.828 -21.062 1 98.25 184 GLN B O 1
ATOM 3721 N N . ASP B 1 185 ? 18.594 -25.875 -21.328 1 98.19 185 ASP B N 1
ATOM 3722 C CA . ASP B 1 185 ? 17.984 -25.578 -22.625 1 98.19 185 ASP B CA 1
ATOM 3723 C C . ASP B 1 185 ? 16.469 -25.578 -22.531 1 98.19 185 ASP B C 1
ATOM 3725 O O . ASP B 1 185 ? 15.836 -26.625 -22.5 1 98.19 185 ASP B O 1
ATOM 3729 N N . ALA B 1 186 ? 15.922 -24.391 -22.656 1 98.31 186 ALA B N 1
ATOM 3730 C CA . ALA B 1 186 ? 14.477 -24.234 -22.484 1 98.31 186 ALA B CA 1
ATOM 3731 C C . ALA B 1 186 ? 13.711 -24.953 -23.594 1 98.31 186 ALA B C 1
ATOM 3733 O O . ALA B 1 186 ? 12.578 -25.391 -23.406 1 98.31 186 ALA B O 1
ATOM 3734 N N . ALA B 1 187 ? 14.312 -25.094 -24.75 1 98.5 187 ALA B N 1
ATOM 3735 C CA . ALA B 1 187 ? 13.68 -25.781 -25.859 1 98.5 187 ALA B CA 1
ATOM 3736 C C . ALA B 1 187 ? 13.398 -27.25 -25.5 1 98.5 187 ALA B C 1
ATOM 3738 O O . ALA B 1 187 ? 12.406 -27.812 -25.953 1 98.5 187 ALA B O 1
ATOM 3739 N N . GLU B 1 188 ? 14.234 -27.797 -24.75 1 98.5 188 GLU B N 1
ATOM 3740 C CA . GLU B 1 188 ? 14.039 -29.172 -24.297 1 98.5 188 GLU B CA 1
ATOM 3741 C C . GLU B 1 188 ? 12.789 -29.312 -23.438 1 98.5 188 GLU B C 1
ATOM 3743 O O . GLU B 1 188 ? 12.062 -30.297 -23.531 1 98.5 188 GLU B O 1
ATOM 3748 N N . VAL B 1 189 ? 12.539 -28.328 -22.594 1 98.69 189 VAL B N 1
ATOM 3749 C CA . VAL B 1 189 ? 11.352 -28.328 -21.75 1 98.69 189 VAL B CA 1
ATOM 3750 C C . VAL B 1 189 ? 10.094 -28.297 -22.625 1 98.69 189 VAL B C 1
ATOM 3752 O O . VAL B 1 189 ? 9.188 -29.125 -22.438 1 98.69 189 VAL B O 1
ATOM 3755 N N . ALA B 1 190 ? 10.086 -27.406 -23.594 1 98.19 190 ALA B N 1
ATOM 3756 C CA . ALA B 1 190 ? 8.93 -27.219 -24.453 1 98.19 190 ALA B CA 1
ATOM 3757 C C . ALA B 1 190 ? 8.672 -28.453 -25.312 1 98.19 190 ALA B C 1
ATOM 3759 O O . ALA B 1 190 ? 7.52 -28.781 -25.609 1 98.19 190 ALA B O 1
ATOM 3760 N N . GLY B 1 191 ? 9.75 -29.094 -25.672 1 97.56 191 GLY B N 1
ATOM 3761 C CA . GLY B 1 191 ? 9.625 -30.266 -26.531 1 97.56 191 GLY B CA 1
ATOM 3762 C C . GLY B 1 191 ? 9.18 -31.516 -25.781 1 97.56 191 GLY B C 1
ATOM 3763 O O . GLY B 1 191 ? 8.594 -32.406 -26.375 1 97.56 191 GLY B O 1
ATOM 3764 N N . ALA B 1 192 ? 9.367 -31.516 -24.531 1 97.75 192 ALA B N 1
ATOM 3765 C CA . ALA B 1 192 ? 9.148 -32.75 -23.781 1 97.75 192 ALA B CA 1
ATOM 3766 C C . ALA B 1 192 ? 7.879 -32.656 -22.938 1 97.75 192 ALA B C 1
ATOM 3768 O O . ALA B 1 192 ? 7.277 -33.656 -22.594 1 97.75 192 ALA B O 1
ATOM 3769 N N . ALA B 1 193 ? 7.465 -31.484 -22.562 1 98.62 193 ALA B N 1
ATOM 3770 C CA . ALA B 1 193 ? 6.383 -31.328 -21.609 1 98.62 193 ALA B CA 1
ATOM 3771 C C . ALA B 1 193 ? 5.16 -30.672 -22.25 1 98.62 193 ALA B C 1
ATOM 3773 O O . ALA B 1 193 ? 5.301 -29.828 -23.141 1 98.62 193 ALA B O 1
ATOM 3774 N N . ASN B 1 194 ? 3.965 -31.109 -21.75 1 98.69 194 ASN B N 1
ATOM 3775 C CA . ASN B 1 194 ? 2.742 -30.484 -22.234 1 98.69 194 ASN B CA 1
ATOM 3776 C C . ASN B 1 194 ? 1.969 -29.812 -21.094 1 98.69 194 ASN B C 1
ATOM 3778 O O . ASN B 1 194 ? 0.795 -29.484 -21.25 1 98.69 194 ASN B O 1
ATOM 3782 N N . LEU B 1 195 ? 2.473 -29.688 -19.953 1 98.88 195 LEU B N 1
ATOM 3783 C CA . LEU B 1 195 ? 2.113 -28.812 -18.828 1 98.88 195 LEU B CA 1
ATOM 3784 C C . LEU B 1 195 ? 3.332 -28.062 -18.312 1 98.88 195 LEU B C 1
ATOM 3786 O O . LEU B 1 195 ? 4.203 -28.641 -17.672 1 98.88 195 LEU B O 1
ATOM 3790 N N . ILE B 1 196 ? 3.398 -26.734 -18.594 1 98.94 196 ILE B N 1
ATOM 3791 C CA . ILE B 1 196 ? 4.609 -25.969 -18.344 1 98.94 196 ILE B CA 1
ATOM 3792 C C . ILE B 1 196 ? 4.301 -24.828 -17.375 1 98.94 196 ILE B C 1
ATOM 3794 O O . ILE B 1 196 ? 3.279 -24.156 -17.516 1 98.94 196 ILE B O 1
ATOM 3798 N N . VAL B 1 197 ? 5.133 -24.672 -16.375 1 98.88 197 VAL B N 1
ATOM 3799 C CA . VAL B 1 197 ? 5.047 -23.531 -15.453 1 98.88 197 VAL B CA 1
ATOM 3800 C C . VAL B 1 197 ? 6.32 -22.703 -15.547 1 98.88 197 VAL B C 1
ATOM 3802 O O . VAL B 1 197 ? 7.43 -23.234 -15.445 1 98.88 197 VAL B O 1
ATOM 3805 N N . CYS B 1 198 ? 6.137 -21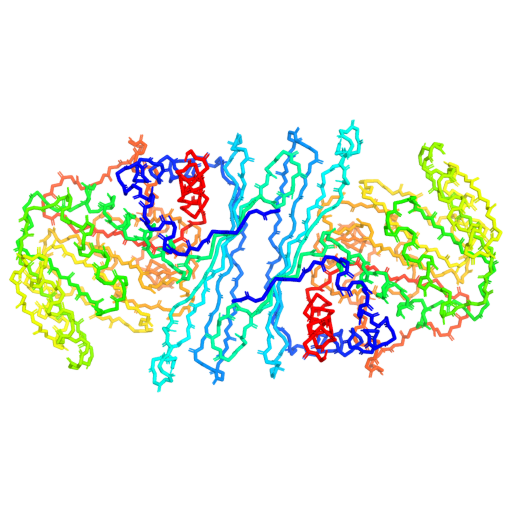.391 -15.773 1 98.56 198 CYS B N 1
ATOM 3806 C CA . CYS B 1 198 ? 7.254 -20.453 -15.797 1 98.56 198 CYS B CA 1
ATOM 3807 C C . CYS B 1 198 ? 7.281 -19.609 -14.523 1 98.56 198 CYS B C 1
ATOM 3809 O O . CYS B 1 198 ? 6.285 -18.984 -14.172 1 98.56 198 CYS B O 1
ATOM 3811 N N . THR B 1 199 ? 8.422 -19.609 -13.844 1 97.12 199 THR B N 1
ATOM 3812 C CA . THR B 1 199 ? 8.492 -18.953 -12.539 1 97.12 199 THR B CA 1
ATOM 3813 C C . THR B 1 199 ? 9.766 -18.125 -12.422 1 97.12 199 THR B C 1
ATOM 3815 O O . THR B 1 199 ? 10.422 -18.125 -11.375 1 97.12 199 THR B O 1
ATOM 3818 N N . THR B 1 200 ? 10.164 -17.422 -13.43 1 94.88 200 THR B N 1
ATOM 3819 C CA . THR B 1 200 ? 11.414 -16.672 -13.43 1 94.88 200 THR B CA 1
ATOM 3820 C C . THR B 1 200 ? 11.156 -15.172 -13.5 1 94.88 200 THR B C 1
ATOM 3822 O O . THR B 1 200 ? 10.234 -14.734 -14.18 1 94.88 200 THR B O 1
ATOM 3825 N N . PRO B 1 201 ? 12.008 -14.406 -12.805 1 91.69 201 PRO B N 1
ATOM 3826 C CA . PRO B 1 201 ? 11.93 -12.953 -12.977 1 91.69 201 PRO B CA 1
ATOM 3827 C C . PRO B 1 201 ? 12.695 -12.469 -14.203 1 91.69 201 PRO B C 1
ATOM 3829 O O . PRO B 1 201 ? 13.461 -11.5 -14.117 1 91.69 201 PRO B O 1
ATOM 3832 N N . SER B 1 202 ? 12.477 -13.148 -15.32 1 93.81 202 SER B N 1
ATOM 3833 C CA . SER B 1 202 ? 13.211 -12.859 -16.547 1 93.81 202 SER B CA 1
ATOM 3834 C C . SER B 1 202 ? 12.734 -11.555 -17.172 1 93.81 202 SER B C 1
ATOM 3836 O O . SER B 1 202 ? 11.633 -11.078 -16.875 1 93.81 202 SER B O 1
ATOM 3838 N N . ARG B 1 203 ? 13.602 -10.922 -17.922 1 93.94 203 ARG B N 1
ATOM 3839 C CA . ARG B 1 203 ? 13.234 -9.734 -18.672 1 93.94 203 ARG B CA 1
ATOM 3840 C C . ARG B 1 203 ? 13.305 -9.992 -20.188 1 93.94 203 ARG B C 1
ATOM 3842 O O . ARG B 1 203 ? 13.148 -9.07 -20.984 1 93.94 203 ARG B O 1
ATOM 3849 N N . GLN B 1 204 ? 13.57 -11.234 -20.516 1 95.94 204 GLN B N 1
ATOM 3850 C CA . GLN B 1 204 ? 13.547 -11.711 -21.891 1 95.94 204 GLN B CA 1
ATOM 3851 C C . GLN B 1 204 ? 12.758 -13.016 -22 1 95.94 204 GLN B C 1
ATOM 3853 O O . GLN B 1 204 ? 12.711 -13.805 -21.062 1 95.94 204 GLN B O 1
ATOM 3858 N N . ALA B 1 205 ? 12.305 -13.273 -23.219 1 97.88 205 ALA B N 1
ATOM 3859 C CA . ALA B 1 205 ? 11.539 -14.5 -23.438 1 97.88 205 ALA B CA 1
ATOM 3860 C C . ALA B 1 205 ? 12.422 -15.734 -23.25 1 97.88 205 ALA B C 1
ATOM 3862 O O . ALA B 1 205 ? 13.547 -15.781 -23.75 1 97.88 205 ALA B O 1
ATOM 3863 N N . LEU B 1 206 ? 11.898 -16.641 -22.562 1 98.31 206 LEU B N 1
ATOM 3864 C CA . LEU B 1 206 ? 12.57 -17.922 -22.359 1 98.31 206 LEU B CA 1
ATOM 3865 C C . LEU B 1 206 ? 11.953 -19 -23.234 1 98.31 206 LEU B C 1
ATOM 3867 O O . LEU B 1 206 ? 12.656 -19.891 -23.734 1 98.31 206 LEU B O 1
ATOM 3871 N N . LEU B 1 207 ? 10.625 -18.969 -23.391 1 98.44 207 LEU B N 1
ATOM 3872 C CA . LEU B 1 207 ? 9.898 -19.953 -24.188 1 98.44 207 LEU B CA 1
ATOM 3873 C C . LEU B 1 207 ? 9.438 -19.344 -25.516 1 98.44 207 LEU B C 1
ATOM 3875 O O . LEU B 1 207 ? 8.805 -18.297 -25.531 1 98.44 207 LEU B O 1
ATOM 3879 N N . HIS B 1 208 ? 9.695 -20.094 -26.547 1 98.25 208 HIS B N 1
ATOM 3880 C CA . HIS B 1 208 ? 9.367 -19.594 -27.875 1 98.25 208 HIS B CA 1
ATOM 3881 C C . HIS B 1 208 ? 8.25 -20.406 -28.516 1 98.25 208 HIS B C 1
ATOM 3883 O O . HIS B 1 208 ? 8.156 -21.609 -28.297 1 98.25 208 HIS B O 1
ATOM 3889 N N . SER B 1 209 ? 7.5 -19.75 -29.328 1 98.12 209 SER B N 1
ATOM 3890 C CA . SER B 1 209 ? 6.266 -20.297 -29.875 1 98.12 209 SER B CA 1
ATOM 3891 C C . SER B 1 209 ? 6.523 -21.594 -30.641 1 98.12 209 SER B C 1
ATOM 3893 O O . SER B 1 209 ? 5.816 -22.578 -30.438 1 98.12 209 SER B O 1
ATOM 3895 N N . ASP B 1 210 ? 7.562 -21.625 -31.422 1 97.44 210 ASP B N 1
ATOM 3896 C CA . ASP B 1 210 ? 7.816 -22.75 -32.312 1 97.44 210 ASP B CA 1
ATOM 3897 C C . ASP B 1 210 ? 8.258 -23.984 -31.547 1 97.44 210 ASP B C 1
ATOM 3899 O O . ASP B 1 210 ? 8.258 -25.094 -32.062 1 97.44 210 ASP B O 1
ATOM 3903 N N . TRP B 1 211 ? 8.602 -23.75 -30.328 1 98.5 211 TRP B N 1
ATOM 3904 C CA . TRP B 1 211 ? 9.086 -24.859 -29.531 1 98.5 211 TRP B CA 1
ATOM 3905 C C . TRP B 1 211 ? 7.922 -25.625 -28.906 1 98.5 211 TRP B C 1
ATOM 3907 O O . TRP B 1 211 ? 8.062 -26.812 -28.562 1 98.5 211 TRP B O 1
ATOM 3917 N N . VAL B 1 212 ? 6.777 -25 -28.672 1 98.38 212 VAL B N 1
ATOM 3918 C CA . VAL B 1 212 ? 5.695 -25.5 -27.828 1 98.38 212 VAL B CA 1
ATOM 3919 C C . VAL B 1 212 ? 4.816 -26.453 -28.641 1 98.38 212 VAL B C 1
ATOM 3921 O O . VAL B 1 212 ? 4.395 -26.125 -29.75 1 98.38 212 VAL B O 1
ATOM 3924 N N . GLN B 1 213 ? 4.488 -27.547 -28.078 1 97.56 213 GLN B N 1
ATOM 3925 C CA . GLN B 1 213 ? 3.693 -28.594 -28.719 1 97.56 213 GLN B CA 1
ATOM 3926 C C . GLN B 1 213 ? 2.207 -28.25 -28.688 1 97.56 213 GLN B C 1
ATOM 3928 O O . GLN B 1 213 ? 1.735 -27.578 -27.75 1 97.56 213 GLN B O 1
ATOM 3933 N N . PRO B 1 214 ? 1.503 -28.781 -29.734 1 97.31 214 PRO B N 1
ATOM 3934 C CA . PRO B 1 214 ? 0.047 -28.688 -29.594 1 97.31 214 PRO B CA 1
ATOM 3935 C C . PRO B 1 214 ? -0.475 -29.344 -28.328 1 97.31 214 PRO B C 1
ATOM 3937 O O . PRO B 1 214 ? 0.086 -30.344 -27.875 1 97.31 214 PRO B O 1
ATOM 3940 N N . GLY B 1 215 ? -1.501 -28.766 -27.734 1 98.31 215 GLY B N 1
ATOM 3941 C CA . GLY B 1 215 ? -2.141 -29.344 -26.578 1 98.31 215 GLY B CA 1
ATOM 3942 C C . GLY B 1 215 ? -1.536 -28.875 -25.266 1 98.31 215 GLY B C 1
ATOM 3943 O O . GLY B 1 215 ? -2.057 -29.188 -24.188 1 98.31 215 GLY B O 1
ATOM 3944 N N . THR B 1 216 ? -0.508 -28.031 -25.297 1 98.69 216 THR B N 1
ATOM 3945 C CA . THR B 1 216 ? 0.24 -27.625 -24.109 1 98.69 216 THR B CA 1
ATOM 3946 C C . THR B 1 216 ? -0.536 -26.578 -23.312 1 98.69 216 THR B C 1
ATOM 3948 O O . THR B 1 216 ? -1.17 -25.703 -23.906 1 98.69 216 THR B O 1
ATOM 3951 N N . HIS B 1 217 ? -0.541 -26.75 -22 1 98.88 217 HIS B N 1
ATOM 3952 C CA . HIS B 1 217 ? -0.95 -25.688 -21.094 1 98.88 217 HIS B CA 1
ATOM 3953 C C . HIS B 1 217 ? 0.259 -25.016 -20.453 1 98.88 217 HIS B C 1
ATOM 3955 O O . HIS B 1 217 ? 1.191 -25.688 -20.016 1 98.88 217 HIS B O 1
ATOM 3961 N N . ILE B 1 218 ? 0.225 -23.656 -20.422 1 98.94 218 ILE B N 1
ATOM 3962 C CA . ILE B 1 218 ? 1.309 -22.891 -19.812 1 98.94 218 ILE B CA 1
ATOM 3963 C C . ILE B 1 218 ? 0.753 -22 -18.719 1 98.94 218 ILE B C 1
ATOM 3965 O O . ILE B 1 218 ? -0.204 -21.25 -18.922 1 98.94 218 ILE B O 1
ATOM 3969 N N . THR B 1 219 ? 1.271 -22.141 -17.531 1 98.88 219 THR B N 1
ATOM 3970 C CA . THR B 1 219 ? 1.073 -21.172 -16.453 1 98.88 219 THR B CA 1
ATOM 3971 C C . THR B 1 219 ? 2.309 -20.297 -16.281 1 98.88 219 THR B C 1
ATOM 3973 O O . THR B 1 219 ? 3.391 -20.797 -15.961 1 98.88 219 THR B O 1
ATOM 3976 N N . ALA B 1 220 ? 2.15 -19.031 -16.516 1 98.75 220 ALA B N 1
ATOM 3977 C CA . ALA B 1 220 ? 3.252 -18.094 -16.359 1 98.75 220 ALA B CA 1
ATOM 3978 C C . ALA B 1 220 ? 3.039 -17.188 -15.141 1 98.75 220 ALA B C 1
ATOM 3980 O O . ALA B 1 220 ? 2.031 -16.484 -15.047 1 98.75 220 ALA B O 1
ATOM 3981 N N . VAL B 1 221 ? 4.023 -17.203 -14.203 1 97.5 221 VAL B N 1
ATOM 3982 C CA . VAL B 1 221 ? 3.814 -16.469 -12.961 1 97.5 221 VAL B CA 1
ATOM 3983 C C . VAL B 1 221 ? 4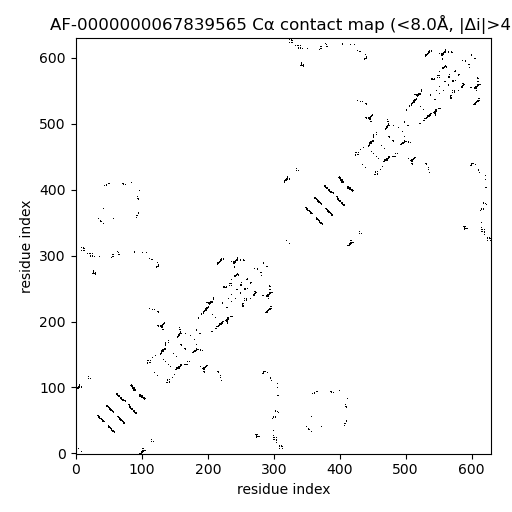.969 -15.484 -12.742 1 97.5 221 VAL B C 1
ATOM 3985 O O . VAL B 1 221 ? 4.902 -14.633 -11.852 1 97.5 221 VAL B O 1
ATOM 3988 N N . GLY B 1 222 ? 5.961 -15.438 -13.531 1 94.5 222 GLY B N 1
ATOM 3989 C CA . GLY B 1 222 ? 7.184 -14.695 -13.258 1 94.5 222 GLY B CA 1
ATOM 3990 C C . GLY B 1 222 ? 7.094 -13.234 -13.656 1 94.5 222 GLY B C 1
ATOM 3991 O O . GLY B 1 222 ? 7.797 -12.391 -13.094 1 94.5 222 GLY B O 1
ATOM 3992 N N . ALA B 1 223 ? 6.34 -12.906 -14.648 1 93.5 223 ALA B N 1
ATOM 3993 C CA . ALA B 1 223 ? 6.234 -11.539 -15.148 1 93.5 223 ALA B CA 1
ATOM 3994 C C . ALA B 1 223 ? 5.223 -10.734 -14.336 1 93.5 223 ALA B C 1
ATOM 3996 O O . ALA B 1 223 ? 4.223 -10.258 -14.875 1 93.5 223 ALA B O 1
ATOM 3997 N N . ASP B 1 224 ? 5.645 -10.414 -13.07 1 89.56 224 ASP B N 1
ATOM 3998 C CA . ASP B 1 224 ? 4.707 -9.82 -12.125 1 89.56 224 ASP B CA 1
ATOM 3999 C C . ASP B 1 224 ? 4.961 -8.32 -11.969 1 89.56 224 ASP B C 1
ATOM 4001 O O . ASP B 1 224 ? 4.441 -7.691 -11.047 1 89.56 224 ASP B O 1
ATOM 4005 N N . ALA B 1 225 ? 5.848 -7.762 -12.742 1 89.12 225 ALA B N 1
ATOM 4006 C CA . ALA B 1 225 ? 6.172 -6.34 -12.727 1 89.12 225 ALA B CA 1
ATOM 4007 C C . ALA B 1 225 ? 6.527 -5.844 -14.125 1 89.12 225 ALA B C 1
ATOM 4009 O O . ALA B 1 225 ? 6.859 -6.641 -15.008 1 89.12 225 ALA B O 1
ATOM 4010 N N . PRO B 1 226 ? 6.504 -4.512 -14.297 1 89.38 226 PRO B N 1
ATOM 4011 C CA . PRO B 1 226 ? 6.844 -3.969 -15.617 1 89.38 226 PRO B CA 1
ATOM 4012 C C . PRO B 1 226 ? 8.234 -4.391 -16.094 1 89.38 226 PRO B C 1
ATOM 4014 O O . PRO B 1 226 ? 9.188 -4.395 -15.305 1 89.38 226 PRO B O 1
ATOM 4017 N N . GLY B 1 227 ? 8.258 -4.789 -17.312 1 90.88 227 GLY B N 1
ATOM 4018 C CA . GLY B 1 227 ? 9.531 -5.117 -17.922 1 90.88 227 GLY B CA 1
ATOM 4019 C C . GLY B 1 227 ? 9.859 -6.598 -17.859 1 90.88 227 GLY B C 1
ATOM 4020 O O . GLY B 1 227 ? 10.703 -7.082 -18.625 1 90.88 227 GLY B O 1
ATOM 4021 N N . LYS B 1 228 ? 9.242 -7.312 -17.031 1 93.06 228 LYS B N 1
ATOM 4022 C CA . LYS B 1 228 ? 9.477 -8.75 -16.938 1 93.06 228 LYS B CA 1
ATOM 4023 C C . LYS B 1 228 ? 8.766 -9.5 -18.062 1 93.06 228 LYS B C 1
ATOM 4025 O O . LYS B 1 228 ? 7.699 -9.086 -18.516 1 93.06 228 LYS B O 1
ATOM 4030 N N . GLN B 1 229 ? 9.445 -10.617 -18.438 1 97.12 229 GLN B N 1
ATOM 4031 C CA . GLN B 1 229 ? 8.914 -11.414 -19.547 1 97.12 229 GLN B CA 1
ATOM 4032 C C . GLN B 1 229 ? 9.5 -12.828 -19.531 1 97.12 229 GLN B C 1
ATOM 4034 O O . GLN B 1 229 ? 10.703 -13.008 -19.344 1 97.12 229 GLN B O 1
ATOM 4039 N N . GLU B 1 230 ? 8.609 -13.781 -19.703 1 98.25 230 GLU B N 1
ATOM 4040 C CA . GLU B 1 230 ? 9.055 -15.172 -19.781 1 98.25 230 GLU B CA 1
ATOM 4041 C C . GLU B 1 230 ? 8.688 -15.797 -21.125 1 98.25 230 GLU B C 1
ATOM 4043 O O . GLU B 1 230 ? 9.336 -16.75 -21.562 1 98.25 230 GLU B O 1
ATOM 4048 N N . LEU B 1 231 ? 7.676 -15.273 -21.797 1 98.69 231 LEU B N 1
ATOM 4049 C CA . LEU B 1 231 ? 7.141 -15.906 -23 1 98.69 231 LEU B CA 1
ATOM 4050 C C . LEU B 1 231 ? 7.32 -15.008 -24.219 1 98.69 231 LEU B C 1
ATOM 4052 O O . LEU B 1 231 ? 7.133 -13.789 -24.125 1 98.69 231 LEU B O 1
ATOM 4056 N N . ASP B 1 232 ? 7.57 -15.641 -25.344 1 97.56 232 ASP B N 1
ATOM 4057 C CA . ASP B 1 232 ? 7.5 -14.984 -26.641 1 97.56 232 ASP B CA 1
ATOM 4058 C C . ASP B 1 232 ? 6.082 -14.492 -26.938 1 97.56 232 ASP B C 1
ATOM 4060 O O . ASP B 1 232 ? 5.121 -15.258 -26.828 1 97.56 232 ASP B O 1
ATOM 4064 N N . PRO B 1 233 ? 6.02 -13.188 -27.312 1 98.25 233 PRO B N 1
ATOM 4065 C CA . PRO B 1 233 ? 4.676 -12.688 -27.625 1 98.25 233 PRO B CA 1
ATOM 4066 C C . PRO B 1 233 ? 3.961 -13.531 -28.672 1 98.25 233 PRO B C 1
ATOM 4068 O O . PRO B 1 233 ? 2.734 -13.648 -28.656 1 98.25 233 PRO B O 1
ATOM 4071 N N . ALA B 1 234 ? 4.672 -14.078 -29.578 1 98.44 234 ALA B N 1
ATOM 4072 C CA . ALA B 1 234 ? 4.078 -14.93 -30.594 1 98.44 234 ALA B CA 1
ATOM 4073 C C . ALA B 1 234 ? 3.432 -16.172 -29.969 1 98.44 234 ALA B C 1
ATOM 4075 O O . ALA B 1 234 ? 2.43 -16.672 -30.484 1 98.44 234 ALA B O 1
ATOM 4076 N N . LEU B 1 235 ? 4.031 -16.656 -28.922 1 98.62 235 LEU B N 1
ATOM 4077 C CA . LEU B 1 235 ? 3.471 -17.797 -28.203 1 98.62 235 LEU B CA 1
ATOM 4078 C C . LEU B 1 235 ? 2.148 -17.422 -27.531 1 98.62 235 LEU B C 1
ATOM 4080 O O . LEU B 1 235 ? 1.188 -18.188 -27.578 1 98.62 235 LEU B O 1
ATOM 4084 N N . VAL B 1 236 ? 2.123 -16.25 -26.938 1 98.75 236 VAL B N 1
ATOM 4085 C CA . VAL B 1 236 ? 0.894 -15.758 -26.344 1 98.75 236 VAL B CA 1
ATOM 4086 C C . VAL B 1 236 ? -0.21 -15.68 -27.391 1 98.75 236 VAL B C 1
ATOM 4088 O O . VAL B 1 236 ? -1.335 -16.125 -27.156 1 98.75 236 VAL B O 1
ATOM 4091 N N . ALA B 1 237 ? 0.131 -15.195 -28.531 1 98.44 237 ALA B N 1
ATOM 4092 C CA . ALA B 1 237 ? -0.823 -15.008 -29.609 1 98.44 237 ALA B CA 1
ATOM 4093 C C . ALA B 1 237 ? -1.305 -16.344 -30.172 1 98.44 237 ALA B C 1
ATOM 4095 O O . ALA B 1 237 ? -2.416 -16.438 -30.688 1 98.44 237 ALA B O 1
ATOM 4096 N N . ARG B 1 238 ? -0.51 -17.328 -30.094 1 98.31 238 ARG B N 1
ATOM 4097 C CA . ARG B 1 238 ? -0.829 -18.656 -30.625 1 98.31 238 ARG B CA 1
ATOM 4098 C C . ARG B 1 238 ? -1.785 -19.406 -29.703 1 98.31 238 ARG B C 1
ATOM 4100 O O . ARG B 1 238 ? -2.432 -20.359 -30.125 1 98.31 238 ARG B O 1
ATOM 4107 N N . ALA B 1 239 ? -1.889 -19.016 -28.469 1 98.56 239 ALA B N 1
ATOM 4108 C CA . ALA B 1 239 ? -2.744 -19.703 -27.5 1 98.56 239 ALA B CA 1
ATOM 4109 C C . ALA B 1 239 ? -4.215 -19.609 -27.906 1 98.56 239 ALA B C 1
ATOM 4111 O O . ALA B 1 239 ? -4.684 -18.531 -28.312 1 98.56 239 ALA B O 1
ATOM 4112 N N . ASP B 1 240 ? -4.934 -20.703 -27.828 1 98.38 240 ASP B N 1
ATOM 4113 C CA . ASP B 1 240 ? -6.359 -20.75 -28.125 1 98.38 240 ASP B CA 1
ATOM 4114 C C . ASP B 1 240 ? -7.184 -20.109 -27.016 1 98.38 240 ASP B C 1
ATOM 4116 O O . ASP B 1 240 ? -8.273 -19.578 -27.281 1 98.38 240 ASP B O 1
ATOM 4120 N N . ARG B 1 241 ? -6.73 -20.25 -25.844 1 98.44 241 ARG B N 1
ATOM 4121 C CA . ARG B 1 241 ? -7.332 -19.641 -24.656 1 98.44 241 ARG B CA 1
ATOM 4122 C C . ARG B 1 241 ? -6.293 -18.875 -23.844 1 98.44 241 ARG B C 1
ATOM 4124 O O . ARG B 1 241 ? -5.25 -19.422 -23.484 1 98.44 241 ARG B O 1
ATOM 4131 N N . ILE B 1 242 ? -6.574 -17.594 -23.641 1 98.81 242 ILE B N 1
ATOM 4132 C CA . ILE B 1 242 ? -5.695 -16.766 -22.828 1 98.81 242 ILE B CA 1
ATOM 4133 C C . ILE B 1 242 ? -6.43 -16.344 -21.547 1 98.81 242 ILE B C 1
ATOM 4135 O O . ILE B 1 242 ? -7.289 -15.453 -21.594 1 98.81 242 ILE B O 1
ATOM 4139 N N . ILE B 1 243 ? -6.086 -16.984 -20.5 1 98.81 243 ILE B N 1
ATOM 4140 C CA . ILE B 1 243 ? -6.707 -16.719 -19.219 1 98.81 243 ILE B CA 1
ATOM 4141 C C . ILE B 1 243 ? -5.781 -15.844 -18.375 1 98.81 243 ILE B C 1
ATOM 4143 O O . ILE B 1 243 ? -4.578 -16.109 -18.281 1 98.81 243 ILE B O 1
ATOM 4147 N N . VAL B 1 244 ? -6.328 -14.797 -17.75 1 98.75 244 VAL B N 1
ATOM 4148 C CA . VAL B 1 244 ? -5.559 -13.898 -16.891 1 98.75 244 VAL B CA 1
ATOM 4149 C C . VAL B 1 244 ? -6.219 -13.812 -15.516 1 98.75 244 VAL B C 1
ATOM 4151 O O . VAL B 1 244 ? -7.418 -14.062 -15.383 1 98.75 244 VAL B O 1
ATOM 4154 N N . ASP B 1 245 ? -5.402 -13.547 -14.516 1 98.38 245 ASP B N 1
ATOM 4155 C CA . ASP B 1 245 ? -6.016 -13.391 -13.195 1 98.38 245 ASP B CA 1
ATOM 4156 C C . ASP B 1 245 ? -6.734 -12.047 -13.086 1 98.38 245 ASP B C 1
ATOM 4158 O O . ASP B 1 245 ? -7.684 -11.906 -12.305 1 98.38 245 ASP B O 1
ATOM 4162 N N . ALA B 1 246 ? -6.262 -11.055 -13.781 1 98 246 ALA B N 1
ATOM 4163 C CA . ALA B 1 246 ? -6.883 -9.734 -13.875 1 98 246 ALA B CA 1
ATOM 4164 C C . ALA B 1 246 ? -6.531 -9.055 -15.195 1 98 246 ALA B C 1
ATOM 4166 O O . ALA B 1 246 ? -5.367 -8.742 -15.453 1 98 246 ALA B O 1
ATOM 4167 N N . ILE B 1 247 ? -7.527 -8.727 -15.992 1 98 247 ILE B N 1
ATOM 4168 C CA . ILE B 1 247 ? -7.297 -8.117 -17.297 1 98 247 ILE B CA 1
ATOM 4169 C C . ILE B 1 247 ? -6.582 -6.781 -17.125 1 98 247 ILE B C 1
ATOM 4171 O O . ILE B 1 247 ? -5.566 -6.523 -17.781 1 98 247 ILE B O 1
ATOM 4175 N N . ALA B 1 248 ? -7.055 -5.984 -16.219 1 96.38 248 ALA B N 1
ATOM 4176 C CA . ALA B 1 248 ? -6.5 -4.652 -16 1 96.38 248 ALA B CA 1
ATOM 4177 C C . ALA B 1 248 ? -5.031 -4.723 -15.609 1 96.38 248 ALA B C 1
ATOM 4179 O O . ALA B 1 248 ? -4.199 -3.986 -16.141 1 96.38 248 ALA B O 1
ATOM 4180 N N . GLN B 1 249 ? -4.707 -5.566 -14.734 1 96.12 249 GLN B N 1
ATOM 4181 C CA . GLN B 1 249 ? -3.348 -5.668 -14.219 1 96.12 249 GLN B CA 1
ATOM 4182 C C . GLN B 1 249 ? -2.42 -6.336 -15.227 1 96.12 249 GLN B C 1
ATOM 4184 O O . GLN B 1 249 ? -1.315 -5.848 -15.477 1 96.12 249 GLN B O 1
ATOM 4189 N N . CYS B 1 250 ? -2.84 -7.426 -15.789 1 97.38 250 CYS B N 1
ATOM 4190 C CA . CYS B 1 250 ? -2.018 -8.164 -16.75 1 97.38 250 CYS B CA 1
ATOM 4191 C C . CYS B 1 250 ? -1.741 -7.332 -17.984 1 97.38 250 CYS B C 1
ATOM 4193 O O . CYS B 1 250 ? -0.699 -7.488 -18.625 1 97.38 250 CYS B O 1
ATOM 4195 N N . SER B 1 251 ? -2.645 -6.426 -18.281 1 96.5 251 SER B N 1
ATOM 4196 C CA . SER B 1 251 ? -2.457 -5.574 -19.453 1 96.5 251 SER B CA 1
ATOM 4197 C C . SER B 1 251 ? -1.362 -4.539 -19.219 1 96.5 251 SER B C 1
ATOM 4199 O O . SER B 1 251 ? -0.773 -4.02 -20.172 1 96.5 251 SER B O 1
ATOM 4201 N N . GLN B 1 252 ? -1.112 -4.312 -17.938 1 94.38 252 GLN B N 1
ATOM 4202 C CA . GLN B 1 252 ? -0.072 -3.348 -17.594 1 94.38 252 GLN B CA 1
ATOM 4203 C C . GLN B 1 252 ? 1.301 -4.012 -17.547 1 94.38 252 GLN B C 1
ATOM 4205 O O . GLN B 1 252 ? 2.301 -3.414 -17.938 1 94.38 252 GLN B O 1
ATOM 4210 N N . TYR B 1 253 ? 1.197 -5.117 -16.859 1 89.38 253 TYR B N 1
ATOM 4211 C CA . TYR B 1 253 ? 2.41 -5.922 -16.766 1 89.38 253 TYR B CA 1
ATOM 4212 C C . TYR B 1 253 ? 2.076 -7.41 -16.734 1 89.38 253 TYR B C 1
ATOM 4214 O O . TYR B 1 253 ? 0.913 -7.789 -16.578 1 89.38 253 TYR B O 1
ATOM 4222 N N . GLY B 1 254 ? 2.711 -8.32 -17.297 1 92.06 254 GLY B N 1
ATOM 4223 C CA . GLY B 1 254 ? 2.537 -9.742 -17.578 1 92.06 254 GLY B CA 1
ATOM 4224 C C . GLY B 1 254 ? 2.947 -10.125 -18.984 1 92.06 254 GLY B C 1
ATOM 4225 O O . GLY B 1 254 ? 3.404 -9.281 -19.75 1 92.06 254 GLY B O 1
ATOM 4226 N N . GLU B 1 255 ? 2.643 -11.398 -19.172 1 97.94 255 GLU B N 1
ATOM 4227 C CA . GLU B 1 255 ? 2.988 -11.898 -20.5 1 97.94 255 GLU B CA 1
ATOM 4228 C C . GLU B 1 255 ? 2.098 -11.281 -21.578 1 97.94 255 GLU B C 1
ATOM 4230 O O . GLU B 1 255 ? 2.572 -10.938 -22.656 1 97.94 255 GLU B O 1
ATOM 4235 N N . VAL B 1 256 ? 0.848 -11.055 -21.234 1 98.25 256 VAL B N 1
ATOM 4236 C CA . VAL B 1 256 ? -0.093 -10.57 -22.25 1 98.25 256 VAL B CA 1
ATOM 4237 C C . VAL B 1 256 ? 0.19 -9.102 -22.562 1 98.25 256 VAL B C 1
ATOM 4239 O O . VAL B 1 256 ? -0.139 -8.617 -23.641 1 98.25 256 VAL B O 1
ATOM 4242 N N . ALA B 1 257 ? 0.744 -8.344 -21.547 1 97.94 257 ALA B N 1
ATOM 4243 C CA . ALA B 1 257 ? 1.066 -6.938 -21.781 1 97.94 257 ALA B CA 1
ATOM 4244 C C . ALA B 1 257 ? 2.008 -6.781 -22.969 1 97.94 257 ALA B C 1
ATOM 4246 O O . ALA B 1 257 ? 1.856 -5.855 -23.781 1 97.94 257 ALA B O 1
ATOM 4247 N N . HIS B 1 258 ? 2.953 -7.668 -23.109 1 97.56 258 HIS B N 1
ATOM 4248 C CA . HIS B 1 258 ? 3.898 -7.645 -24.219 1 97.56 258 HIS B CA 1
ATOM 4249 C C . HIS B 1 258 ? 3.201 -7.934 -25.531 1 97.56 258 HIS B C 1
ATOM 4251 O O . HIS B 1 258 ? 3.471 -7.273 -26.547 1 97.56 258 HIS B O 1
ATOM 4257 N N . ALA B 1 259 ? 2.348 -8.906 -25.5 1 98.25 259 ALA B N 1
ATOM 4258 C CA . ALA B 1 259 ? 1.622 -9.273 -26.719 1 98.25 259 ALA B CA 1
ATOM 4259 C C . ALA B 1 259 ? 0.652 -8.172 -27.141 1 98.25 259 ALA B C 1
ATOM 4261 O O . ALA B 1 259 ? 0.504 -7.887 -28.328 1 98.25 259 ALA B O 1
ATOM 4262 N N . LEU B 1 260 ? -0.039 -7.562 -26.188 1 98.19 260 LEU B N 1
ATOM 4263 C CA . LEU B 1 260 ? -0.908 -6.422 -26.453 1 98.19 260 LEU B CA 1
ATOM 4264 C C . LEU B 1 260 ? -0.111 -5.25 -27.016 1 98.19 260 LEU B C 1
ATOM 4266 O O . LEU B 1 260 ? -0.521 -4.637 -28 1 98.19 260 LEU B O 1
ATOM 4270 N N . GLY B 1 261 ? 0.979 -5 -26.422 1 96.94 261 GLY B N 1
ATOM 4271 C CA . GLY B 1 261 ? 1.812 -3.869 -26.797 1 96.94 261 GLY B CA 1
ATOM 4272 C C . GLY B 1 261 ? 2.293 -3.934 -28.234 1 96.94 261 GLY B C 1
ATOM 4273 O O . GLY B 1 261 ? 2.428 -2.904 -28.891 1 96.94 261 GLY B O 1
ATOM 4274 N N . CYS B 1 262 ? 2.555 -5.102 -28.703 1 96.69 262 CYS B N 1
ATOM 4275 C CA . CYS B 1 262 ? 3.057 -5.234 -30.062 1 96.69 262 CYS B CA 1
ATOM 4276 C C . CYS B 1 262 ? 1.926 -5.57 -31.031 1 96.69 262 CYS B C 1
ATOM 4278 O O . CYS B 1 262 ? 2.174 -5.895 -32.188 1 96.69 262 CYS B O 1
ATOM 4280 N N . GLY B 1 263 ? 0.712 -5.629 -30.5 1 97.5 263 GLY B N 1
ATOM 4281 C CA . GLY B 1 263 ? -0.463 -5.738 -31.344 1 97.5 263 GLY B CA 1
ATOM 4282 C C . GLY B 1 263 ? -0.748 -7.164 -31.797 1 97.5 263 GLY B C 1
ATOM 4283 O O . GLY B 1 263 ? -1.479 -7.383 -32.75 1 97.5 263 GLY B O 1
ATOM 4284 N N . ARG B 1 264 ? -0.251 -8.102 -31.156 1 97.56 264 ARG B N 1
ATOM 4285 C CA . ARG B 1 264 ? -0.414 -9.492 -31.578 1 97.56 264 ARG B CA 1
ATOM 4286 C C . ARG B 1 264 ? -1.726 -10.07 -31.047 1 97.56 264 ARG B C 1
ATOM 4288 O O . ARG B 1 264 ? -2.221 -11.07 -31.578 1 97.56 264 ARG B O 1
ATOM 4295 N N . ILE B 1 265 ? -2.154 -9.484 -30 1 98.31 265 ILE B N 1
ATOM 4296 C CA . ILE B 1 265 ? -3.465 -9.875 -29.484 1 98.31 265 ILE B CA 1
ATOM 4297 C C . ILE B 1 265 ? -4.27 -8.625 -29.125 1 98.31 265 ILE B C 1
ATOM 4299 O O . ILE B 1 265 ? -3.732 -7.516 -29.109 1 98.31 265 ILE B O 1
ATOM 4303 N N . ASP B 1 266 ? -5.574 -8.875 -28.906 1 97.56 266 ASP B N 1
ATOM 4304 C CA . ASP B 1 266 ? -6.477 -7.832 -28.422 1 97.56 266 ASP B CA 1
ATOM 4305 C C . ASP B 1 266 ? -7.008 -8.164 -27.031 1 97.56 266 ASP B C 1
ATOM 4307 O O . ASP B 1 266 ? -7.141 -9.336 -26.672 1 97.56 266 ASP B O 1
ATOM 4311 N N . ALA B 1 267 ? -7.359 -7.121 -26.344 1 96.75 267 ALA B N 1
ATOM 4312 C CA . ALA B 1 267 ? -7.824 -7.281 -24.969 1 96.75 267 ALA B CA 1
ATOM 4313 C C . ALA B 1 267 ? -9.086 -8.141 -24.906 1 96.75 267 ALA B C 1
ATOM 4315 O O . ALA B 1 267 ? -9.32 -8.828 -23.922 1 96.75 267 ALA B O 1
ATOM 4316 N N . ASN B 1 268 ? -9.875 -8.102 -25.938 1 96.75 268 ASN B N 1
ATOM 4317 C CA . ASN B 1 268 ? -11.133 -8.844 -25.938 1 96.75 268 ASN B CA 1
ATOM 4318 C C . ASN B 1 268 ? -10.891 -10.344 -26 1 96.75 268 ASN B C 1
ATOM 4320 O O . ASN B 1 268 ? -11.82 -11.133 -25.797 1 96.75 268 ASN B O 1
ATOM 4324 N N . GLN B 1 269 ? -9.641 -10.773 -26.297 1 97.5 269 GLN B N 1
ATOM 4325 C CA . GLN B 1 269 ? -9.289 -12.188 -26.312 1 97.5 269 GLN B CA 1
ATOM 4326 C C . GLN B 1 269 ? -9.008 -12.703 -24.906 1 97.5 269 GLN B C 1
ATOM 4328 O O . GLN B 1 269 ? -8.891 -13.914 -24.703 1 97.5 269 GLN B O 1
ATOM 4333 N N . LEU B 1 270 ? -8.859 -11.805 -24 1 98.56 270 LEU B N 1
ATOM 4334 C CA . LEU B 1 270 ? -8.484 -12.172 -22.641 1 98.56 270 LEU B CA 1
ATOM 4335 C C . LEU B 1 270 ? -9.711 -12.578 -21.828 1 98.56 270 LEU B C 1
ATOM 4337 O O . LEU B 1 270 ? -10.766 -11.945 -21.938 1 98.56 270 LEU B O 1
ATOM 4341 N N . ILE B 1 271 ? -9.562 -13.648 -21.109 1 98.56 271 ILE B N 1
ATOM 4342 C CA . ILE B 1 271 ? -10.602 -14.109 -20.203 1 98.56 271 ILE B CA 1
ATOM 4343 C C . ILE B 1 271 ? -10.062 -14.133 -18.766 1 98.56 271 ILE B C 1
ATOM 4345 O O . ILE B 1 271 ? -8.984 -14.664 -18.516 1 98.56 271 ILE B O 1
ATOM 4349 N N . GLU B 1 272 ? -10.781 -13.586 -17.844 1 98.75 272 GLU B N 1
ATOM 4350 C CA . GLU B 1 272 ? -10.344 -13.602 -16.453 1 98.75 272 GLU B CA 1
ATOM 4351 C C . GLU B 1 272 ? -10.602 -14.961 -15.812 1 98.75 272 GLU B C 1
ATOM 4353 O O . GLU B 1 272 ? -11.641 -15.578 -16.047 1 98.75 272 GLU B O 1
ATOM 4358 N N . LEU B 1 273 ? -9.703 -15.359 -14.977 1 98.81 273 LEU B N 1
ATOM 4359 C CA . LEU B 1 273 ? -9.797 -16.625 -14.258 1 98.81 273 LEU B CA 1
ATOM 4360 C C . LEU B 1 273 ? -11.102 -16.703 -13.469 1 98.81 273 LEU B C 1
ATOM 4362 O O . LEU B 1 273 ? -11.734 -17.766 -13.43 1 98.81 273 LEU B O 1
ATOM 4366 N N . GLY B 1 274 ? -11.516 -15.609 -12.805 1 98.81 274 GLY B N 1
ATOM 4367 C CA . GLY B 1 274 ? -12.766 -15.594 -12.062 1 98.81 274 GLY B CA 1
ATOM 4368 C C . GLY B 1 274 ? -13.977 -15.859 -12.938 1 98.81 274 GLY B C 1
ATOM 4369 O O . GLY B 1 274 ? -14.93 -16.516 -12.508 1 98.81 274 GLY B O 1
ATOM 4370 N N . THR B 1 275 ? -13.953 -15.344 -14.172 1 98.75 275 THR B N 1
ATOM 4371 C CA . THR B 1 275 ? -15.031 -15.57 -15.125 1 98.75 275 THR B CA 1
ATOM 4372 C C . THR B 1 275 ? -15.094 -17.047 -15.531 1 98.75 275 THR B C 1
ATOM 4374 O O . THR B 1 275 ? -16.172 -17.609 -15.641 1 98.75 275 THR B O 1
ATOM 4377 N N . LEU B 1 276 ? -13.93 -17.609 -15.742 1 98.62 276 LEU B N 1
ATOM 4378 C CA . LEU B 1 276 ? -13.852 -19.031 -16.062 1 98.62 276 LEU B CA 1
ATOM 4379 C C . LEU B 1 276 ? -14.375 -19.891 -14.906 1 98.62 276 LEU B C 1
ATOM 4381 O O . LEU B 1 276 ? -15.156 -20.812 -15.117 1 98.62 276 LEU B O 1
ATOM 4385 N N . LEU B 1 277 ? -14 -19.578 -13.695 1 98.75 277 LEU B N 1
ATOM 4386 C CA . LEU B 1 277 ? -14.398 -20.281 -12.492 1 98.75 277 LEU B CA 1
ATOM 4387 C C . LEU B 1 277 ? -15.906 -20.188 -12.273 1 98.75 277 LEU B C 1
ATOM 4389 O O . LEU B 1 277 ? -16.531 -21.125 -11.781 1 98.75 277 LEU B O 1
ATOM 4393 N N . ALA B 1 278 ? -16.469 -19.078 -12.656 1 98.38 278 ALA B N 1
ATOM 4394 C CA . ALA B 1 278 ? -17.891 -18.828 -12.477 1 98.38 278 ALA B CA 1
ATOM 4395 C C . ALA B 1 278 ? -18.703 -19.531 -13.562 1 98.38 278 ALA B C 1
ATOM 4397 O O . ALA B 1 278 ? -19.938 -19.484 -13.555 1 98.38 278 ALA B O 1
ATOM 4398 N N . GLY B 1 279 ? -18.094 -20.109 -14.516 1 97.62 279 GLY B N 1
ATOM 4399 C CA . GLY B 1 279 ? -18.766 -20.812 -15.586 1 97.62 279 GLY B CA 1
ATOM 4400 C C . GLY B 1 279 ? -19.266 -19.891 -16.688 1 97.62 279 GLY B C 1
ATOM 4401 O O . GLY B 1 279 ? -20.141 -20.266 -17.469 1 97.62 279 GLY B O 1
ATOM 4402 N N . ARG B 1 280 ? -18.812 -18.703 -16.812 1 97.12 280 ARG B N 1
ATOM 4403 C CA . ARG B 1 280 ? -19.312 -17.703 -17.75 1 97.12 280 ARG B CA 1
ATOM 4404 C C . ARG B 1 280 ? -18.406 -17.609 -18.969 1 97.12 280 ARG B C 1
ATOM 4406 O O . ARG B 1 280 ? -18.562 -16.703 -19.797 1 97.12 280 ARG B O 1
ATOM 4413 N N . ALA B 1 281 ? -17.344 -18.469 -19 1 97.69 281 ALA B N 1
ATOM 4414 C CA . ALA B 1 281 ? -16.453 -18.609 -20.156 1 97.69 281 ALA B CA 1
ATOM 4415 C C . ALA B 1 281 ? -15.984 -20.062 -20.297 1 97.69 281 ALA B C 1
ATOM 4417 O O . ALA B 1 281 ? -16.094 -20.844 -19.344 1 97.69 281 ALA B O 1
ATOM 4418 N N . LYS B 1 282 ? -15.484 -20.297 -21.484 1 95.94 282 LYS B N 1
ATOM 4419 C CA . LYS B 1 282 ? -15.008 -21.656 -21.734 1 95.94 282 LYS B CA 1
ATOM 4420 C C . LYS B 1 282 ? -13.492 -21.734 -21.594 1 95.94 282 LYS B C 1
ATOM 4422 O O . LYS B 1 282 ? -12.773 -20.828 -22.016 1 95.94 282 LYS B O 1
ATOM 4427 N N . GLY B 1 283 ? -13.086 -22.797 -20.891 1 96 283 GLY B N 1
ATOM 4428 C CA . GLY B 1 283 ? -11.672 -23.125 -20.859 1 96 283 GLY B CA 1
ATOM 4429 C C . GLY B 1 283 ? -11.234 -23.984 -22.047 1 96 283 GLY B C 1
ATOM 4430 O O . GLY B 1 283 ? -11.562 -23.672 -23.188 1 96 283 GLY B O 1
ATOM 4431 N N . ARG B 1 284 ? -10.438 -24.984 -21.719 1 97.06 284 ARG B N 1
ATOM 4432 C CA . ARG B 1 284 ? -10.031 -25.922 -22.75 1 97.06 284 ARG B CA 1
ATOM 4433 C C . ARG B 1 284 ? -11.234 -26.688 -23.297 1 97.06 284 ARG B C 1
ATOM 4435 O O . ARG B 1 284 ? -12.055 -27.188 -22.516 1 97.06 284 ARG B O 1
ATOM 4442 N N . GLU B 1 285 ? -11.328 -26.781 -24.562 1 96.25 285 GLU B N 1
ATOM 4443 C CA . GLU B 1 285 ? -12.469 -27.453 -25.156 1 96.25 285 GLU B CA 1
ATOM 4444 C C . GLU B 1 285 ? -12.055 -28.797 -25.75 1 96.25 285 GLU B C 1
ATOM 4446 O O . GLU B 1 285 ? -12.898 -29.688 -25.953 1 96.25 285 GLU B O 1
ATOM 4451 N N . HIS B 1 286 ? -10.836 -28.922 -26.172 1 95.19 286 HIS B N 1
ATOM 4452 C CA . HIS B 1 286 ? -10.281 -30.188 -26.656 1 95.19 286 HIS B CA 1
ATOM 4453 C C . HIS B 1 286 ? -8.773 -30.234 -26.453 1 95.19 286 HIS B C 1
ATOM 4455 O O . HIS B 1 286 ? -8.133 -29.203 -26.25 1 95.19 286 HIS B O 1
ATOM 4461 N N . ASP B 1 287 ? -8.133 -31.344 -26.562 1 94.88 287 ASP B N 1
ATOM 4462 C CA . ASP B 1 287 ? -6.781 -31.594 -26.078 1 94.88 287 ASP B CA 1
ATOM 4463 C C . ASP B 1 287 ? -5.738 -30.969 -26.984 1 94.88 287 ASP B C 1
ATOM 4465 O O . ASP B 1 287 ? -4.578 -30.797 -26.594 1 94.88 287 ASP B O 1
ATOM 4469 N N . SER B 1 288 ? -6.055 -30.578 -28.141 1 96.56 288 SER B N 1
ATOM 4470 C CA . SER B 1 288 ? -5.062 -30.031 -29.062 1 96.56 288 SER B CA 1
ATOM 4471 C C . SER B 1 288 ? -4.867 -28.531 -28.844 1 96.56 288 SER B C 1
ATOM 4473 O O . SER B 1 288 ? -3.916 -27.938 -29.359 1 96.56 288 SER B O 1
ATOM 4475 N N . GLN B 1 289 ? -5.727 -27.906 -28.016 1 98.25 289 GLN B N 1
ATOM 4476 C CA . GLN B 1 289 ? -5.648 -26.469 -27.781 1 98.25 289 GLN B CA 1
ATOM 4477 C C . GLN B 1 289 ? -4.438 -26.109 -26.922 1 98.25 289 GLN B C 1
ATOM 4479 O O . GLN B 1 289 ? -4.121 -26.828 -25.953 1 98.25 289 GLN B O 1
ATOM 4484 N N . ILE B 1 290 ? -3.824 -25.047 -27.297 1 98.62 290 ILE B N 1
ATOM 4485 C CA . ILE B 1 290 ? -2.842 -24.422 -26.422 1 98.62 290 ILE B CA 1
ATOM 4486 C C . ILE B 1 290 ? -3.535 -23.422 -25.516 1 98.62 290 ILE B C 1
ATOM 4488 O O . ILE B 1 290 ? -4.254 -22.531 -25.984 1 98.62 290 ILE B O 1
ATOM 4492 N N . THR B 1 291 ? -3.381 -23.625 -24.203 1 98.88 291 THR B N 1
ATOM 4493 C CA . THR B 1 291 ? -3.969 -22.703 -23.234 1 98.88 291 THR B CA 1
ATOM 4494 C C . THR B 1 291 ? -2.883 -22.031 -22.422 1 98.88 291 THR B C 1
ATOM 4496 O O . THR B 1 291 ? -1.825 -22.609 -22.156 1 98.88 291 THR B O 1
ATOM 4499 N N . LEU B 1 292 ? -3.137 -20.781 -22.062 1 98.88 292 LEU B N 1
ATOM 4500 C CA . LEU B 1 292 ? -2.199 -19.969 -21.312 1 98.88 292 LEU B CA 1
ATOM 4501 C C . LEU B 1 292 ? -2.891 -19.312 -20.125 1 98.88 292 LEU B C 1
ATOM 4503 O O . LEU B 1 292 ? -3.973 -18.734 -20.266 1 98.88 292 LEU B O 1
ATOM 4507 N N . ALA B 1 293 ? -2.346 -19.516 -18.969 1 98.88 293 ALA B N 1
ATOM 4508 C CA . ALA B 1 293 ? -2.709 -18.734 -17.797 1 98.88 293 ALA B CA 1
ATOM 4509 C C . ALA B 1 293 ? -1.601 -17.75 -17.438 1 98.88 293 ALA B C 1
ATOM 4511 O O . ALA B 1 293 ? -0.49 -18.156 -17.078 1 98.88 293 ALA B O 1
ATOM 4512 N N . ASP B 1 294 ? -1.851 -16.5 -17.578 1 98.75 294 ASP B N 1
ATOM 4513 C CA . ASP B 1 294 ? -0.959 -15.422 -17.156 1 98.75 294 ASP B CA 1
ATOM 4514 C C . ASP B 1 294 ? -1.366 -14.883 -15.781 1 98.75 294 ASP B C 1
ATOM 4516 O O . ASP B 1 294 ? -2.365 -14.172 -15.664 1 98.75 294 ASP B O 1
ATOM 4520 N N . LEU B 1 295 ? -0.578 -15.195 -14.789 1 98.44 295 LEU B N 1
ATOM 4521 C CA . LEU B 1 295 ? -0.907 -14.852 -13.406 1 98.44 295 LEU B CA 1
ATOM 4522 C C . LEU B 1 295 ? 0.071 -13.82 -12.852 1 98.44 295 LEU B C 1
ATOM 4524 O O . LEU B 1 295 ? 1.247 -14.125 -12.641 1 98.44 295 LEU B O 1
ATOM 4528 N N . THR B 1 296 ? -0.392 -12.633 -12.57 1 96.88 296 THR B N 1
ATOM 4529 C CA . THR B 1 296 ? 0.454 -11.57 -12.039 1 96.88 296 THR B CA 1
ATOM 4530 C C . THR B 1 296 ? 0.246 -11.414 -10.539 1 96.88 296 THR B C 1
ATOM 4532 O O . THR B 1 296 ? 0.976 -10.664 -9.883 1 96.88 296 THR B O 1
ATOM 4535 N N . GLY B 1 297 ? -0.649 -12.141 -10.023 1 97.06 297 GLY B N 1
ATOM 4536 C CA . GLY B 1 297 ? -0.965 -12.023 -8.609 1 97.06 297 GLY B CA 1
ATOM 4537 C C . GLY B 1 297 ? -1.875 -10.852 -8.297 1 97.06 297 GLY B C 1
ATOM 4538 O O . GLY B 1 297 ? -1.408 -9.719 -8.141 1 97.06 297 GLY B O 1
ATOM 4539 N N . VAL B 1 298 ? -3.172 -11.125 -8.086 1 97.31 298 VAL B N 1
ATOM 4540 C CA . VAL B 1 298 ? -4.121 -10.078 -7.734 1 97.31 298 VAL B CA 1
ATOM 4541 C C . VAL B 1 298 ? -4.363 -10.086 -6.227 1 97.31 298 VAL B C 1
ATOM 4543 O O . VAL B 1 298 ? -4.422 -11.148 -5.609 1 97.31 298 VAL B O 1
ATOM 4546 N N . ALA B 1 299 ? -4.578 -8.906 -5.699 1 98.31 299 ALA B N 1
ATOM 4547 C CA . ALA B 1 299 ? -4.562 -8.695 -4.254 1 98.31 299 ALA B CA 1
ATOM 4548 C C . ALA B 1 299 ? -5.691 -9.461 -3.576 1 98.31 299 ALA B C 1
ATOM 4550 O O . ALA B 1 299 ? -5.633 -9.734 -2.375 1 98.31 299 ALA B O 1
ATOM 4551 N N . VAL B 1 300 ? -6.719 -9.805 -4.266 1 98.69 300 VAL B N 1
ATOM 4552 C CA . VAL B 1 300 ? -7.828 -10.555 -3.68 1 98.69 300 VAL B CA 1
ATOM 4553 C C . VAL B 1 300 ? -7.332 -11.906 -3.188 1 98.69 300 VAL B C 1
ATOM 4555 O O . VAL B 1 300 ? -7.844 -12.445 -2.199 1 98.69 300 VAL B O 1
ATOM 4558 N N . GLN B 1 301 ? -6.324 -12.492 -3.877 1 98.69 301 GLN B N 1
ATOM 4559 C CA . GLN B 1 301 ? -5.715 -13.734 -3.412 1 98.69 301 GLN B CA 1
ATOM 4560 C C . GLN B 1 301 ? -5.094 -13.555 -2.027 1 98.69 301 GLN B C 1
ATOM 4562 O O . GLN B 1 301 ? -5.188 -14.453 -1.183 1 98.69 301 GLN B O 1
ATOM 4567 N N . ASP B 1 302 ? -4.469 -12.438 -1.804 1 98.75 302 ASP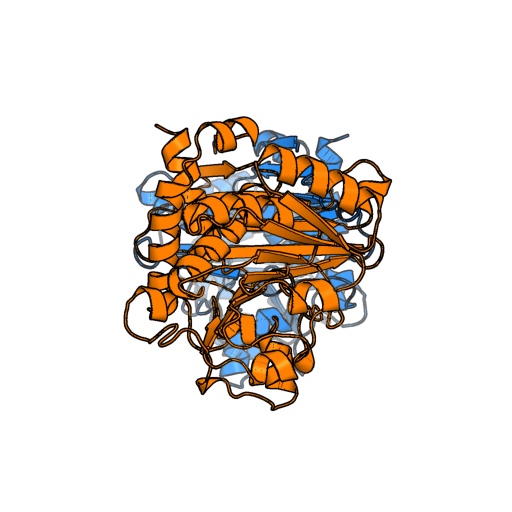 B N 1
ATOM 4568 C CA . ASP B 1 302 ? -3.84 -12.141 -0.521 1 98.75 302 ASP B CA 1
ATOM 4569 C C . ASP B 1 302 ? -4.883 -11.984 0.581 1 98.75 302 ASP B C 1
ATOM 4571 O O . ASP B 1 302 ? -4.695 -12.477 1.697 1 98.75 302 ASP B O 1
ATOM 4575 N N . ALA B 1 303 ? -5.992 -11.289 0.267 1 98.75 303 ALA B N 1
ATOM 4576 C CA . ALA B 1 303 ? -7.078 -11.156 1.234 1 98.75 303 ALA B CA 1
ATOM 4577 C C . ALA B 1 303 ? -7.613 -12.523 1.649 1 98.75 303 ALA B C 1
ATOM 4579 O O . ALA B 1 303 ? -7.828 -12.781 2.836 1 98.75 303 ALA B O 1
ATOM 4580 N N . GLN B 1 304 ? -7.758 -13.414 0.677 1 98.75 304 GLN B N 1
ATOM 4581 C CA . GLN B 1 304 ? -8.352 -14.727 0.935 1 98.75 304 GLN B CA 1
ATOM 4582 C C . GLN B 1 304 ? -7.402 -15.609 1.735 1 98.75 304 GLN B C 1
ATOM 4584 O O . GLN B 1 304 ? -7.812 -16.234 2.713 1 98.75 304 GLN B O 1
ATOM 4589 N N . VAL B 1 305 ? -6.145 -15.664 1.343 1 98.62 305 VAL B N 1
ATOM 4590 C CA . VAL B 1 305 ? -5.211 -16.547 2.037 1 98.62 305 VAL B CA 1
ATOM 4591 C C . VAL B 1 305 ? -4.953 -16.016 3.445 1 98.62 305 VAL B C 1
ATOM 4593 O O . VAL B 1 305 ? -4.766 -16.797 4.383 1 98.62 305 VAL B O 1
ATOM 4596 N N . ALA B 1 306 ? -4.891 -14.688 3.615 1 98.62 306 ALA B N 1
ATOM 4597 C CA . ALA B 1 306 ? -4.719 -14.102 4.941 1 98.62 306 ALA B CA 1
ATOM 4598 C C . ALA B 1 306 ? -5.91 -14.422 5.84 1 98.62 306 ALA B C 1
ATOM 4600 O O . ALA B 1 306 ? -5.734 -14.758 7.016 1 98.62 306 ALA B O 1
ATOM 4601 N N . SER B 1 307 ? -7.117 -14.266 5.285 1 97.56 307 SER B N 1
ATOM 4602 C CA . SER B 1 307 ? -8.328 -14.617 6.031 1 97.56 307 SER B CA 1
ATOM 4603 C C . SER B 1 307 ? -8.312 -16.078 6.457 1 97.56 307 SER B C 1
ATOM 4605 O O . SER B 1 307 ? -8.641 -16.406 7.602 1 97.56 307 SER B O 1
ATOM 4607 N N . HIS B 1 308 ? -7.934 -16.953 5.539 1 97.81 308 HIS B N 1
ATOM 4608 C CA . HIS B 1 308 ? -7.832 -18.375 5.852 1 97.81 308 HIS B CA 1
ATOM 4609 C C . HIS B 1 308 ? -6.832 -18.625 6.977 1 97.81 308 HIS B C 1
ATOM 4611 O O . HIS B 1 308 ? -7.133 -19.328 7.934 1 97.81 308 HIS B O 1
ATOM 4617 N N . ALA B 1 309 ? -5.621 -18.062 6.816 1 98.25 309 ALA B N 1
ATOM 4618 C CA . ALA B 1 309 ? -4.57 -18.25 7.816 1 98.25 309 ALA B CA 1
ATOM 4619 C C . ALA B 1 309 ? -5.023 -17.75 9.188 1 98.25 309 ALA B C 1
ATOM 4621 O O . ALA B 1 309 ? -4.84 -18.438 10.195 1 98.25 309 ALA B O 1
ATOM 4622 N N . LEU B 1 310 ? -5.66 -16.547 9.227 1 97.38 310 LEU B N 1
ATOM 4623 C CA . LEU B 1 310 ? -6.102 -15.961 10.484 1 97.38 310 LEU B CA 1
ATOM 4624 C C . LEU B 1 310 ? -7.16 -16.828 11.148 1 97.38 310 LEU B C 1
ATOM 4626 O O . LEU B 1 310 ? -7.109 -17.062 12.359 1 97.38 310 LEU B O 1
ATOM 4630 N N . ALA B 1 311 ? -8.125 -17.328 10.367 1 96.5 311 ALA B N 1
ATOM 4631 C CA . ALA B 1 311 ? -9.172 -18.188 10.898 1 96.5 311 ALA B CA 1
ATOM 4632 C C . ALA B 1 311 ? -8.586 -19.453 11.5 1 96.5 311 ALA B C 1
ATOM 4634 O O . ALA B 1 311 ? -9.039 -19.922 12.555 1 96.5 311 ALA B O 1
ATOM 4635 N N . ALA B 1 312 ? -7.598 -20.016 10.852 1 96.31 312 ALA B N 1
ATOM 4636 C CA . ALA B 1 312 ? -6.977 -21.266 11.312 1 96.31 312 ALA B CA 1
ATOM 4637 C C . ALA B 1 312 ? -6.168 -21.031 12.586 1 96.31 312 ALA B C 1
ATOM 4639 O O . ALA B 1 312 ? -6.066 -21.922 13.43 1 96.31 312 ALA B O 1
ATOM 4640 N N . LEU B 1 313 ? -5.57 -19.859 12.766 1 95.5 313 LEU B N 1
ATOM 4641 C CA . LEU B 1 313 ? -4.699 -19.531 13.891 1 95.5 313 LEU B CA 1
ATOM 4642 C C . LEU B 1 313 ? -5.52 -19.172 15.125 1 95.5 313 LEU B C 1
ATOM 4644 O O . LEU B 1 313 ? -5.039 -19.281 16.25 1 95.5 313 LEU B O 1
ATOM 4648 N N . CYS B 1 314 ? -6.637 -18.547 14.984 1 89.12 314 CYS B N 1
ATOM 4649 C CA . CYS B 1 314 ? -7.453 -18.094 16.094 1 89.12 314 CYS B CA 1
ATOM 4650 C C . CYS B 1 314 ? -8.43 -19.172 16.547 1 89.12 314 CYS B C 1
ATOM 4652 O O . CYS B 1 314 ? -9.164 -18.984 17.516 1 89.12 314 CYS B O 1
ATOM 4654 N N . THR B 1 315 ? -8.555 -20.266 15.875 1 72.94 315 THR B N 1
ATOM 4655 C CA . THR B 1 315 ? -9.297 -21.422 16.344 1 72.94 315 THR B CA 1
ATOM 4656 C C . THR B 1 315 ? -8.43 -22.297 17.234 1 72.94 315 THR B C 1
ATOM 4658 O O . THR B 1 315 ? -7.223 -22.422 17.016 1 72.94 315 THR B O 1
#

pLDDT: mean 97.17, std 2.53, range [72.94, 98.94]

Nearest PDB structures (foldseek):
  6t3e-assembly1_A  TM=9.435E-01  e=6.157E-33  Thermococcus litoralis DSM 5473
  3hdj-assembly1_B  TM=9.070E-01  e=2.206E-26  Bordetella pertussis
  8j1g-assembly1_B  TM=8.341E-01  e=2.496E-22  Pseudomonas veronii
  8j1g-assembly1_A  TM=8.440E-01  e=2.996E-21  Pseudomonas veronii
  8j1c-assembly2_C  TM=8.356E-01  e=2.820E-21  Pseudomonas veronii

Radius of gyration: 27.14 Å; Cα contacts (8 Å, |Δi|>4): 1564; chains: 2; bounding box: 46×81×62 Å

Secondary structure (DSSP, 8-state):
-EEEEHHHHHHH--HHHHHHHHHHHHHHHHTT-EE-PPPEEEEEGGGTEEEEEEEEEETT-SEEEEEEEEEETTGGGGTS-SEEEEEEEEETTT--EEEEEE-TTHHHHHHHHHHHHHHHHHHS-SS---EEEE--SHHHHHHHHHHTTT----EEEEE-S-HHHHHHHHHHHHHTT-EEEEES-HHHHHHH-SEEEE----EEEEE-GGGSPTT-EEEE-S--STT-EEE-HHHHHH-SEEEES-HHHHHHSSHHHHHHHTTSS-GGGEEEHHHHHTTSS----STT--EEEE----HHHHHHHHHHHHHHHH-/-EEEEHHHHHHH--HHHHHHHHHHHHHHHHTT-EE-PPPEEEEEGGGTEEEEEEEEEETT-SEEEEEEEEEETTGGGGTS-SEEEEEEEEETTT--EEEEEE-TTHHHHHHHHHHHHHHHHHHS-SS---EEEE--SHHHHHHHHHHTTT----EEEEE-S-HHHHHHHHHHHHHTT-EEEEES-HHHHHHH-SEEEE----EEEEE-GGGSPTT-EEEE-S--STT-EEE-HHHHHH-SEEEES-HHHHHHSSHHHHHHHTTSS-GGGEEEHHHHHTTSS----STT--EEEE----HHHHHHHHHHHHHHHH-

InterPro domains:
  IPR003462 Ornithine cyclodeaminase/mu-crystallin [PF02423] (7-306)
  IPR003462 Ornithine cyclodeaminase/mu-crystallin [PIRSF001439] (3-310)
  IPR003462 Ornithine cyclodeaminase/mu-crystallin [PTHR13812] (2-309)
  IPR023401 Ornithine cyclodeaminase, N-terminal [G3DSA:3.30.1780.10] (5-310)
  IPR036291 NAD(P)-binding domain superfamily [SSF51735] (1-311)